Protein AF-A0A1H6CPH1-F1 (afdb_monomer)

InterPro domains:
  IPR005471 Transcription regulator IclR, N-terminal [PF09339] (33-82)
  IPR005471 Transcription regulator IclR, N-terminal [PS51077] (30-92)
  IPR005471 Transcription regulator IclR, N-terminal [SM00346] (30-123)
  IPR005511 Senescence marker protein-30 (SMP-30) [PR01790] (302-319)
  IPR005511 Senescence marker protein-30 (SMP-30) [PR01790] (484-501)
  IPR005511 Senescence marker protein-30 (SMP-30) [PR01790] (526-544)
  IPR011042 Six-bladed beta-propeller, TolB-like [G3DSA:2.120.10.30] (290-572)
  IPR013658 SMP-30/Gluconolactonase/LRE-like region [PF08450] (301-544)
  IPR014757 Transcription regulator IclR, C-terminal [PF01614] (116-270)
  IPR014757 Transcription regulator IclR, C-terminal [PS51078] (93-276)
  IPR029016 GAF-like domain superfamily [G3DSA:3.30.450.40] (105-277)
  IPR036388 Winged helix-like DNA-binding domain superfamily [G3DSA:1.10.10.10] (28-101)
  IPR036390 Winged helix DNA-binding domain superfamily [SSF46785] (33-102)
  IPR050707 HTH-type Transcriptional Regulators in Metabolic Pathways [PTHR30136] (28-274)

Radius of gyration: 28.91 Å; Cα contacts (8 Å, |Δi|>4): 1297; chains: 1; bounding box: 106×60×70 Å

Nearest PDB structures (foldseek):
  1mkm-assembly1_B  TM=8.425E-01  e=2.472E-19  Thermotoga maritima
  1tf1-assembly2_B  TM=9.190E-01  e=1.414E-17  Escherichia coli
  2ia2-assembly1_A  TM=6.554E-01  e=1.191E-19  Rhodococcus jostii RHA1
  3r4k-assembly1_B  TM=7.014E-01  e=1.008E-18  Ruegeria sp. TM1040
  2ia2-assembly3_B  TM=6.658E-01  e=4.337E-19  Rhodococcus jostii RHA1

Mean predicted aligned error: 16.95 Å

Solvent-accessible surface area (backbone atoms only — not comparable to full-atom values): 30245 Å² total; per-residue (Å²): 137,86,88,80,92,79,90,79,86,81,91,80,80,77,86,88,75,70,89,87,71,81,77,74,77,80,60,89,90,44,67,69,58,55,55,48,49,55,51,50,53,53,28,60,74,43,63,46,75,43,33,75,65,54,56,10,62,77,68,73,40,60,58,75,57,38,53,54,46,52,54,50,34,35,77,67,32,49,30,40,62,45,98,84,70,57,21,33,29,70,18,70,45,53,56,58,51,58,52,69,74,43,97,59,80,60,53,64,64,60,43,46,61,44,41,50,52,54,22,71,75,65,47,31,14,21,39,34,29,29,80,49,92,88,24,27,25,30,67,42,74,47,72,29,82,48,97,79,57,59,76,83,59,74,69,43,75,36,52,35,78,34,30,18,43,18,36,12,37,49,26,54,30,44,70,72,58,33,51,59,51,59,76,70,60,83,66,72,74,70,31,98,58,25,65,59,49,71,68,61,48,51,58,53,27,53,53,22,43,76,70,47,30,20,72,16,75,23,15,58,43,76,64,34,21,28,27,7,3,36,14,49,41,79,76,55,46,54,66,22,18,34,30,44,32,28,43,35,89,79,35,31,72,68,53,38,60,66,45,26,64,53,42,27,47,42,14,45,52,46,24,49,53,48,46,66,74,48,51,44,74,56,67,73,86,68,99,64,78,91,73,54,68,54,19,69,62,59,23,45,34,20,31,46,39,44,57,39,80,90,77,74,29,46,32,32,30,19,24,73,63,22,26,38,33,31,42,51,92,70,63,97,84,65,81,41,41,57,46,77,60,39,78,55,99,46,48,33,45,25,41,28,61,69,56,94,66,28,28,41,37,36,22,50,86,50,44,30,38,34,38,85,86,44,51,75,41,73,45,78,53,68,68,54,63,64,56,33,61,12,45,37,18,33,28,52,49,71,93,77,33,44,36,35,20,22,22,74,47,96,43,86,88,53,60,20,18,38,26,35,50,53,96,43,42,80,43,81,62,43,82,42,101,50,38,29,46,22,49,47,56,45,96,84,55,42,38,39,39,36,21,23,35,88,78,18,33,32,34,36,25,45,40,44,99,83,70,46,58,54,72,80,39,82,33,41,74,48,54,43,93,54,13,24,35,26,15,56,33,77,48,83,94,53,36,34,36,31,23,11,34,38,27,24,24,34,40,40,24,34,72,77,42,47,79,71,43,65,36,78,45,76,30,46,30,31,39,14,35,29,64,19,68,98,83,51,54,29,41,36,35,26,11,31,42,69,93,56,50,75,68,53,40,68,76,20,71,61,35,8,21,28,32,45,40,43,63,67,56,51,56,61,59,68,106

Foldseek 3Di:
DDDDDDDDDDDDDDDPPDDPDPPDPDDPPCVLVVLLVVLLVVCAVPFFPDFLVNSCVVSVHDSVSSVVSQVVCVVVQQWDHDPVRGTIHGGCVVVLVVLQVDPQPCLLVLLVVLQVVLCVVQLAKKWKWFDDPQFTFTADIDHGPDPAHDDDDGRDTHHLQQDFFSLQQLLLADPVVSCVSLVPDQQDQQDPQADRDSVVSVVQSPVCNVLQKGWRDCRNHHQKIKIKGFQDAPPSHGGIMMIGMGGCVSCPPVNSSVCNVSRSVSSPVSRVVSCLVPLDPQPQAPPDDDFAFQELQLAQAWADWDADLVVLKIWTASQQQGFIKIWDDDDPPDGTYIDTQEGDPAGKQEWEDLDPQKIWTAGLVAIFIAHSNRDTGGDPPTEDSQQSNFFHYWYAAPPRKIKTQGFDGPDPVDAGAIWIQDNNYTHGQDHDPGTFNYWYADPVRQKIWTFDFSQQWIWIWGQDPVRHTDDIDTQERHNSHQAGFAEWEDDPDFWIWTWGASRQWIWIAGSNNHDIFTFGHQARFFHYWYFDGNVSQKIKTAFHPHPDRPVRCVSRVSGRTMGIAGPVNVVVRRD

Organism: NCBI:txid1036778

Sequence (575 aa):
MRNRVASLEKDAGPDDEGPRDEAVAEVRGTRLVGKALNLIDLIAASPGEHRAQSLADELGLPRSTAYRIINTLQQRGLVRVDAAGQGYFPGFKFLEYAQAVWPIPDLPMLAMTEIRWLHELSGETVYFAAPGGASMIILQKIVSLYPISTGAPLGSLRPFYCSGMGKAHLAALAPAQREALIGRMSFERVTDRTITDPTQLRSQLDVFRLRGYAIDDEEFMEGVRCVSAAVPGDGDVPIGAFTVSGPCYRMTLERAHQLGPEVATAARRLGEAVRRRGGTRPRGRPDGGEMPLASSARSFLGKSPSWDAETGSLLWLDALAPAIMRSRDEEPTAPPRSEVMARFTSPAMALTSIGEGRWFVATEKGAMTVDRDARLTPLSPELSPEVLAGITCACHGRDGQIWLGVGETSAPQIRPGLYRLIDGEAVLEAKLPSAPTDILIDSSGRHLYAALRDAGDIVRFRIGPRNGLGNPELVARVDALHGRPMALALEEPDHLWVALWDGWSLARLRRDGSDTRLLSLPVPRPTGLTFGGPDGDLLYVTSGRIGLTPQQIAEAPTSGNVFALDGRLRAALLR

Secondary structure (DSSP, 8-state):
---------------------------TT-HHHHHHHHHHHHHHHSTTT--HHHHHHHTT--HHHHHHHHHHHHHTTSEEE-TTS--EEE-THHHHHHHHH-SSTTHHHHHHHHHHHHHHHHSSEEEEEEEETTEEEEEEEE--SSSS-----TT-EEETTTSHHHHHHHHHS-HHHHHHHHTT------STT----HHHHHHHHHHHHHHT-EEEESSSSTTEEEEEEEE--STT---EEEEEEEETTTS-HHHHHHHHHHHHHHHHHHHHHHHHHHS-PPPP--S-PPPPEEE----SBEEEEEEETTTTEEEEEETTTTEEEEEPP--TTS---EEEEEE-SS-EEEEEEEETTEEEEEETTEEEEEETT--EEE-SSPPPHHHHTTEEEEEE-GGGPEEEEE---SSTT--SEEEEEETTEEEEEEE-SS--SEEEE-TTSSEEEEEETTTTEEEEEEEPTTS-EEEEEEEEE--GGG-EEEEEEEETTTEEEEEEETTTEEEEEETTS-S-EEEE-SSS-EEEEEEESTTS-EEEEEEB-TT--HHHHHH-TTTT-EEEE-HHHHHHHT-

pLDDT: mean 84.56, std 16.29, range [25.69, 98.56]

Structure (mmCIF, N/CA/C/O backbone):
data_AF-A0A1H6CPH1-F1
#
_entry.id   AF-A0A1H6CPH1-F1
#
loop_
_atom_site.group_PDB
_atom_site.id
_atom_site.type_symbol
_atom_site.label_atom_id
_atom_site.label_alt_id
_atom_site.label_comp_id
_atom_site.label_asym_id
_atom_site.label_entity_id
_atom_site.label_seq_id
_atom_site.pdbx_PDB_ins_code
_atom_site.Cartn_x
_atom_site.Cartn_y
_atom_site.Cartn_z
_atom_site.occupancy
_atom_site.B_iso_or_equiv
_atom_site.auth_seq_id
_atom_site.auth_comp_id
_atom_site.auth_asym_id
_atom_site.auth_atom_id
_atom_site.pdbx_PDB_model_num
ATOM 1 N N . MET A 1 1 ? 72.407 17.793 -2.686 1.00 31.92 1 MET A N 1
ATOM 2 C CA . MET A 1 1 ? 72.696 17.144 -3.989 1.00 31.92 1 MET A CA 1
ATOM 3 C C . MET A 1 1 ? 71.688 16.012 -4.154 1.00 31.92 1 MET A C 1
ATOM 5 O O . MET A 1 1 ? 71.775 15.066 -3.398 1.00 31.92 1 MET A O 1
ATOM 9 N N . ARG A 1 2 ? 70.523 16.251 -4.768 1.00 30.03 2 ARG A N 1
ATOM 10 C CA . ARG A 1 2 ? 70.179 16.259 -6.212 1.00 30.03 2 ARG A CA 1
ATOM 11 C C . ARG A 1 2 ? 69.889 14.855 -6.776 1.00 30.03 2 ARG A C 1
ATOM 13 O O . ARG A 1 2 ? 70.779 14.018 -6.776 1.00 30.03 2 ARG A O 1
ATOM 20 N N . ASN A 1 3 ? 68.709 14.770 -7.408 1.00 25.91 3 ASN A N 1
ATOM 21 C CA . ASN A 1 3 ? 68.248 13.837 -8.453 1.00 25.91 3 ASN A CA 1
ATOM 22 C C . ASN A 1 3 ? 67.658 12.496 -7.975 1.00 25.91 3 ASN A C 1
ATOM 24 O O . ASN A 1 3 ? 68.199 11.878 -7.077 1.00 25.91 3 ASN A O 1
ATOM 28 N N . ARG A 1 4 ? 66.580 11.962 -8.562 1.00 26.17 4 ARG A N 1
ATOM 29 C CA . ARG A 1 4 ? 65.738 12.386 -9.698 1.00 26.17 4 ARG A CA 1
ATOM 30 C C . ARG A 1 4 ? 64.439 11.571 -9.622 1.00 26.17 4 ARG A C 1
ATOM 32 O O . ARG A 1 4 ? 64.502 10.356 -9.479 1.00 26.17 4 ARG A O 1
ATOM 39 N N . VAL A 1 5 ? 63.298 12.237 -9.760 1.00 30.17 5 VAL A N 1
ATOM 40 C CA . VAL A 1 5 ? 62.027 11.603 -10.128 1.00 30.17 5 VAL A CA 1
ATOM 41 C C . VAL A 1 5 ? 62.099 11.328 -11.630 1.00 30.17 5 VAL A C 1
ATOM 43 O O . VAL A 1 5 ? 62.401 12.244 -12.396 1.00 30.17 5 VAL A O 1
ATOM 46 N N . ALA A 1 6 ? 61.878 10.080 -12.035 1.00 28.05 6 ALA A N 1
ATOM 47 C CA . ALA A 1 6 ? 61.642 9.704 -13.421 1.00 28.05 6 ALA A CA 1
ATOM 48 C C . ALA A 1 6 ? 60.363 8.866 -13.473 1.00 28.05 6 ALA A C 1
ATOM 50 O O . ALA A 1 6 ? 60.256 7.809 -12.856 1.00 28.05 6 ALA A O 1
ATOM 51 N N . SER A 1 7 ? 59.400 9.454 -14.163 1.00 27.53 7 SER A N 1
ATOM 52 C CA . SER A 1 7 ? 58.075 8.994 -14.533 1.00 27.53 7 SER A CA 1
ATOM 53 C C . SER A 1 7 ? 58.111 7.638 -15.236 1.00 27.53 7 SER A C 1
ATOM 55 O O . SER A 1 7 ? 58.919 7.443 -16.140 1.00 27.53 7 SER A O 1
ATOM 57 N N . LEU A 1 8 ? 57.188 6.749 -14.873 1.00 28.03 8 LEU A N 1
ATOM 58 C CA . LEU A 1 8 ? 56.715 5.687 -15.754 1.00 28.03 8 LEU A CA 1
ATOM 59 C C . LEU A 1 8 ? 55.191 5.759 -15.773 1.00 28.03 8 LEU A C 1
ATOM 61 O O . LEU A 1 8 ? 54.528 5.782 -14.734 1.00 28.03 8 LEU A O 1
ATOM 65 N N . GLU A 1 9 ? 54.706 5.925 -16.992 1.00 25.69 9 GLU A N 1
ATOM 66 C CA . GLU A 1 9 ? 53.341 6.179 -17.408 1.00 25.69 9 GLU A CA 1
ATOM 67 C C . GLU A 1 9 ? 52.427 5.006 -17.029 1.00 25.69 9 GLU A C 1
ATOM 69 O O . GLU A 1 9 ? 52.794 3.837 -17.141 1.00 25.69 9 GLU A O 1
ATOM 74 N N . LYS A 1 10 ? 51.224 5.331 -16.546 1.00 30.38 10 LYS A N 1
ATOM 75 C CA . LYS A 1 10 ? 50.112 4.387 -16.488 1.00 30.38 10 LYS A CA 1
ATOM 76 C C . LYS A 1 10 ? 49.451 4.391 -17.861 1.00 30.38 10 LYS A C 1
ATOM 78 O O . LYS A 1 10 ? 48.806 5.378 -18.205 1.00 30.38 10 LYS A O 1
ATOM 83 N N . ASP A 1 11 ? 49.585 3.285 -18.581 1.00 26.20 11 ASP A N 1
ATOM 84 C CA . ASP A 1 11 ? 48.681 2.920 -19.668 1.00 26.20 11 ASP A CA 1
ATOM 85 C C . ASP A 1 11 ? 47.260 2.809 -19.102 1.00 26.20 11 ASP A C 1
ATOM 87 O O . ASP A 1 11 ? 46.902 1.849 -18.417 1.00 26.20 11 ASP A O 1
ATOM 91 N N . ALA A 1 12 ? 46.467 3.848 -19.346 1.00 28.58 12 ALA A N 1
ATOM 92 C CA . ALA A 1 12 ? 45.019 3.809 -19.269 1.00 28.58 12 ALA A CA 1
ATOM 93 C C . ALA A 1 12 ? 44.505 3.613 -20.696 1.00 28.58 12 ALA A C 1
ATOM 95 O O . ALA A 1 12 ? 44.797 4.413 -21.582 1.00 28.58 12 ALA A O 1
ATOM 96 N N . GLY A 1 13 ? 43.750 2.547 -20.922 1.00 27.67 13 GLY A N 1
ATOM 97 C CA . GLY A 1 13 ? 42.984 2.363 -22.145 1.00 27.67 13 GLY A CA 1
ATOM 98 C C . GLY A 1 13 ? 41.666 1.665 -21.826 1.00 27.67 13 GLY A C 1
ATOM 99 O O . GLY A 1 13 ? 41.608 0.919 -20.847 1.00 27.67 13 GLY A O 1
ATOM 100 N N . PRO A 1 14 ? 40.649 1.817 -22.682 1.00 31.62 14 PRO A N 1
ATOM 101 C CA . PRO A 1 14 ? 40.093 3.061 -23.202 1.00 31.62 14 PRO A CA 1
ATOM 102 C C . PRO A 1 14 ? 38.788 3.412 -22.460 1.00 31.62 14 PRO A C 1
ATOM 104 O O . PRO A 1 14 ? 38.105 2.541 -21.923 1.00 31.62 14 PRO A O 1
ATOM 107 N N . ASP A 1 15 ? 38.444 4.697 -22.440 1.00 32.97 15 ASP A N 1
ATOM 108 C CA . ASP A 1 15 ? 37.146 5.187 -21.983 1.00 32.97 15 ASP A CA 1
ATOM 109 C C . ASP A 1 15 ? 36.019 4.586 -22.843 1.00 32.97 15 ASP A C 1
ATOM 111 O O . ASP A 1 15 ? 35.970 4.770 -24.060 1.00 32.97 15 ASP A O 1
ATOM 115 N N . ASP A 1 16 ? 35.127 3.836 -22.195 1.00 32.28 16 ASP A N 1
ATOM 116 C CA . ASP A 1 16 ? 33.916 3.253 -22.778 1.00 32.28 16 ASP A CA 1
ATOM 117 C C . ASP A 1 16 ? 32.825 4.334 -22.898 1.00 32.28 16 ASP A C 1
ATOM 119 O O . ASP A 1 16 ? 31.855 4.385 -22.138 1.00 32.28 16 ASP A O 1
ATOM 123 N N . GLU A 1 17 ? 33.023 5.259 -23.839 1.00 30.20 17 GLU A N 1
ATOM 124 C CA . GLU A 1 17 ? 31.970 6.128 -24.363 1.00 30.20 17 GLU A CA 1
ATOM 125 C C . GLU A 1 17 ? 31.320 5.459 -25.585 1.00 30.20 17 GLU A C 1
ATOM 127 O O . GLU A 1 17 ? 31.641 5.744 -26.738 1.00 30.20 17 GLU A O 1
ATOM 132 N N . GLY A 1 18 ? 30.369 4.554 -25.335 1.00 29.22 18 GLY A N 1
ATOM 133 C CA . GLY A 1 18 ? 29.392 4.149 -26.350 1.00 29.22 18 GLY A CA 1
ATOM 134 C C . GLY A 1 18 ? 28.603 5.365 -26.877 1.00 29.22 18 GLY A C 1
ATOM 135 O O . GLY A 1 18 ? 28.444 6.353 -26.151 1.00 29.22 18 GLY A O 1
ATOM 136 N N . PRO A 1 19 ? 28.098 5.329 -28.125 1.00 28.41 19 PRO A N 1
ATOM 137 C CA . PRO A 1 19 ? 27.748 6.525 -28.884 1.00 28.41 19 PRO A CA 1
ATOM 138 C C . PRO A 1 19 ? 26.612 7.307 -28.215 1.00 28.41 19 PRO A C 1
ATOM 140 O O . PRO A 1 19 ? 25.445 6.920 -28.259 1.00 28.41 19 PRO A O 1
ATOM 143 N N . ARG A 1 20 ? 26.961 8.446 -27.612 1.00 36.69 20 ARG A N 1
ATOM 144 C CA . ARG A 1 20 ? 26.030 9.517 -27.253 1.00 36.69 20 ARG A CA 1
ATOM 145 C C . ARG A 1 20 ? 25.987 10.518 -28.399 1.00 36.69 20 ARG A C 1
ATOM 147 O O . ARG A 1 20 ? 26.597 11.566 -28.289 1.00 36.69 20 ARG A O 1
ATOM 154 N N . ASP A 1 21 ? 25.329 10.171 -29.498 1.00 34.62 21 ASP A N 1
ATOM 155 C CA . ASP A 1 21 ? 24.813 11.165 -30.450 1.00 34.62 21 ASP A CA 1
ATOM 156 C C . ASP A 1 21 ? 23.954 10.480 -31.522 1.00 34.62 21 ASP A C 1
ATOM 158 O O . ASP A 1 21 ? 24.361 10.272 -32.663 1.00 34.62 21 ASP A O 1
ATOM 162 N N . GLU A 1 22 ? 22.708 10.159 -31.172 1.00 31.23 22 GLU A N 1
ATOM 163 C CA . GLU A 1 22 ? 21.642 10.260 -32.167 1.00 31.23 22 GLU A CA 1
ATOM 164 C C . GLU A 1 22 ? 21.133 11.700 -32.120 1.00 31.23 22 GLU A C 1
ATOM 166 O O . GLU A 1 22 ? 20.338 12.078 -31.257 1.00 31.23 22 GLU A O 1
ATOM 171 N N . ALA A 1 23 ? 21.636 12.531 -33.034 1.00 35.06 23 ALA A N 1
ATOM 172 C CA . ALA A 1 23 ? 21.156 13.890 -33.222 1.00 35.06 23 ALA A CA 1
ATOM 173 C C . ALA A 1 23 ? 19.648 13.859 -33.525 1.00 35.06 23 ALA A C 1
ATOM 175 O O . ALA A 1 23 ? 19.220 13.543 -34.637 1.00 35.06 23 ALA A O 1
ATOM 176 N N . VAL A 1 24 ? 18.835 14.184 -32.516 1.00 41.91 24 VAL A N 1
ATOM 177 C CA . VAL A 1 24 ? 17.383 14.325 -32.643 1.00 41.91 24 VAL A CA 1
ATOM 178 C C . VAL A 1 24 ? 17.103 15.330 -33.759 1.00 41.91 24 VAL A C 1
ATOM 180 O O . VAL A 1 24 ? 17.470 16.501 -33.652 1.00 41.91 24 VAL A O 1
ATOM 183 N N . ALA A 1 25 ? 16.470 14.871 -34.842 1.00 41.50 25 ALA A N 1
ATOM 184 C CA . ALA A 1 25 ? 16.149 15.704 -35.994 1.00 41.50 25 ALA A CA 1
ATOM 185 C C . ALA A 1 25 ? 15.418 16.982 -35.543 1.00 41.50 25 ALA A C 1
ATOM 187 O O . ALA A 1 25 ? 14.341 16.927 -34.943 1.00 41.50 25 ALA A O 1
ATOM 188 N N . GLU A 1 26 ? 16.024 18.141 -35.810 1.00 41.53 26 GLU A N 1
ATOM 189 C CA . GLU A 1 26 ? 15.546 19.435 -35.327 1.00 41.53 26 GLU A CA 1
ATOM 190 C C . GLU A 1 26 ? 14.186 19.768 -35.974 1.00 41.53 26 GLU A C 1
ATOM 192 O O . GLU A 1 26 ? 14.092 20.176 -37.136 1.00 41.53 26 GLU A O 1
ATOM 197 N N . VAL A 1 27 ? 13.095 19.575 -35.227 1.00 49.34 27 VAL A N 1
ATOM 198 C CA . VAL A 1 27 ? 11.741 19.902 -35.691 1.00 49.34 27 VAL A CA 1
ATOM 199 C C . VAL A 1 27 ? 11.641 21.425 -35.878 1.00 49.34 27 VAL A C 1
ATOM 201 O O . VAL A 1 27 ? 11.798 22.207 -34.937 1.00 49.34 27 VAL A O 1
ATOM 204 N N . ARG A 1 28 ? 11.401 21.894 -37.110 1.00 41.84 28 ARG A N 1
ATOM 205 C CA . ARG A 1 28 ? 11.332 23.337 -37.415 1.00 41.84 28 ARG A CA 1
ATOM 206 C C . ARG A 1 28 ? 10.297 24.034 -36.517 1.00 41.84 28 ARG A C 1
ATOM 208 O O . ARG A 1 28 ? 9.123 23.688 -36.532 1.00 41.84 28 ARG A O 1
ATOM 215 N N . GLY A 1 29 ? 10.739 25.045 -35.762 1.00 55.78 29 GLY A N 1
ATOM 216 C CA . GLY A 1 29 ? 9.890 25.856 -34.875 1.00 55.78 29 GLY A CA 1
ATOM 217 C C . GLY A 1 29 ? 9.914 25.471 -33.387 1.00 55.78 29 GLY A C 1
ATOM 218 O O . GLY A 1 29 ? 9.397 26.231 -32.574 1.00 55.78 29 GLY A O 1
ATOM 219 N N . THR A 1 30 ? 10.566 24.370 -32.990 1.00 67.81 30 THR A N 1
ATOM 220 C CA . THR A 1 30 ? 10.593 23.890 -31.586 1.00 67.81 30 THR A CA 1
ATOM 221 C C . THR A 1 30 ? 11.892 24.206 -30.835 1.00 67.81 30 THR A C 1
ATOM 223 O O . THR A 1 30 ? 12.094 23.737 -29.715 1.00 67.81 30 THR A O 1
ATOM 226 N N . ARG A 1 31 ? 12.759 25.066 -31.389 1.00 77.50 31 ARG A N 1
ATOM 227 C CA . ARG A 1 31 ? 14.091 25.394 -30.836 1.00 77.50 31 ARG A CA 1
ATOM 228 C C . ARG A 1 31 ? 14.091 25.802 -29.359 1.00 77.50 31 ARG A C 1
ATOM 230 O O . ARG A 1 31 ? 15.047 25.524 -28.647 1.00 77.50 31 ARG A O 1
ATOM 237 N N . LEU A 1 32 ? 13.040 26.475 -28.886 1.00 81.94 32 LEU A N 1
ATOM 238 C CA . LEU A 1 32 ? 12.915 26.856 -27.474 1.00 81.94 32 LEU A CA 1
ATOM 239 C C . LEU A 1 32 ? 12.615 25.653 -26.566 1.00 81.94 32 LEU A C 1
ATOM 241 O O . LEU A 1 32 ? 13.122 25.602 -25.450 1.00 81.94 32 LEU A O 1
ATOM 245 N N . VAL A 1 33 ? 11.817 24.697 -27.048 1.00 84.19 33 VAL A N 1
ATOM 246 C CA . VAL A 1 33 ? 11.477 23.468 -26.319 1.00 84.19 33 VAL A CA 1
ATOM 247 C C . VAL A 1 33 ? 12.712 22.584 -26.194 1.00 84.19 33 VAL A C 1
ATOM 249 O O . VAL A 1 33 ? 13.034 22.176 -25.086 1.00 84.19 33 VAL A O 1
ATOM 252 N N . GLY A 1 34 ? 13.460 22.385 -27.286 1.00 85.62 34 GLY A N 1
ATOM 253 C CA . GLY A 1 34 ? 14.723 21.635 -27.249 1.00 85.62 34 GLY A CA 1
ATOM 254 C C . GLY A 1 34 ? 15.722 22.228 -26.250 1.00 85.62 34 GLY A C 1
ATOM 255 O O . GLY A 1 34 ? 16.260 21.520 -25.411 1.00 85.62 34 GLY A O 1
ATOM 256 N N . LYS A 1 35 ? 15.876 23.559 -26.233 1.00 87.94 35 LYS A N 1
ATOM 257 C CA . LYS A 1 35 ? 16.726 24.248 -25.244 1.00 87.94 35 LYS A CA 1
ATOM 258 C C . LYS A 1 35 ? 16.272 24.040 -23.799 1.00 87.94 35 LYS A C 1
ATOM 260 O O . LYS A 1 35 ? 17.110 23.976 -22.909 1.00 87.94 35 LYS A O 1
ATOM 265 N N . ALA A 1 36 ? 14.964 23.980 -23.556 1.00 90.19 36 ALA A N 1
ATOM 266 C CA . ALA A 1 36 ? 14.427 23.720 -22.226 1.00 90.19 36 ALA A CA 1
ATOM 267 C C . ALA A 1 36 ? 14.671 22.272 -21.779 1.00 90.19 36 ALA A C 1
ATOM 269 O O . ALA A 1 36 ? 15.009 22.065 -20.618 1.00 90.19 36 ALA A O 1
ATOM 270 N N . LEU A 1 37 ? 14.542 21.302 -22.690 1.00 90.19 37 LEU A N 1
ATOM 271 C CA . LEU A 1 37 ? 14.836 19.891 -22.425 1.00 90.19 37 LEU A CA 1
ATOM 272 C C . LEU A 1 37 ? 16.322 19.679 -22.124 1.00 90.19 37 LEU A C 1
ATOM 274 O O . LEU A 1 37 ? 16.641 19.183 -21.054 1.00 90.19 37 LEU A O 1
ATOM 278 N N . ASN A 1 38 ? 17.219 20.201 -22.964 1.00 89.62 38 ASN A N 1
ATOM 279 C CA . ASN A 1 38 ? 18.664 20.088 -22.732 1.00 89.62 38 ASN A CA 1
ATOM 280 C C . ASN A 1 38 ? 19.083 20.693 -21.382 1.00 89.62 38 ASN A C 1
ATOM 282 O O . ASN A 1 38 ? 19.986 20.197 -20.719 1.00 89.62 38 ASN A O 1
ATOM 286 N N . LEU A 1 39 ? 18.418 21.772 -20.958 1.00 91.94 39 LEU A N 1
ATOM 287 C CA . LEU A 1 39 ? 18.672 22.397 -19.663 1.00 91.94 39 LEU A CA 1
ATOM 288 C C . LEU A 1 39 ? 18.208 21.520 -18.493 1.00 91.94 39 LEU A C 1
ATOM 290 O O . LEU A 1 39 ? 18.885 21.465 -17.469 1.00 91.94 39 LEU A O 1
ATOM 294 N N . ILE A 1 40 ? 17.074 20.834 -18.640 1.00 92.50 40 ILE A N 1
ATOM 295 C CA . ILE A 1 40 ? 16.611 19.832 -17.673 1.00 92.50 40 ILE A CA 1
ATOM 296 C C . ILE A 1 40 ? 17.608 18.673 -17.603 1.00 92.50 40 ILE A C 1
ATOM 298 O O . ILE A 1 40 ? 17.960 18.273 -16.497 1.00 92.50 40 ILE A O 1
ATOM 302 N N . ASP A 1 41 ? 18.074 18.174 -18.749 1.00 87.81 41 ASP A N 1
ATOM 303 C CA . ASP A 1 41 ? 19.013 17.051 -18.822 1.00 87.81 41 ASP A CA 1
ATOM 304 C C . ASP A 1 41 ? 20.334 17.383 -18.117 1.00 87.81 41 ASP A C 1
ATOM 306 O O . ASP A 1 41 ? 20.807 16.595 -17.300 1.00 87.81 41 ASP A O 1
ATOM 310 N N . LEU A 1 42 ? 20.871 18.589 -18.341 1.00 89.25 42 LEU A N 1
ATOM 311 C CA . LEU A 1 42 ? 22.075 19.075 -17.661 1.00 89.25 42 LEU A CA 1
ATOM 312 C C . LEU A 1 42 ? 21.881 19.130 -16.136 1.00 89.25 42 LEU A C 1
ATOM 314 O O . LEU A 1 42 ? 22.664 18.572 -15.376 1.00 89.25 42 LEU A O 1
ATOM 318 N N . ILE A 1 43 ? 20.785 19.747 -15.676 1.00 90.81 43 ILE A N 1
ATOM 319 C CA . ILE A 1 43 ? 20.458 19.836 -14.243 1.00 90.81 43 ILE A CA 1
ATOM 320 C C . ILE A 1 43 ? 20.275 18.443 -13.622 1.00 90.81 43 ILE A C 1
ATOM 322 O O . ILE A 1 43 ? 20.616 18.235 -12.457 1.00 90.81 43 ILE A O 1
ATOM 326 N N . ALA A 1 44 ? 19.689 17.503 -14.363 1.00 85.44 44 ALA A N 1
ATOM 327 C CA . ALA A 1 44 ? 19.456 16.143 -13.897 1.00 85.44 44 ALA A CA 1
ATOM 328 C C . ALA A 1 44 ? 20.745 15.311 -13.833 1.00 85.44 44 ALA A C 1
ATOM 330 O O . ALA A 1 44 ? 20.833 14.430 -12.977 1.00 85.44 44 ALA A O 1
ATOM 331 N N . ALA A 1 45 ? 21.727 15.597 -14.693 1.00 82.50 45 ALA A N 1
ATOM 332 C CA . ALA A 1 45 ? 23.025 14.929 -14.695 1.00 82.50 45 ALA A CA 1
ATOM 333 C C . ALA A 1 45 ? 23.844 15.246 -13.433 1.00 82.50 45 ALA A C 1
ATOM 335 O O . ALA A 1 45 ? 24.398 14.322 -12.838 1.00 82.50 45 ALA A O 1
ATOM 336 N N . SER A 1 46 ? 23.837 16.507 -12.979 1.00 84.31 46 SER A N 1
ATOM 337 C CA . SER A 1 46 ? 24.539 16.931 -11.755 1.00 84.31 46 SER A CA 1
ATOM 338 C C . SER A 1 46 ? 23.681 17.854 -10.869 1.00 84.31 46 SER A C 1
ATOM 340 O O . SER A 1 46 ? 23.861 19.080 -10.851 1.00 84.31 46 SER A O 1
ATOM 342 N N . PRO A 1 47 ? 22.726 17.296 -10.096 1.00 85.38 47 PRO A N 1
ATOM 343 C CA . PRO A 1 47 ? 21.810 18.092 -9.282 1.00 85.38 47 PRO A CA 1
ATOM 344 C C . PRO A 1 47 ? 22.533 18.929 -8.218 1.00 85.38 47 PRO A C 1
ATOM 346 O O . PRO A 1 47 ? 23.245 18.404 -7.368 1.00 85.38 47 PRO A O 1
ATOM 349 N N . GLY A 1 48 ? 22.285 20.238 -8.222 1.00 83.50 48 GLY A N 1
ATOM 350 C CA . GLY A 1 48 ? 22.840 21.198 -7.267 1.00 83.50 48 GLY A CA 1
ATOM 351 C C . GLY A 1 48 ? 24.194 21.791 -7.656 1.00 83.50 48 GLY A C 1
ATOM 352 O O . GLY A 1 48 ? 24.593 22.788 -7.058 1.00 83.50 48 GLY A O 1
ATOM 353 N N . GLU A 1 49 ? 24.873 21.244 -8.666 1.00 85.38 49 GLU A N 1
ATOM 354 C CA . GLU A 1 49 ? 26.209 21.705 -9.070 1.00 85.38 49 GLU A CA 1
ATOM 355 C C . GLU A 1 49 ? 26.160 22.891 -10.040 1.00 85.38 49 GLU A C 1
ATOM 357 O O . GLU A 1 49 ? 27.062 23.732 -10.067 1.00 85.38 49 GLU A O 1
ATOM 362 N N . HIS A 1 50 ? 25.083 23.006 -10.819 1.00 85.62 50 HIS A N 1
ATOM 363 C CA . HIS A 1 50 ? 24.979 24.037 -11.843 1.00 85.62 50 HIS A CA 1
ATOM 364 C C . HIS A 1 50 ? 24.377 25.350 -11.320 1.00 85.62 50 HIS A C 1
ATOM 366 O O . HIS A 1 50 ? 23.326 25.374 -10.672 1.00 85.62 50 HIS A O 1
ATOM 372 N N . ARG A 1 51 ? 25.006 26.464 -11.719 1.00 86.31 51 ARG A N 1
ATOM 373 C CA . ARG A 1 51 ? 24.492 27.838 -11.599 1.00 86.31 51 ARG A CA 1
ATOM 374 C C . ARG A 1 51 ? 23.897 28.292 -12.931 1.00 86.31 51 ARG A C 1
ATOM 376 O O . ARG A 1 51 ? 24.219 27.767 -13.989 1.00 86.31 51 ARG A O 1
ATOM 383 N N . ALA A 1 52 ? 23.092 29.354 -12.919 1.00 82.50 52 ALA A N 1
ATOM 384 C CA . ALA A 1 52 ? 22.427 29.832 -14.143 1.00 82.50 52 ALA A CA 1
ATOM 385 C C . ALA A 1 52 ? 23.423 30.241 -15.237 1.00 82.50 52 ALA A C 1
ATOM 387 O O . ALA A 1 52 ? 23.146 30.097 -16.424 1.00 82.50 52 ALA A O 1
ATOM 388 N N . GLN A 1 53 ? 24.585 30.746 -14.823 1.00 84.62 53 GLN A N 1
ATOM 389 C CA . GLN A 1 53 ? 25.653 31.135 -15.729 1.00 84.62 53 GLN A CA 1
ATOM 390 C C . GLN A 1 53 ? 26.377 29.922 -16.320 1.00 84.62 53 GLN A C 1
ATOM 392 O O . GLN A 1 53 ? 26.579 29.905 -17.526 1.00 84.62 53 GLN A O 1
ATOM 397 N N . SER A 1 54 ? 26.670 28.886 -15.522 1.00 86.38 54 SER A N 1
ATOM 398 C CA . SER A 1 54 ? 27.301 27.669 -16.047 1.00 86.38 54 SER A CA 1
ATOM 399 C C . SER A 1 54 ? 26.376 26.931 -17.015 1.00 86.38 54 SER A C 1
ATOM 401 O O . SER A 1 54 ? 26.820 26.557 -18.089 1.00 86.38 54 SER A O 1
ATOM 403 N N . LEU A 1 55 ? 25.072 26.842 -16.712 1.00 87.56 55 LEU A N 1
ATOM 404 C CA . LEU A 1 55 ? 24.070 26.280 -17.632 1.00 87.56 55 LEU A CA 1
ATOM 405 C C . LEU A 1 55 ? 24.000 27.041 -18.967 1.00 87.56 55 LEU A C 1
ATOM 407 O O . LEU A 1 55 ? 23.793 26.443 -20.019 1.00 87.56 55 LEU A O 1
ATOM 411 N N . ALA A 1 56 ? 24.121 28.372 -18.930 1.00 88.75 56 ALA A N 1
ATOM 412 C CA . ALA A 1 56 ? 24.087 29.197 -20.135 1.00 88.75 56 ALA A CA 1
ATOM 413 C C . ALA A 1 56 ? 25.343 28.994 -20.992 1.00 88.75 56 ALA A C 1
ATOM 415 O O . ALA A 1 56 ? 25.227 28.864 -22.209 1.00 88.75 56 ALA A O 1
ATOM 416 N N . ASP A 1 57 ? 26.511 28.955 -20.351 1.00 87.75 57 ASP A N 1
ATOM 417 C CA . ASP A 1 57 ? 27.801 28.806 -21.020 1.00 87.75 57 ASP A CA 1
ATOM 418 C C . ASP A 1 57 ? 27.936 27.397 -21.638 1.00 87.75 57 ASP A C 1
ATOM 420 O O . ASP A 1 57 ? 28.305 27.274 -22.804 1.00 87.75 57 ASP A O 1
ATOM 424 N N . GLU A 1 58 ? 27.535 26.349 -20.912 1.00 86.38 58 GLU A N 1
ATOM 425 C CA . GLU A 1 58 ? 27.608 24.944 -21.347 1.00 86.38 58 GLU A CA 1
ATOM 426 C C . GLU A 1 58 ? 26.650 24.621 -22.508 1.00 86.38 58 GLU A C 1
ATOM 428 O O . GLU A 1 58 ? 26.983 23.850 -23.403 1.00 86.38 58 GLU A O 1
ATOM 433 N N . LEU A 1 59 ? 25.485 25.278 -22.561 1.00 86.12 59 LEU A N 1
ATOM 434 C CA . LEU A 1 59 ? 24.513 25.128 -23.652 1.00 86.12 59 LEU A CA 1
ATOM 435 C C . LEU A 1 59 ? 24.683 26.163 -24.781 1.00 86.12 59 LEU A C 1
ATOM 437 O O . LEU A 1 59 ? 23.861 26.208 -25.703 1.00 86.12 59 LEU A O 1
ATOM 441 N N . GLY A 1 60 ? 25.687 27.047 -24.702 1.00 86.38 60 GLY A N 1
ATOM 442 C CA . GLY A 1 60 ? 25.911 28.117 -25.682 1.00 86.38 60 GLY A CA 1
ATOM 443 C C . GLY A 1 60 ? 24.734 29.098 -25.812 1.00 86.38 60 GLY A C 1
ATOM 444 O O . GLY A 1 60 ? 24.449 29.614 -26.898 1.00 86.38 60 GLY A O 1
ATOM 445 N N . LEU A 1 61 ? 23.991 29.335 -24.727 1.00 88.50 61 LEU A N 1
ATOM 446 C CA . LEU A 1 61 ? 22.792 30.172 -24.714 1.00 88.50 61 LEU A CA 1
ATOM 447 C C . LEU A 1 61 ? 23.098 31.601 -24.244 1.00 88.50 61 LEU A C 1
ATOM 449 O O . LEU A 1 61 ? 23.784 31.790 -23.241 1.00 88.50 61 LEU A O 1
ATOM 453 N N . PRO A 1 62 ? 22.496 32.641 -24.861 1.00 91.06 62 PRO A N 1
ATOM 454 C CA . PRO A 1 62 ? 22.517 33.976 -24.277 1.00 91.06 62 PRO A CA 1
ATOM 455 C C . PRO A 1 62 ? 21.933 33.939 -22.862 1.00 91.06 62 PRO A C 1
ATOM 457 O O . PRO A 1 62 ? 20.848 33.385 -22.660 1.00 91.06 62 PRO A O 1
ATOM 460 N N . ARG A 1 63 ? 22.604 34.575 -21.892 1.00 86.00 63 ARG A N 1
ATOM 461 C CA . ARG A 1 63 ? 22.200 34.541 -20.472 1.00 86.00 63 ARG A CA 1
ATOM 462 C C . ARG A 1 63 ? 20.723 34.872 -20.276 1.00 86.00 63 ARG A C 1
ATOM 464 O O . ARG A 1 63 ? 20.007 34.119 -19.627 1.00 86.00 63 ARG A O 1
ATOM 471 N N . SER A 1 64 ? 20.236 35.943 -20.903 1.00 86.69 64 SER A N 1
ATOM 472 C CA . SER A 1 64 ? 18.823 36.351 -20.839 1.00 86.69 64 SER A CA 1
ATOM 473 C C . SER A 1 64 ? 17.850 35.249 -21.282 1.00 86.69 64 SER A C 1
ATOM 475 O O . SER A 1 64 ? 16.755 35.127 -20.734 1.00 86.69 64 SER A O 1
ATOM 477 N N . THR A 1 65 ? 18.253 34.409 -22.239 1.00 87.12 65 THR A N 1
ATOM 478 C CA . THR A 1 65 ? 17.460 33.271 -22.717 1.00 87.12 65 THR A CA 1
ATOM 479 C C . THR A 1 65 ? 17.469 32.127 -21.709 1.00 87.12 65 THR A C 1
ATOM 481 O O . THR A 1 65 ? 16.396 31.624 -21.381 1.00 87.12 65 THR A O 1
ATOM 484 N N . ALA A 1 66 ? 18.640 31.758 -21.179 1.00 88.94 66 ALA A N 1
ATOM 485 C CA . ALA A 1 66 ? 18.764 30.715 -20.160 1.00 88.94 66 ALA A CA 1
ATOM 486 C C . ALA A 1 66 ? 17.964 31.066 -18.893 1.00 88.94 66 ALA A C 1
ATOM 488 O O . ALA A 1 66 ? 17.144 30.266 -18.451 1.00 88.94 66 ALA A O 1
ATOM 489 N N . TYR A 1 67 ? 18.089 32.299 -18.383 1.00 88.44 67 TYR A N 1
ATOM 490 C CA . TYR A 1 67 ? 17.318 32.774 -17.224 1.00 88.44 67 TYR A CA 1
ATOM 491 C C . TYR A 1 67 ? 15.804 32.703 -17.454 1.00 88.44 67 TYR A C 1
ATOM 493 O O . TYR A 1 67 ? 15.064 32.263 -16.577 1.00 88.44 67 TYR A O 1
ATOM 501 N N . ARG A 1 68 ? 15.321 33.095 -18.640 1.00 88.56 68 ARG A N 1
ATOM 502 C CA . ARG A 1 68 ? 13.888 33.033 -18.961 1.00 88.56 68 ARG A CA 1
ATOM 503 C C . ARG A 1 68 ? 13.370 31.593 -19.003 1.00 88.56 68 ARG A C 1
ATOM 505 O O . ARG A 1 68 ? 12.271 31.331 -18.513 1.00 88.56 68 ARG A O 1
ATOM 512 N N . ILE A 1 69 ? 14.148 30.672 -19.572 1.00 91.62 69 ILE A N 1
ATOM 513 C CA . ILE A 1 69 ? 13.809 29.244 -19.617 1.00 91.62 69 ILE A CA 1
ATOM 514 C C . ILE A 1 69 ? 13.787 28.672 -18.195 1.00 91.62 69 ILE A C 1
ATOM 516 O O . ILE A 1 69 ? 12.770 28.115 -17.795 1.00 91.62 69 ILE A O 1
ATOM 520 N N . ILE A 1 70 ? 14.846 28.889 -17.408 1.00 90.62 70 ILE A N 1
ATOM 521 C CA . ILE A 1 70 ? 14.956 28.421 -16.017 1.00 90.62 70 ILE A CA 1
ATOM 522 C C . ILE A 1 70 ? 13.785 28.926 -15.167 1.00 90.62 70 ILE A C 1
ATOM 524 O O . ILE A 1 70 ? 13.132 28.128 -14.500 1.00 90.62 70 ILE A O 1
ATOM 528 N N . ASN A 1 71 ? 13.463 30.222 -15.231 1.00 89.69 71 ASN A N 1
ATOM 529 C CA . ASN A 1 71 ? 12.334 30.789 -14.487 1.00 89.69 71 ASN A CA 1
ATOM 530 C C . ASN A 1 71 ? 11.002 30.154 -14.896 1.00 89.69 71 ASN A C 1
ATOM 532 O O . ASN A 1 71 ? 10.164 29.868 -14.044 1.00 89.69 71 ASN A O 1
ATOM 536 N N . THR A 1 72 ? 10.810 29.894 -16.192 1.00 91.12 72 THR A N 1
ATOM 537 C CA . THR A 1 72 ? 9.602 29.217 -16.682 1.00 91.12 72 THR A CA 1
ATOM 538 C C . THR A 1 72 ? 9.525 27.786 -16.146 1.00 91.12 72 THR A C 1
ATOM 540 O O . THR A 1 72 ? 8.472 27.360 -15.678 1.00 91.12 72 THR A O 1
ATOM 543 N N . LEU A 1 73 ? 10.638 27.048 -16.163 1.00 92.69 73 LEU A N 1
ATOM 544 C CA . LEU A 1 73 ? 10.710 25.687 -15.630 1.00 92.69 73 LEU A CA 1
ATOM 545 C C . LEU A 1 73 ? 10.466 25.647 -14.115 1.00 92.69 73 LEU A C 1
ATOM 547 O O . LEU A 1 73 ? 9.759 24.757 -13.645 1.00 92.69 73 LEU A O 1
ATOM 551 N N . GLN A 1 74 ? 10.967 26.630 -13.363 1.00 91.12 74 GLN A N 1
ATOM 552 C CA . GLN A 1 74 ? 10.685 26.773 -11.932 1.00 91.12 74 GLN A CA 1
ATOM 553 C C . GLN A 1 74 ? 9.211 27.059 -11.649 1.00 91.12 74 GLN A C 1
ATOM 555 O O . GLN A 1 74 ? 8.601 26.375 -10.832 1.00 91.12 74 GLN A O 1
ATOM 560 N N . GLN A 1 75 ? 8.602 28.010 -12.364 1.00 87.75 75 GLN A N 1
ATOM 561 C CA . GLN A 1 75 ? 7.172 28.319 -12.221 1.00 87.75 75 GLN A CA 1
ATOM 562 C C . GLN A 1 75 ? 6.276 27.117 -12.547 1.00 87.75 75 GLN A C 1
ATOM 564 O O . GLN A 1 75 ? 5.185 26.984 -11.998 1.00 87.75 75 GLN A O 1
ATOM 569 N N . ARG A 1 76 ? 6.730 26.228 -13.438 1.00 87.38 76 ARG A N 1
ATOM 570 C CA . ARG A 1 76 ? 6.044 24.974 -13.783 1.00 87.38 76 ARG A CA 1
ATOM 571 C C . ARG A 1 76 ? 6.387 23.810 -12.845 1.00 87.38 76 ARG A C 1
ATOM 573 O O . ARG A 1 76 ? 5.856 22.720 -13.038 1.00 87.38 76 ARG A O 1
ATOM 580 N N . GLY A 1 77 ? 7.252 24.024 -11.851 1.00 86.25 77 GLY A N 1
ATOM 581 C CA . GLY A 1 77 ? 7.675 23.012 -10.881 1.00 86.25 77 GLY A CA 1
ATOM 582 C C . GLY A 1 77 ? 8.614 21.937 -11.442 1.00 86.25 77 GLY A C 1
ATOM 583 O O . GLY A 1 77 ? 8.801 20.907 -10.796 1.00 86.25 77 GLY A O 1
ATOM 584 N N . LEU A 1 78 ? 9.184 22.149 -12.634 1.00 90.25 78 LEU A N 1
ATOM 585 C CA . LEU A 1 78 ? 10.105 21.223 -13.312 1.00 90.25 78 LEU A CA 1
ATOM 586 C C . LEU A 1 78 ? 11.557 21.413 -12.873 1.00 90.25 78 LEU A C 1
ATOM 588 O O . LEU A 1 78 ? 12.348 20.483 -12.946 1.00 90.25 78 LEU A O 1
ATOM 592 N N . VAL A 1 79 ? 11.908 22.596 -12.379 1.00 93.06 79 VAL A N 1
ATOM 593 C CA . VAL A 1 79 ? 13.210 22.888 -11.770 1.00 93.06 79 VAL A CA 1
ATOM 594 C C . VAL A 1 79 ? 12.958 23.492 -10.394 1.00 93.06 79 VAL A C 1
ATOM 596 O O . VAL A 1 79 ? 11.983 24.211 -10.195 1.00 93.06 79 VAL A O 1
ATOM 599 N N . ARG A 1 80 ? 13.827 23.205 -9.433 1.00 92.31 80 ARG A N 1
ATOM 600 C CA . ARG A 1 80 ? 13.855 23.860 -8.122 1.00 92.31 80 ARG A CA 1
ATOM 601 C C . ARG A 1 80 ? 15.261 24.370 -7.838 1.00 92.31 80 ARG A C 1
ATOM 603 O O . ARG A 1 80 ? 16.218 23.953 -8.486 1.00 92.31 80 ARG A O 1
ATOM 610 N N . VAL A 1 81 ? 15.373 25.249 -6.857 1.00 89.50 81 VAL A N 1
ATOM 611 C CA . VAL A 1 81 ? 16.649 25.777 -6.375 1.00 89.50 81 VAL A CA 1
ATOM 612 C C . VAL A 1 81 ? 16.861 25.344 -4.923 1.00 89.50 81 VAL A C 1
ATOM 614 O O . VAL A 1 81 ? 15.892 25.036 -4.223 1.00 89.50 81 VAL A O 1
ATOM 617 N N . ASP A 1 82 ? 18.110 25.235 -4.484 1.00 82.06 82 ASP A N 1
ATOM 618 C CA . ASP A 1 82 ? 18.432 25.046 -3.069 1.00 82.06 82 ASP A CA 1
ATOM 619 C C . ASP A 1 82 ? 18.002 26.239 -2.199 1.00 82.06 82 ASP A C 1
ATOM 621 O O . ASP A 1 82 ? 17.663 27.320 -2.682 1.00 82.06 82 ASP A O 1
ATOM 625 N N . ALA A 1 83 ? 18.042 26.048 -0.878 1.00 70.31 83 ALA A N 1
ATOM 626 C CA . ALA A 1 83 ? 17.708 27.093 0.089 1.00 70.31 83 ALA A CA 1
ATOM 627 C C . ALA A 1 83 ? 18.629 28.326 -0.011 1.00 70.31 83 ALA A C 1
ATOM 629 O O . ALA A 1 83 ? 18.232 29.419 0.385 1.00 70.31 83 ALA A O 1
ATOM 630 N N . ALA A 1 84 ? 19.843 28.153 -0.547 1.00 72.94 84 ALA A N 1
ATOM 631 C CA . ALA A 1 84 ? 20.802 29.228 -0.784 1.00 72.94 84 ALA A CA 1
ATOM 632 C C . ALA A 1 84 ? 20.573 29.979 -2.113 1.00 72.94 84 ALA A C 1
ATOM 634 O O . ALA A 1 84 ? 21.210 31.006 -2.347 1.00 72.94 84 ALA A O 1
ATOM 635 N N . GLY A 1 85 ? 19.677 29.498 -2.982 1.00 71.94 85 GLY A N 1
ATOM 636 C CA . GLY A 1 85 ? 19.347 30.137 -4.254 1.00 71.94 85 GLY A CA 1
ATOM 637 C C . GLY A 1 85 ? 20.405 29.977 -5.356 1.00 71.94 85 GLY A C 1
ATOM 638 O O . GLY A 1 85 ? 20.357 30.716 -6.339 1.00 71.94 85 GLY A O 1
ATOM 639 N N . GLN A 1 86 ? 21.379 29.075 -5.204 1.00 75.69 86 GLN A N 1
ATOM 640 C CA . GLN A 1 86 ? 22.540 28.966 -6.094 1.00 75.69 86 GLN A CA 1
ATOM 641 C C . GLN A 1 86 ? 22.568 27.696 -6.946 1.00 75.69 86 GLN A C 1
ATOM 643 O O . GLN A 1 86 ? 23.029 27.772 -8.087 1.00 75.69 86 GLN A O 1
ATOM 648 N N . GLY A 1 87 ? 22.098 26.564 -6.419 1.00 86.62 87 GLY A N 1
ATOM 649 C CA . GLY A 1 87 ? 22.149 25.266 -7.096 1.00 86.62 87 GLY A CA 1
ATOM 650 C C . GLY A 1 87 ? 20.790 24.837 -7.641 1.00 86.62 87 GLY A C 1
ATOM 651 O O . GLY A 1 87 ? 19.799 24.838 -6.908 1.00 86.62 87 GLY A O 1
ATOM 652 N N . TYR A 1 88 ? 20.733 24.441 -8.914 1.00 90.06 88 TYR A N 1
ATOM 653 C CA . TYR A 1 88 ? 19.503 23.934 -9.530 1.00 90.06 88 TYR A CA 1
ATOM 654 C C . TYR A 1 88 ? 19.355 22.422 -9.410 1.00 90.06 88 TYR A C 1
ATOM 656 O O . TYR A 1 88 ? 20.309 21.673 -9.581 1.00 90.06 88 TYR A O 1
ATOM 664 N N . PHE A 1 89 ? 18.124 21.972 -9.180 1.00 90.62 89 PHE A N 1
ATOM 665 C CA . PHE A 1 89 ? 17.753 20.563 -9.097 1.00 90.62 89 PHE A CA 1
ATOM 666 C C . PHE A 1 89 ? 16.511 20.285 -9.950 1.00 90.62 89 PHE A C 1
ATOM 668 O O . PHE A 1 89 ? 15.697 21.193 -10.159 1.00 90.62 89 PHE A O 1
ATOM 675 N N . PRO A 1 90 ? 16.280 19.024 -10.354 1.00 91.06 90 PRO A N 1
ATOM 676 C CA . PRO A 1 90 ? 14.986 18.612 -10.881 1.00 91.06 90 PRO A CA 1
ATOM 677 C C . PRO A 1 90 ? 13.866 18.903 -9.871 1.00 91.06 90 PRO A C 1
ATOM 679 O O . PRO A 1 90 ? 14.010 18.692 -8.659 1.00 91.06 90 PRO A O 1
ATOM 682 N N . GLY A 1 91 ? 12.752 19.427 -10.369 1.00 88.19 91 GLY A N 1
ATOM 683 C CA . GLY A 1 91 ? 11.580 19.760 -9.568 1.00 88.19 91 GLY A CA 1
ATOM 684 C C . GLY A 1 91 ? 10.659 18.560 -9.333 1.00 88.19 91 GLY A C 1
ATOM 685 O O . GLY A 1 91 ? 10.680 17.572 -10.068 1.00 88.19 91 GLY A O 1
ATOM 686 N N . PHE A 1 92 ? 9.811 18.641 -8.304 1.00 82.56 92 PHE A N 1
ATOM 687 C CA . PHE A 1 92 ? 8.933 17.531 -7.906 1.00 82.56 92 PHE A CA 1
ATOM 688 C C . PHE A 1 92 ? 7.846 17.196 -8.934 1.00 82.56 92 PHE A C 1
ATOM 690 O O . PHE A 1 92 ? 7.277 16.109 -8.872 1.00 82.56 92 PHE A O 1
ATOM 697 N N . LYS A 1 93 ? 7.600 18.064 -9.924 1.00 80.94 93 LYS A N 1
ATOM 698 C CA . LYS A 1 93 ? 6.645 17.796 -11.008 1.00 80.94 93 LYS A CA 1
ATOM 699 C C . LYS A 1 93 ? 7.001 16.537 -11.810 1.00 80.94 93 LYS A C 1
ATOM 701 O O . LYS A 1 93 ? 6.109 15.878 -12.334 1.00 80.94 93 LYS A O 1
ATOM 706 N N . PHE A 1 94 ? 8.279 16.150 -11.849 1.00 79.06 94 PHE A N 1
ATOM 707 C CA . PHE A 1 94 ? 8.700 14.885 -12.454 1.00 79.06 94 PHE A CA 1
ATOM 708 C C . PHE A 1 94 ? 8.169 13.650 -11.722 1.00 79.06 94 PHE A C 1
ATOM 710 O O . PHE A 1 94 ? 7.949 12.635 -12.373 1.00 79.06 94 PHE A O 1
ATOM 717 N N . LEU A 1 95 ? 7.901 13.726 -10.413 1.00 63.53 95 LEU A N 1
ATOM 718 C CA . LEU A 1 95 ? 7.240 12.636 -9.687 1.00 63.53 95 LEU A CA 1
ATOM 719 C C . LEU A 1 95 ? 5.795 12.472 -10.158 1.00 63.53 95 LEU A C 1
ATOM 721 O O . LEU A 1 95 ? 5.358 11.350 -10.391 1.00 63.53 95 LEU A O 1
ATOM 725 N N . GLU A 1 96 ? 5.079 13.579 -10.371 1.00 65.38 96 GLU A N 1
ATOM 726 C CA . GLU A 1 96 ? 3.719 13.545 -10.919 1.00 65.38 96 GLU A CA 1
ATOM 727 C C . GLU A 1 96 ? 3.703 12.952 -12.335 1.00 65.38 96 GLU A C 1
ATOM 729 O O . GLU A 1 96 ? 2.838 12.140 -12.659 1.00 65.38 96 GLU A O 1
ATOM 734 N N . TYR A 1 97 ? 4.679 13.313 -13.176 1.00 73.62 97 TYR A N 1
ATOM 735 C CA . TYR A 1 97 ? 4.810 12.736 -14.515 1.00 73.62 97 TYR A CA 1
ATOM 736 C C . TYR A 1 97 ? 5.179 11.256 -14.469 1.00 73.62 97 TYR A C 1
ATOM 738 O O . TYR A 1 97 ? 4.529 10.460 -15.136 1.00 73.62 97 TYR A O 1
ATOM 746 N N . ALA A 1 98 ? 6.152 10.861 -13.649 1.00 65.38 98 ALA A N 1
ATOM 747 C CA . ALA A 1 98 ? 6.536 9.461 -13.491 1.00 65.38 98 ALA A CA 1
ATOM 748 C C . ALA A 1 98 ? 5.364 8.595 -12.996 1.00 65.38 98 ALA A C 1
ATOM 750 O O . ALA A 1 98 ? 5.183 7.476 -13.471 1.00 65.38 98 ALA A O 1
ATOM 751 N N . GLN A 1 99 ? 4.534 9.125 -12.093 1.00 58.44 99 GLN A N 1
ATOM 752 C CA . GLN A 1 99 ? 3.306 8.467 -11.638 1.00 58.44 99 GLN A CA 1
ATOM 753 C C . GLN A 1 99 ? 2.241 8.378 -12.736 1.00 58.44 99 GLN A C 1
ATOM 755 O O . GLN A 1 99 ? 1.531 7.382 -12.805 1.00 58.44 99 GLN A O 1
ATOM 760 N N . ALA A 1 100 ? 2.126 9.387 -13.604 1.00 59.25 100 ALA A N 1
ATOM 761 C CA . ALA A 1 100 ? 1.184 9.371 -14.723 1.00 59.25 100 ALA A CA 1
ATOM 762 C C . ALA A 1 100 ? 1.580 8.389 -15.838 1.00 59.25 100 ALA A C 1
ATOM 764 O O . ALA A 1 100 ? 0.720 7.956 -16.602 1.00 59.25 100 ALA A O 1
ATOM 765 N N . VAL A 1 101 ? 2.865 8.037 -15.942 1.00 58.41 101 VAL A N 1
ATOM 766 C CA . VAL A 1 101 ? 3.359 7.105 -16.964 1.00 58.41 101 VAL A CA 1
ATOM 767 C C . VAL A 1 101 ? 2.933 5.662 -16.659 1.00 58.41 101 VAL A C 1
ATOM 769 O O . VAL A 1 101 ? 2.694 4.905 -17.600 1.00 58.41 101 VAL A O 1
ATOM 772 N N . TRP A 1 102 ? 2.758 5.275 -15.384 1.00 57.91 102 TRP A N 1
ATOM 773 C CA . TRP A 1 102 ? 2.476 3.883 -15.008 1.00 57.91 102 TRP A CA 1
ATOM 774 C C . TRP A 1 102 ? 1.091 3.651 -14.383 1.00 57.91 102 TRP A C 1
ATOM 776 O O . TRP A 1 102 ? 0.723 4.320 -13.422 1.00 57.91 102 TRP A O 1
ATOM 786 N N . PRO A 1 103 ? 0.341 2.630 -14.849 1.00 49.72 103 PRO A N 1
ATOM 787 C CA . PRO A 1 103 ? -0.981 2.303 -14.313 1.00 49.72 103 PRO A CA 1
ATOM 788 C C . PRO A 1 103 ? -0.946 1.638 -12.925 1.00 49.72 103 PRO A C 1
ATOM 790 O O . PRO A 1 103 ? -1.992 1.532 -12.290 1.00 49.72 103 PRO A O 1
ATOM 793 N N . ILE A 1 104 ? 0.227 1.190 -12.452 1.00 56.56 104 ILE A N 1
ATOM 794 C CA . ILE A 1 104 ? 0.421 0.586 -11.125 1.00 56.56 104 ILE A CA 1
ATOM 795 C C . ILE A 1 104 ? 1.290 1.534 -10.283 1.00 56.56 104 ILE A C 1
ATOM 797 O O . ILE A 1 104 ? 2.516 1.539 -10.449 1.00 56.56 104 ILE A O 1
ATOM 801 N N . PRO A 1 105 ? 0.684 2.332 -9.381 1.00 50.50 105 PRO A N 1
ATOM 802 C CA . PRO A 1 105 ? 1.428 3.150 -8.432 1.00 50.50 105 PRO A CA 1
ATOM 803 C C . PRO A 1 105 ? 2.376 2.269 -7.605 1.00 50.50 105 PRO A C 1
ATOM 805 O O . PRO A 1 105 ? 2.010 1.174 -7.183 1.00 50.50 105 PRO A O 1
ATOM 808 N N . ASP A 1 106 ? 3.605 2.738 -7.393 1.00 66.31 106 ASP A N 1
ATOM 809 C CA . ASP A 1 106 ? 4.634 2.108 -6.551 1.00 66.31 106 ASP A CA 1
ATOM 810 C C . ASP A 1 106 ? 5.243 0.781 -7.043 1.00 66.31 106 ASP A C 1
ATOM 812 O O . ASP A 1 106 ? 6.026 0.178 -6.307 1.00 66.31 106 ASP A O 1
ATOM 816 N N . LEU A 1 107 ? 4.983 0.331 -8.280 1.00 74.25 107 LEU A N 1
ATOM 817 C CA . LEU A 1 107 ? 5.607 -0.891 -8.823 1.00 74.25 107 LEU A CA 1
ATOM 818 C C . LEU A 1 107 ? 7.152 -0.894 -8.704 1.00 74.25 107 LEU A C 1
ATOM 820 O O . LEU A 1 107 ? 7.699 -1.888 -8.221 1.00 74.25 107 LEU A O 1
ATOM 824 N N . PRO A 1 108 ? 7.872 0.199 -9.038 1.00 75.44 108 PRO A N 1
ATOM 825 C CA . PRO A 1 108 ? 9.316 0.290 -8.804 1.00 75.44 108 PRO A CA 1
ATOM 826 C C . PRO A 1 108 ? 9.716 0.129 -7.328 1.00 75.44 108 PRO A C 1
ATOM 828 O O . PRO A 1 108 ? 10.717 -0.512 -7.024 1.00 75.44 108 PRO A O 1
ATOM 831 N N . MET A 1 109 ? 8.935 0.690 -6.401 1.00 77.50 109 MET A N 1
ATOM 832 C CA . MET A 1 109 ? 9.227 0.623 -4.964 1.00 77.50 109 MET A CA 1
ATOM 833 C C . MET A 1 109 ? 8.975 -0.775 -4.400 1.00 77.50 109 MET A C 1
ATOM 835 O O . MET A 1 109 ? 9.774 -1.274 -3.612 1.00 77.50 109 MET A O 1
ATOM 839 N N . LEU A 1 110 ? 7.903 -1.431 -4.843 1.00 81.12 110 LEU A N 1
ATOM 840 C CA . LEU A 1 110 ? 7.591 -2.819 -4.507 1.00 81.12 110 LEU A CA 1
ATOM 841 C C . LEU A 1 110 ? 8.667 -3.787 -4.992 1.00 81.12 110 LEU A C 1
ATOM 843 O O . LEU A 1 110 ? 9.032 -4.718 -4.277 1.00 81.12 110 LEU A O 1
ATOM 847 N N . ALA A 1 111 ? 9.193 -3.548 -6.193 1.00 90.00 111 ALA A N 1
ATOM 848 C CA . ALA A 1 111 ? 10.261 -4.359 -6.752 1.00 90.00 111 ALA A CA 1
ATOM 849 C C . ALA A 1 111 ? 11.533 -4.313 -5.893 1.00 90.00 111 ALA A C 1
ATOM 851 O O . ALA A 1 111 ? 12.270 -5.293 -5.851 1.00 90.00 111 ALA A O 1
ATOM 852 N N . MET A 1 112 ? 11.774 -3.215 -5.166 1.00 90.56 112 MET A N 1
ATOM 853 C CA . MET A 1 112 ? 13.021 -2.990 -4.435 1.00 90.56 112 MET A CA 1
ATOM 854 C C . MET A 1 112 ? 13.307 -4.041 -3.354 1.00 90.56 112 MET A C 1
ATOM 856 O O . MET A 1 112 ? 14.474 -4.348 -3.114 1.00 90.56 112 MET A O 1
ATOM 860 N N . THR A 1 113 ? 12.277 -4.623 -2.732 1.00 89.81 113 THR A N 1
ATOM 861 C CA . THR A 1 113 ? 12.447 -5.727 -1.772 1.00 89.81 113 THR A CA 1
ATOM 862 C C . THR A 1 113 ? 13.117 -6.932 -2.431 1.00 89.81 113 THR A C 1
ATOM 864 O O . THR A 1 113 ? 14.103 -7.456 -1.919 1.00 89.81 113 THR A O 1
ATOM 867 N N . GLU A 1 114 ? 12.637 -7.323 -3.610 1.00 96.19 114 GLU A N 1
ATOM 868 C CA . GLU A 1 114 ? 13.176 -8.469 -4.343 1.00 96.19 114 GLU A CA 1
ATOM 869 C C . GLU A 1 114 ? 14.521 -8.138 -5.014 1.00 96.19 114 GLU A C 1
ATOM 871 O O . GLU A 1 114 ? 15.402 -8.992 -5.066 1.00 96.19 114 GLU A O 1
ATOM 876 N N . ILE A 1 115 ? 14.729 -6.890 -5.466 1.00 96.50 115 ILE A N 1
ATOM 877 C CA . ILE A 1 115 ? 16.028 -6.439 -6.005 1.00 96.50 115 ILE A CA 1
ATOM 878 C C . ILE A 1 115 ? 17.122 -6.581 -4.944 1.00 96.50 115 ILE A C 1
ATOM 880 O O . ILE A 1 115 ? 18.196 -7.088 -5.256 1.00 96.50 115 ILE A O 1
ATOM 884 N N . ARG A 1 116 ? 16.856 -6.162 -3.698 1.00 94.25 116 ARG A N 1
ATOM 885 C CA . ARG A 1 116 ? 17.810 -6.295 -2.583 1.00 94.25 116 ARG A CA 1
ATOM 886 C C . ARG A 1 116 ? 18.145 -7.753 -2.308 1.00 94.25 116 ARG A C 1
ATOM 888 O O . ARG A 1 116 ? 19.318 -8.094 -2.258 1.00 94.25 116 ARG A O 1
ATOM 895 N N . TRP A 1 117 ? 17.131 -8.608 -2.219 1.00 94.56 117 TRP A N 1
ATOM 896 C CA . TRP A 1 117 ? 17.331 -10.031 -1.960 1.00 94.56 117 TRP A CA 1
ATOM 897 C C . TRP A 1 117 ? 18.154 -10.721 -3.060 1.00 94.56 117 TRP A C 1
ATOM 899 O O . TRP A 1 117 ? 19.127 -11.414 -2.766 1.00 94.56 117 TRP A O 1
ATOM 909 N N . LEU A 1 118 ? 17.835 -10.479 -4.337 1.00 97.44 118 LEU A N 1
ATOM 910 C CA . LEU A 1 118 ? 18.613 -11.015 -5.460 1.00 97.44 118 LEU A CA 1
ATOM 911 C C . LEU A 1 118 ? 20.040 -10.454 -5.500 1.00 97.44 118 LEU A C 1
ATOM 913 O O . LEU A 1 118 ? 20.975 -11.159 -5.886 1.00 97.44 118 LEU A O 1
ATOM 917 N N . HIS A 1 119 ? 20.219 -9.190 -5.122 1.00 96.88 119 HIS A N 1
ATOM 918 C CA . HIS A 1 119 ? 21.530 -8.557 -5.060 1.00 96.88 119 HIS A CA 1
ATOM 919 C C . HIS A 1 119 ? 22.388 -9.163 -3.944 1.00 96.88 119 HIS A C 1
ATOM 921 O O . HIS A 1 119 ? 23.537 -9.510 -4.194 1.00 96.88 119 HIS A O 1
ATOM 927 N N . GLU A 1 120 ? 21.826 -9.371 -2.753 1.00 94.50 120 GLU A N 1
ATOM 928 C CA . GLU A 1 120 ? 22.499 -10.044 -1.634 1.00 94.50 120 GLU A CA 1
ATOM 929 C C . GLU A 1 120 ? 22.876 -11.488 -1.982 1.00 94.50 120 GLU A C 1
ATOM 931 O O . GLU A 1 120 ? 23.980 -11.936 -1.676 1.00 94.50 120 GLU A O 1
ATOM 936 N N . LEU A 1 121 ? 21.988 -12.202 -2.677 1.00 93.44 121 LEU A N 1
ATOM 937 C CA . LEU A 1 121 ? 22.223 -13.580 -3.096 1.00 93.44 121 LEU A CA 1
ATOM 938 C C . LEU A 1 121 ? 23.313 -13.696 -4.173 1.00 93.44 121 LEU A C 1
ATOM 940 O O . LEU A 1 121 ? 24.105 -14.637 -4.168 1.00 93.44 121 LEU A O 1
ATOM 944 N N . SER A 1 122 ? 23.332 -12.770 -5.134 1.00 94.94 122 SER A N 1
ATOM 945 C CA . SER A 1 122 ? 24.201 -12.870 -6.311 1.00 94.94 122 SER A CA 1
ATOM 946 C C . SER A 1 122 ? 25.505 -12.080 -6.199 1.00 94.94 122 SER A C 1
ATOM 948 O O . SER A 1 122 ? 26.478 -12.464 -6.846 1.00 94.94 122 SER A O 1
ATOM 950 N N . GLY A 1 123 ? 25.536 -10.985 -5.435 1.00 93.69 123 GLY A N 1
ATOM 951 C CA . GLY A 1 123 ? 26.605 -9.976 -5.431 1.00 93.69 123 GLY A CA 1
ATOM 952 C C . GLY A 1 123 ? 26.703 -9.146 -6.723 1.00 93.69 123 GLY A C 1
ATOM 953 O O . GLY A 1 123 ? 27.526 -8.231 -6.825 1.00 93.69 123 GLY A O 1
ATOM 954 N N . GLU A 1 124 ? 25.881 -9.448 -7.726 1.00 96.56 124 GLU A N 1
ATOM 955 C CA . GLU A 1 124 ? 25.909 -8.823 -9.047 1.00 96.56 124 GLU A CA 1
ATOM 956 C C . GLU A 1 124 ? 24.874 -7.700 -9.162 1.00 96.56 124 GLU A C 1
ATOM 958 O O . GLU A 1 124 ? 24.126 -7.399 -8.227 1.00 96.56 124 GLU A O 1
ATOM 963 N N . THR A 1 125 ? 24.843 -7.038 -10.317 1.00 97.38 125 THR A N 1
ATOM 964 C CA . THR A 1 125 ? 23.882 -5.961 -10.552 1.00 97.38 125 THR A CA 1
ATOM 965 C C . THR A 1 125 ? 22.502 -6.548 -10.792 1.00 97.38 125 THR A C 1
ATOM 967 O O . THR A 1 125 ? 22.343 -7.455 -11.609 1.00 97.38 125 THR A O 1
ATOM 970 N N . VAL A 1 126 ? 21.494 -6.000 -10.118 1.00 98.19 126 VAL A N 1
ATOM 971 C CA . VAL A 1 126 ? 20.102 -6.419 -10.289 1.00 98.19 126 VAL A CA 1
ATOM 972 C C . VAL A 1 126 ? 19.279 -5.262 -10.820 1.00 98.19 126 VAL A C 1
ATOM 974 O O . VAL A 1 126 ? 19.303 -4.166 -10.261 1.00 98.19 126 VAL A O 1
ATOM 977 N N . TYR A 1 127 ? 18.536 -5.520 -11.891 1.00 97.62 127 TYR A N 1
ATOM 978 C CA . TYR A 1 127 ? 17.636 -4.577 -12.538 1.00 97.62 127 TYR A CA 1
ATOM 979 C C . TYR A 1 127 ? 16.186 -5.028 -12.405 1.00 97.62 127 TYR A C 1
ATOM 981 O O . TYR A 1 127 ? 15.880 -6.222 -12.457 1.00 97.62 127 TYR A O 1
ATOM 989 N N . PHE A 1 128 ? 15.290 -4.050 -12.339 1.00 96.56 128 PHE A N 1
ATOM 990 C CA . PHE A 1 128 ? 13.877 -4.232 -12.633 1.00 96.56 128 PHE A CA 1
ATOM 991 C C . PHE A 1 128 ? 13.486 -3.338 -13.808 1.00 96.56 128 PHE A C 1
ATOM 993 O O . PHE A 1 128 ? 13.791 -2.142 -13.816 1.00 96.56 128 PHE A O 1
ATOM 1000 N N . ALA A 1 129 ? 12.814 -3.924 -14.795 1.00 94.50 129 ALA A N 1
ATOM 1001 C CA . ALA A 1 129 ? 12.389 -3.245 -16.011 1.00 94.50 129 ALA A CA 1
ATOM 1002 C C . ALA A 1 129 ? 10.919 -3.531 -16.335 1.00 94.50 129 ALA A C 1
ATOM 1004 O O . ALA A 1 129 ? 10.396 -4.587 -15.985 1.00 94.50 129 ALA A O 1
ATOM 1005 N N . ALA A 1 130 ? 10.273 -2.608 -17.043 1.00 91.00 130 ALA A N 1
ATOM 1006 C CA . ALA A 1 130 ? 8.894 -2.729 -17.517 1.00 91.00 130 ALA A CA 1
ATOM 1007 C C . ALA A 1 130 ? 8.830 -2.613 -19.049 1.00 91.00 130 ALA A C 1
ATOM 1009 O O . ALA A 1 130 ? 9.756 -2.066 -19.646 1.00 91.00 130 ALA A O 1
ATOM 1010 N N . PRO A 1 131 ? 7.774 -3.107 -19.715 1.00 88.25 131 PRO A N 1
ATOM 1011 C CA . PRO A 1 131 ? 7.580 -2.851 -21.140 1.00 88.25 131 PRO A CA 1
ATOM 1012 C C . PRO A 1 131 ? 7.334 -1.353 -21.400 1.00 88.25 131 PRO A C 1
ATOM 1014 O O . PRO A 1 131 ? 6.469 -0.737 -20.781 1.00 88.25 131 PRO A O 1
ATOM 1017 N N . GLY A 1 132 ? 8.088 -0.771 -22.332 1.00 76.75 132 GLY A N 1
ATOM 1018 C CA . GLY A 1 132 ? 7.997 0.625 -22.759 1.00 76.75 132 GLY A CA 1
ATOM 1019 C C . GLY A 1 132 ? 8.042 0.727 -24.284 1.00 76.75 132 GLY A C 1
ATOM 1020 O O . GLY A 1 132 ? 9.114 0.756 -24.887 1.00 76.75 132 GLY A O 1
ATOM 1021 N N . GLY A 1 133 ? 6.872 0.769 -24.925 1.00 78.31 133 GLY A N 1
ATOM 1022 C CA . GLY A 1 133 ? 6.770 0.798 -26.387 1.00 78.31 133 GLY A CA 1
ATOM 1023 C C . GLY A 1 133 ? 7.287 -0.494 -27.031 1.00 78.31 133 GLY A C 1
ATOM 1024 O O . GLY A 1 133 ? 6.719 -1.561 -26.814 1.00 78.31 133 GLY A O 1
ATOM 1025 N N . ALA A 1 134 ? 8.349 -0.389 -27.835 1.00 81.31 134 ALA A N 1
ATOM 1026 C CA . ALA A 1 134 ? 8.968 -1.508 -28.557 1.00 81.31 134 ALA A CA 1
ATOM 1027 C C . ALA A 1 134 ? 10.185 -2.129 -27.835 1.00 81.31 134 ALA A C 1
ATOM 1029 O O . ALA A 1 134 ? 10.883 -2.955 -28.420 1.00 81.31 134 ALA A O 1
ATOM 1030 N N . SER A 1 135 ? 10.419 -1.759 -26.571 1.00 91.00 135 SER A N 1
ATOM 1031 C CA . SER A 1 135 ? 11.556 -2.211 -25.760 1.00 91.00 135 SER A CA 1
ATOM 1032 C C . SER A 1 135 ? 11.162 -2.400 -24.291 1.00 91.00 135 SER A C 1
ATOM 1034 O O . SER A 1 135 ? 10.071 -2.023 -23.865 1.00 91.00 135 SER A O 1
ATOM 1036 N N . MET A 1 136 ? 12.071 -2.948 -23.488 1.00 93.88 136 MET A N 1
ATOM 1037 C CA . MET A 1 136 ? 12.009 -2.893 -22.026 1.00 93.88 136 MET A CA 1
ATOM 1038 C C . MET A 1 136 ? 12.692 -1.616 -21.524 1.00 93.88 136 MET A C 1
ATOM 1040 O O . MET A 1 136 ? 13.758 -1.271 -22.018 1.00 93.88 136 MET A O 1
ATOM 1044 N N . ILE A 1 137 ? 12.124 -0.927 -20.536 1.00 91.94 137 ILE A N 1
ATOM 1045 C CA . ILE A 1 137 ? 12.706 0.256 -19.890 1.00 91.94 137 ILE A CA 1
ATOM 1046 C C . ILE A 1 137 ? 13.131 -0.073 -18.456 1.00 91.94 137 ILE A C 1
ATOM 1048 O O . ILE A 1 137 ? 12.343 -0.611 -17.678 1.00 91.94 137 ILE A O 1
ATOM 1052 N N . ILE A 1 138 ? 14.375 0.247 -18.090 1.00 93.06 138 ILE A N 1
ATOM 1053 C CA . ILE A 1 138 ? 14.895 0.009 -16.734 1.00 93.06 138 ILE A CA 1
ATOM 1054 C C . ILE A 1 138 ? 14.292 1.028 -15.764 1.00 93.06 138 ILE A C 1
ATOM 1056 O O . ILE A 1 138 ? 14.474 2.231 -15.933 1.00 93.06 138 ILE A O 1
ATOM 1060 N N . LEU A 1 139 ? 13.619 0.547 -14.719 1.00 88.31 139 LEU A N 1
ATOM 1061 C CA . LEU A 1 139 ? 12.946 1.390 -13.727 1.00 88.31 139 LEU A CA 1
ATOM 1062 C C . LEU A 1 139 ? 13.686 1.454 -12.392 1.00 88.31 139 LEU A C 1
ATOM 1064 O O . LEU A 1 139 ? 13.641 2.487 -11.730 1.00 88.31 139 LEU A O 1
ATOM 1068 N N . GLN A 1 140 ? 14.357 0.371 -11.991 1.00 92.00 140 GLN A N 1
ATOM 1069 C CA . GLN A 1 140 ? 15.160 0.322 -10.765 1.00 92.00 140 GLN A CA 1
ATOM 1070 C C . GLN A 1 140 ? 16.411 -0.526 -10.938 1.00 92.00 140 GLN A C 1
ATOM 1072 O O . GLN A 1 140 ? 16.449 -1.431 -11.778 1.00 92.00 140 GLN A O 1
ATOM 1077 N N . LYS A 1 141 ? 17.420 -0.247 -10.107 1.00 94.62 141 LYS A N 1
ATOM 1078 C CA . LYS A 1 141 ? 18.639 -1.051 -10.030 1.00 94.62 141 LYS A CA 1
ATOM 1079 C C . LYS A 1 141 ? 19.312 -0.999 -8.660 1.00 94.62 141 LYS A C 1
ATOM 1081 O O . LYS A 1 141 ? 19.233 0.016 -7.972 1.00 94.62 141 LYS A O 1
ATOM 1086 N N . ILE A 1 142 ? 20.062 -2.049 -8.335 1.00 95.06 142 ILE A N 1
ATOM 1087 C CA . ILE A 1 142 ? 21.164 -2.015 -7.364 1.00 95.06 142 ILE A CA 1
ATOM 1088 C C . ILE A 1 142 ? 22.420 -2.493 -8.090 1.00 95.06 142 ILE A C 1
ATOM 1090 O O . ILE A 1 142 ? 22.410 -3.565 -8.693 1.00 95.06 142 ILE A O 1
ATOM 1094 N N . VAL A 1 143 ? 23.469 -1.669 -8.076 1.00 93.19 143 VAL A N 1
ATOM 1095 C CA . VAL A 1 143 ? 24.753 -1.955 -8.737 1.00 93.19 143 VAL A CA 1
ATOM 1096 C C . VAL A 1 143 ? 25.532 -2.991 -7.929 1.00 93.19 143 VAL A C 1
ATOM 1098 O O . VAL A 1 143 ? 25.472 -2.985 -6.703 1.00 93.19 143 VAL A O 1
ATOM 1101 N N . SER A 1 144 ? 26.242 -3.881 -8.625 1.00 89.75 144 SER A N 1
ATOM 1102 C CA . SER A 1 144 ? 27.112 -4.899 -8.027 1.00 89.75 144 SER A CA 1
ATOM 1103 C C . SER A 1 144 ? 28.093 -4.325 -6.995 1.00 89.75 144 SER A C 1
ATOM 1105 O O . SER A 1 144 ? 28.549 -3.190 -7.108 1.00 89.75 144 SER A O 1
ATOM 1107 N N . LEU A 1 145 ? 28.478 -5.165 -6.032 1.00 82.31 145 LEU A N 1
ATOM 1108 C CA . LEU A 1 145 ? 29.528 -4.863 -5.056 1.00 82.31 145 LEU A CA 1
ATOM 1109 C C . LEU A 1 145 ? 30.948 -4.995 -5.643 1.00 82.31 145 LEU A C 1
ATOM 1111 O O . LEU A 1 145 ? 31.920 -4.618 -4.990 1.00 82.31 145 LEU A O 1
ATOM 1115 N N . TYR A 1 146 ? 31.088 -5.551 -6.852 1.00 84.31 146 TYR A N 1
ATOM 1116 C CA . TYR A 1 146 ? 32.379 -5.757 -7.504 1.00 84.31 146 TYR A CA 1
ATOM 1117 C C . TYR A 1 146 ? 32.805 -4.537 -8.341 1.00 84.31 146 TYR A C 1
ATOM 1119 O O . TYR A 1 146 ? 31.957 -3.908 -8.975 1.00 84.31 146 TYR A O 1
ATOM 1127 N N . PRO A 1 147 ? 34.120 -4.245 -8.444 1.00 79.06 147 PRO A N 1
ATOM 1128 C CA . PRO A 1 147 ? 34.622 -3.095 -9.207 1.00 79.06 147 PRO A CA 1
ATOM 1129 C C . PRO A 1 147 ? 34.249 -3.123 -10.695 1.00 79.06 147 PRO A C 1
ATOM 1131 O O . PRO A 1 147 ? 33.940 -2.090 -11.276 1.00 79.06 147 PRO A O 1
ATOM 1134 N N . ILE A 1 148 ? 34.261 -4.312 -11.306 1.00 83.19 148 ILE A N 1
ATOM 1135 C CA . ILE A 1 148 ? 33.836 -4.521 -12.695 1.00 83.19 148 ILE A CA 1
ATOM 1136 C C . ILE A 1 148 ? 32.393 -5.004 -12.668 1.00 83.19 148 ILE A C 1
ATOM 1138 O O . ILE A 1 148 ? 32.127 -6.129 -12.229 1.00 83.19 148 ILE A O 1
ATOM 1142 N N . SER A 1 149 ? 31.472 -4.167 -13.134 1.00 85.69 149 SER A N 1
ATOM 1143 C CA . SER A 1 149 ? 30.038 -4.435 -13.094 1.00 85.69 149 SER A CA 1
ATOM 1144 C C . SER A 1 149 ? 29.296 -3.774 -14.251 1.00 85.69 149 SER A C 1
ATOM 1146 O O . SER A 1 149 ? 29.801 -2.865 -14.903 1.00 85.69 149 SER A O 1
ATOM 1148 N N . THR A 1 150 ? 28.075 -4.235 -14.508 1.00 84.19 150 THR A N 1
ATOM 1149 C CA . THR A 1 150 ? 27.189 -3.601 -15.484 1.00 84.19 150 THR A CA 1
ATOM 1150 C C . THR A 1 150 ? 26.501 -2.384 -14.868 1.00 84.19 150 THR A C 1
ATOM 1152 O O . THR A 1 150 ? 25.931 -2.472 -13.783 1.00 84.19 150 THR A O 1
ATOM 1155 N N . GLY A 1 151 ? 26.516 -1.244 -15.563 1.00 81.12 151 GLY A N 1
ATOM 1156 C CA . GLY A 1 151 ? 26.154 0.055 -14.980 1.00 81.12 151 GLY A CA 1
ATOM 1157 C C . GLY A 1 151 ? 24.925 0.760 -15.561 1.00 81.12 151 GLY A C 1
ATOM 1158 O O . GLY A 1 151 ? 24.695 1.913 -15.205 1.00 81.12 151 GLY A O 1
ATOM 1159 N N . ALA A 1 152 ? 24.123 0.106 -16.414 1.00 86.50 152 ALA A N 1
ATOM 1160 C CA . ALA A 1 152 ? 23.053 0.738 -17.203 1.00 86.50 152 ALA A CA 1
ATOM 1161 C C . ALA A 1 152 ? 22.207 1.778 -16.425 1.00 86.50 152 ALA A C 1
ATOM 1163 O O . ALA A 1 152 ? 21.720 1.460 -15.331 1.00 86.50 152 ALA A O 1
ATOM 1164 N N . PRO A 1 153 ? 22.030 3.017 -16.927 1.00 84.56 153 PRO A N 1
ATOM 1165 C CA . PRO A 1 153 ? 21.256 4.042 -16.229 1.00 84.56 153 PRO A CA 1
ATOM 1166 C C . PRO A 1 153 ? 19.753 3.730 -16.225 1.00 84.56 153 PRO A C 1
ATOM 1168 O O . PRO A 1 153 ? 19.247 3.014 -17.095 1.00 84.56 153 PRO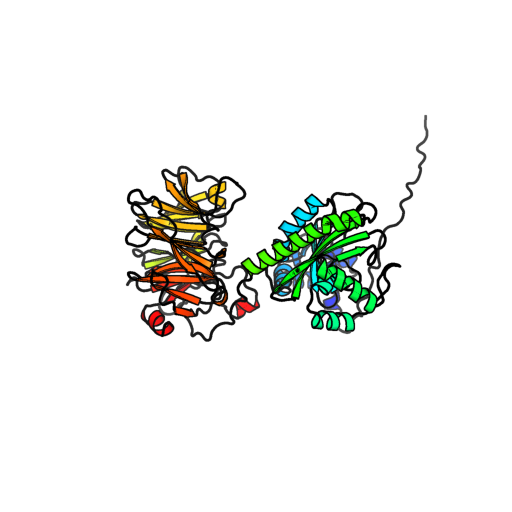 A O 1
ATOM 1171 N N . LEU A 1 154 ? 19.035 4.272 -15.237 1.00 85.44 154 LEU A N 1
ATOM 1172 C CA . LEU A 1 154 ? 17.570 4.206 -15.207 1.00 85.44 154 LEU A CA 1
ATOM 1173 C C . LEU A 1 154 ? 16.995 4.926 -16.436 1.00 85.44 154 LEU A C 1
ATOM 1175 O O . LEU A 1 154 ? 17.582 5.888 -16.920 1.00 85.44 154 LEU A O 1
ATOM 1179 N N . GLY A 1 155 ? 15.873 4.438 -16.956 1.00 82.50 155 GLY A N 1
ATOM 1180 C CA . GLY A 1 155 ? 15.255 4.938 -18.186 1.00 82.50 155 GLY A CA 1
ATOM 1181 C C . GLY A 1 155 ? 15.839 4.360 -19.479 1.00 82.50 155 GLY A C 1
ATOM 1182 O O . GLY A 1 155 ? 15.244 4.532 -20.538 1.00 82.50 155 GLY A O 1
ATOM 1183 N N . SER A 1 156 ? 16.955 3.624 -19.415 1.00 86.88 156 SER A N 1
ATOM 1184 C CA . SER A 1 156 ? 17.540 2.999 -20.607 1.00 86.88 156 SER A CA 1
ATOM 1185 C C . SER A 1 156 ? 16.618 1.941 -21.210 1.00 86.88 156 SER A C 1
ATOM 1187 O O . SER A 1 156 ? 16.049 1.120 -20.483 1.00 86.88 156 SER A O 1
ATOM 1189 N N . LEU A 1 157 ? 16.551 1.912 -22.543 1.00 91.56 157 LEU A N 1
ATOM 1190 C CA . LEU A 1 157 ? 15.793 0.925 -23.308 1.00 91.56 157 LEU A CA 1
ATOM 1191 C C . LEU A 1 157 ? 16.621 -0.332 -23.598 1.00 91.56 157 LEU A C 1
ATOM 1193 O O . LEU A 1 157 ? 17.826 -0.262 -23.838 1.00 91.56 157 LEU A O 1
ATOM 1197 N N . ARG A 1 158 ? 15.978 -1.498 -23.584 1.00 94.44 158 ARG A N 1
ATOM 1198 C CA . ARG A 1 158 ? 16.574 -2.803 -23.882 1.00 94.44 158 ARG A CA 1
ATOM 1199 C C . ARG A 1 158 ? 15.718 -3.549 -24.905 1.00 94.44 158 ARG A C 1
ATOM 1201 O O . ARG A 1 158 ? 14.526 -3.734 -24.643 1.00 94.44 158 ARG A O 1
ATOM 1208 N N . PRO A 1 159 ? 16.282 -3.984 -26.046 1.00 94.56 159 PRO A N 1
ATOM 1209 C CA . PRO A 1 159 ? 15.504 -4.666 -27.071 1.00 94.56 159 PRO A CA 1
ATOM 1210 C C . PRO A 1 159 ? 14.918 -5.981 -26.563 1.00 94.56 159 PRO A C 1
ATOM 1212 O O . PRO A 1 159 ? 15.540 -6.699 -25.773 1.00 94.56 159 PRO A O 1
ATOM 1215 N N . PHE A 1 160 ? 13.728 -6.330 -27.047 1.00 95.44 160 PHE A N 1
ATOM 1216 C CA . PHE A 1 160 ? 13.064 -7.563 -26.635 1.00 95.44 160 PHE A CA 1
ATOM 1217 C C . PHE A 1 160 ? 13.803 -8.835 -27.078 1.00 95.44 160 PHE A C 1
ATOM 1219 O O . PHE A 1 160 ? 13.815 -9.815 -26.341 1.00 95.44 160 PHE A O 1
ATOM 1226 N N . TYR A 1 161 ? 14.403 -8.824 -28.271 1.00 94.94 161 TYR A N 1
ATOM 1227 C CA . TYR A 1 161 ? 14.899 -10.035 -28.931 1.00 94.94 161 TYR A CA 1
ATOM 1228 C C . TYR A 1 161 ? 16.262 -10.525 -28.425 1.00 94.94 161 TYR A C 1
ATOM 1230 O O . TYR A 1 161 ? 16.531 -11.714 -28.537 1.00 94.94 161 TYR A O 1
ATOM 1238 N N . CYS A 1 162 ? 17.103 -9.647 -27.870 1.00 94.44 162 CYS A N 1
ATOM 1239 C CA . CYS A 1 162 ? 18.475 -9.989 -27.472 1.00 94.44 162 CYS A CA 1
ATOM 1240 C C . CYS A 1 162 ? 18.791 -9.729 -25.993 1.00 94.44 162 CYS A C 1
ATOM 1242 O O . CYS A 1 162 ? 19.770 -10.266 -25.493 1.00 94.44 162 CYS A O 1
ATOM 1244 N N . SER A 1 163 ? 17.963 -8.977 -25.257 1.00 96.50 163 SER A N 1
ATOM 1245 C CA . SER A 1 163 ? 18.177 -8.779 -23.816 1.00 96.50 163 SER A CA 1
ATOM 1246 C C . SER A 1 163 ? 17.501 -9.863 -22.974 1.00 96.50 163 SER A C 1
ATOM 1248 O O . SER A 1 163 ? 16.402 -10.323 -23.296 1.00 96.50 163 SER A O 1
ATOM 1250 N N . GLY A 1 164 ? 18.102 -10.225 -21.835 1.00 95.44 164 GLY A N 1
ATOM 1251 C CA . GLY A 1 164 ? 17.513 -11.202 -20.908 1.00 95.44 164 GLY A CA 1
ATOM 1252 C C . GLY A 1 164 ? 16.093 -10.826 -20.454 1.00 95.44 164 GLY A C 1
ATOM 1253 O O . GLY A 1 164 ? 15.169 -11.637 -20.551 1.00 95.44 164 GLY A O 1
ATOM 1254 N N . MET A 1 165 ? 15.885 -9.573 -20.025 1.00 97.06 165 MET A N 1
ATOM 1255 C CA . MET A 1 165 ? 14.568 -9.052 -19.618 1.00 97.06 165 MET A CA 1
ATOM 1256 C C . MET A 1 165 ? 13.546 -9.065 -20.757 1.00 97.06 165 MET A C 1
ATOM 1258 O O . MET A 1 165 ? 12.376 -9.376 -20.537 1.00 97.06 165 MET A O 1
ATOM 1262 N N . GLY A 1 166 ? 13.996 -8.749 -21.971 1.00 96.56 166 GLY A N 1
ATOM 1263 C CA . GLY A 1 166 ? 13.172 -8.734 -23.165 1.00 96.56 166 GLY A CA 1
ATOM 1264 C C . GLY A 1 166 ? 12.678 -10.124 -23.536 1.00 96.56 166 GLY A C 1
ATOM 1265 O O . GLY A 1 166 ? 11.478 -10.339 -23.717 1.00 96.56 166 GLY A O 1
ATOM 1266 N N . LYS A 1 167 ? 13.593 -11.093 -23.553 1.00 97.06 167 LYS A N 1
ATOM 1267 C CA . LYS A 1 167 ? 13.276 -12.489 -23.856 1.00 97.06 167 LYS A CA 1
ATOM 1268 C C . LYS A 1 167 ? 12.426 -13.133 -22.768 1.00 97.06 167 LYS A C 1
ATOM 1270 O O . LYS A 1 167 ? 11.510 -13.887 -23.083 1.00 97.06 167 LYS A O 1
ATOM 1275 N N . ALA A 1 168 ? 12.658 -12.794 -21.498 1.00 97.38 168 ALA A N 1
ATOM 1276 C CA . ALA A 1 168 ? 11.782 -13.215 -20.407 1.00 97.38 168 ALA A CA 1
ATOM 1277 C C . ALA A 1 168 ? 10.351 -12.690 -20.604 1.00 97.38 168 ALA A C 1
ATOM 1279 O O . ALA A 1 168 ? 9.397 -13.461 -20.500 1.00 97.38 168 ALA A O 1
ATOM 1280 N N . HIS A 1 169 ? 10.199 -11.403 -20.938 1.00 96.06 169 HIS A N 1
ATOM 1281 C CA . HIS A 1 169 ? 8.898 -10.801 -21.229 1.00 96.06 169 HIS A CA 1
ATOM 1282 C C . HIS A 1 169 ? 8.203 -11.503 -22.407 1.00 96.06 169 HIS A C 1
ATOM 1284 O O . HIS A 1 169 ? 7.067 -11.952 -22.275 1.00 96.06 169 HIS A O 1
ATOM 1290 N N . LEU A 1 170 ? 8.909 -11.680 -23.528 1.00 95.31 170 LEU A N 1
ATOM 1291 C CA . LEU A 1 170 ? 8.394 -12.367 -24.715 1.00 95.31 170 LEU A CA 1
ATOM 1292 C C . LEU A 1 170 ? 7.954 -13.811 -24.446 1.00 95.31 170 LEU A C 1
ATOM 1294 O O . LEU A 1 170 ? 6.934 -14.246 -24.976 1.00 95.31 170 LEU A O 1
ATOM 1298 N N . ALA A 1 171 ? 8.711 -14.559 -23.642 1.00 94.25 171 ALA A N 1
ATOM 1299 C CA . ALA A 1 171 ? 8.398 -15.949 -23.317 1.00 94.25 171 ALA A CA 1
ATOM 1300 C C . ALA A 1 171 ? 7.118 -16.081 -22.473 1.00 94.25 171 ALA A C 1
ATOM 1302 O O . ALA A 1 171 ? 6.385 -17.069 -22.581 1.00 94.25 171 ALA A O 1
ATOM 1303 N N . ALA A 1 172 ? 6.839 -15.081 -21.637 1.00 92.56 172 ALA A N 1
ATOM 1304 C CA . ALA A 1 172 ? 5.687 -15.084 -20.749 1.00 92.56 172 ALA A CA 1
ATOM 1305 C C . ALA A 1 172 ? 4.385 -14.610 -21.425 1.00 92.56 172 ALA A C 1
ATOM 1307 O O . ALA A 1 172 ? 3.314 -15.013 -20.975 1.00 92.56 172 ALA A O 1
ATOM 1308 N N . LEU A 1 173 ? 4.461 -13.844 -22.522 1.00 91.44 173 LEU A N 1
ATOM 1309 C CA . LEU A 1 173 ? 3.290 -13.407 -23.295 1.00 91.44 173 LEU A CA 1
ATOM 1310 C C . LEU A 1 173 ? 2.454 -14.576 -23.844 1.00 91.44 173 LEU A C 1
ATOM 1312 O O . LEU A 1 173 ? 2.976 -15.648 -24.168 1.00 91.44 173 LEU A O 1
ATOM 1316 N N . ALA A 1 174 ? 1.154 -14.332 -24.037 1.00 87.75 174 ALA A N 1
ATOM 1317 C CA . ALA A 1 174 ? 0.292 -15.241 -24.789 1.00 87.75 174 ALA A CA 1
ATOM 1318 C C . ALA A 1 174 ? 0.792 -15.399 -26.242 1.00 87.75 174 ALA A C 1
ATOM 1320 O O . ALA A 1 174 ? 1.262 -14.416 -26.831 1.00 87.75 174 ALA A O 1
ATOM 1321 N N . PRO A 1 175 ? 0.632 -16.580 -26.879 1.00 85.25 175 PRO A N 1
ATOM 1322 C CA . PRO A 1 175 ? 1.184 -16.848 -28.210 1.00 85.25 175 PRO A CA 1
ATOM 1323 C C . PRO A 1 175 ? 0.838 -15.784 -29.261 1.00 85.25 175 PRO A C 1
ATOM 1325 O O . PRO A 1 175 ? 1.719 -15.309 -29.967 1.00 85.25 175 PRO A O 1
ATOM 1328 N N . ALA A 1 176 ? -0.419 -15.333 -29.317 1.00 86.81 176 ALA A N 1
ATOM 1329 C CA . ALA A 1 176 ? -0.849 -14.321 -30.284 1.00 86.81 176 ALA A CA 1
ATOM 1330 C C . ALA A 1 176 ? -0.170 -12.952 -30.073 1.00 86.81 176 ALA A C 1
ATOM 1332 O O . ALA A 1 176 ? 0.204 -12.286 -31.037 1.00 86.81 176 ALA A O 1
ATOM 1333 N N . GLN A 1 177 ? 0.015 -12.535 -28.817 1.00 88.50 177 GLN A N 1
ATOM 1334 C CA . GLN A 1 177 ? 0.672 -11.268 -28.477 1.00 88.50 177 GLN A CA 1
ATOM 1335 C C . GLN A 1 177 ? 2.174 -11.334 -28.755 1.00 88.50 177 GLN A C 1
ATOM 1337 O O . GLN A 1 177 ? 2.742 -10.392 -29.307 1.00 88.50 177 GLN A O 1
ATOM 1342 N N . ARG A 1 178 ? 2.796 -12.470 -28.420 1.00 91.56 178 ARG A N 1
ATOM 1343 C CA . ARG A 1 178 ? 4.200 -12.760 -28.715 1.00 91.56 178 ARG A CA 1
ATOM 1344 C C . ARG A 1 178 ? 4.478 -12.660 -30.213 1.00 91.56 178 ARG A C 1
ATOM 1346 O O . ARG A 1 178 ? 5.383 -11.933 -30.608 1.00 91.56 178 ARG A O 1
ATOM 1353 N N . GLU A 1 179 ? 3.674 -13.326 -31.042 1.00 91.69 179 GLU A N 1
ATOM 1354 C CA . GLU A 1 179 ? 3.841 -13.294 -32.501 1.00 91.69 179 GLU A CA 1
ATOM 1355 C C . GLU A 1 179 ? 3.609 -11.899 -33.086 1.00 91.69 179 GLU A C 1
ATOM 1357 O O . GLU A 1 179 ? 4.375 -11.456 -33.941 1.00 91.69 179 GLU A O 1
ATOM 1362 N N . ALA A 1 180 ? 2.604 -11.169 -32.594 1.00 89.94 180 ALA A N 1
ATOM 1363 C CA . ALA A 1 180 ? 2.359 -9.796 -33.025 1.00 89.94 180 ALA A CA 1
ATOM 1364 C C . ALA A 1 180 ? 3.539 -8.863 -32.709 1.00 89.94 180 ALA A C 1
ATOM 1366 O O . ALA A 1 180 ? 3.839 -7.972 -33.505 1.00 89.94 180 ALA A O 1
ATOM 1367 N N . LEU A 1 181 ? 4.206 -9.057 -31.565 1.00 90.25 181 LEU A N 1
ATOM 1368 C CA . LEU A 1 181 ? 5.365 -8.257 -31.184 1.00 90.25 181 LEU A CA 1
ATOM 1369 C C . LEU A 1 181 ? 6.595 -8.648 -32.011 1.00 90.25 181 LEU A C 1
ATOM 1371 O O . LEU A 1 181 ? 7.208 -7.768 -32.603 1.00 90.25 181 LEU A O 1
ATOM 1375 N N . ILE A 1 182 ? 6.898 -9.948 -32.135 1.00 93.06 182 ILE A N 1
ATOM 1376 C CA . ILE 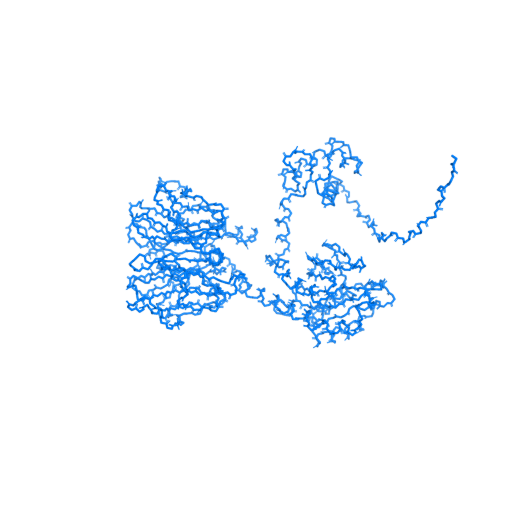A 1 182 ? 8.009 -10.465 -32.957 1.00 93.06 182 ILE A CA 1
ATOM 1377 C C . ILE A 1 182 ? 7.879 -10.009 -34.416 1.00 93.06 182 ILE A C 1
ATOM 1379 O O . ILE A 1 182 ? 8.859 -9.571 -35.010 1.00 93.06 182 ILE A O 1
ATOM 1383 N N . GLY A 1 183 ? 6.671 -10.046 -34.988 1.00 90.75 183 GLY A N 1
ATOM 1384 C CA . GLY A 1 183 ? 6.421 -9.628 -36.371 1.00 90.75 183 GLY A CA 1
ATOM 1385 C C . GLY A 1 183 ? 6.647 -8.136 -36.644 1.00 90.75 183 GLY A C 1
ATOM 1386 O O . GLY A 1 183 ? 6.713 -7.738 -37.803 1.00 90.75 183 GLY A O 1
ATOM 1387 N N . ARG A 1 184 ? 6.765 -7.307 -35.599 1.00 89.50 184 ARG A N 1
ATOM 1388 C CA . ARG A 1 184 ? 7.058 -5.867 -35.698 1.00 89.50 184 ARG A CA 1
ATOM 1389 C C . ARG A 1 184 ? 8.513 -5.528 -35.362 1.00 89.50 184 ARG A C 1
ATOM 1391 O O . ARG A 1 184 ? 8.878 -4.359 -35.445 1.00 89.50 184 ARG A O 1
ATOM 1398 N N . MET A 1 185 ? 9.320 -6.505 -34.945 1.00 90.56 185 MET A N 1
ATOM 1399 C CA . MET A 1 185 ? 10.705 -6.273 -34.534 1.00 90.56 185 MET A CA 1
ATOM 1400 C C . MET A 1 185 ? 11.652 -6.191 -35.727 1.00 90.56 185 MET A C 1
ATOM 1402 O O . MET A 1 185 ? 11.559 -6.969 -36.674 1.00 90.56 185 MET A O 1
ATOM 1406 N N . SER A 1 186 ? 12.626 -5.293 -35.617 1.00 88.25 186 SER A N 1
ATOM 1407 C CA . SER A 1 186 ? 13.854 -5.310 -36.405 1.00 88.25 186 SER A CA 1
ATOM 1408 C C . SER A 1 186 ? 14.946 -6.048 -35.630 1.00 88.25 186 SER A C 1
ATOM 1410 O O . SER A 1 186 ? 15.214 -5.727 -34.473 1.00 88.25 186 SER A O 1
ATOM 1412 N N . PHE A 1 187 ? 15.578 -7.027 -36.272 1.00 92.56 187 PHE A N 1
ATOM 1413 C CA . PHE A 1 187 ? 16.634 -7.842 -35.676 1.00 92.56 187 PHE A CA 1
ATOM 1414 C C . PHE A 1 187 ? 18.002 -7.306 -36.090 1.00 92.56 187 PHE A C 1
ATOM 1416 O O . PHE A 1 187 ? 18.546 -7.693 -37.124 1.00 92.56 187 PHE A O 1
ATOM 1423 N N . GLU A 1 188 ? 18.549 -6.400 -35.289 1.00 92.25 188 GLU A N 1
ATOM 1424 C CA . GLU A 1 188 ? 19.907 -5.899 -35.483 1.00 92.25 188 GLU A CA 1
ATOM 1425 C C . GLU A 1 188 ? 20.918 -6.826 -34.800 1.00 92.25 188 GLU A C 1
ATOM 1427 O O . GLU A 1 188 ? 20.704 -7.287 -33.676 1.00 92.25 188 GLU A O 1
ATOM 1432 N N . ARG A 1 189 ? 22.029 -7.124 -35.472 1.00 94.81 189 ARG A N 1
ATOM 1433 C CA . ARG A 1 189 ? 23.120 -7.897 -34.876 1.00 94.81 189 ARG A CA 1
ATOM 1434 C C . ARG A 1 189 ? 23.989 -6.954 -34.045 1.00 94.81 189 ARG A C 1
ATOM 1436 O O . ARG A 1 189 ? 24.762 -6.200 -34.623 1.00 94.81 189 ARG A O 1
ATOM 1443 N N . VAL A 1 190 ? 23.859 -7.010 -32.720 1.00 94.62 190 VAL A N 1
ATOM 1444 C CA . VAL A 1 190 ? 24.621 -6.150 -31.791 1.00 94.62 190 VAL A CA 1
ATOM 1445 C C . VAL A 1 190 ? 25.905 -6.814 -31.282 1.00 94.62 190 VAL A C 1
ATOM 1447 O O . VAL A 1 190 ? 26.859 -6.125 -30.944 1.00 94.62 190 VAL A O 1
ATOM 1450 N N . THR A 1 191 ? 25.952 -8.145 -31.277 1.00 95.50 191 THR A N 1
ATOM 1451 C CA . THR A 1 191 ? 27.130 -8.980 -31.016 1.00 95.50 191 THR A CA 1
ATOM 1452 C C . THR A 1 191 ? 27.143 -10.162 -31.985 1.00 95.50 191 THR A C 1
ATOM 1454 O O . THR A 1 191 ? 26.145 -10.469 -32.651 1.00 95.50 191 THR A O 1
ATOM 1457 N N . ASP A 1 192 ? 28.247 -10.904 -32.029 1.00 94.81 192 ASP A N 1
ATOM 1458 C CA . ASP A 1 192 ? 28.330 -12.132 -32.829 1.00 94.81 192 ASP A CA 1
ATOM 1459 C C . ASP A 1 192 ? 27.323 -13.209 -32.394 1.00 94.81 192 ASP A C 1
ATOM 1461 O O . ASP A 1 192 ? 26.903 -14.038 -33.210 1.00 94.81 192 ASP A O 1
ATOM 1465 N N . ARG A 1 193 ? 26.885 -13.172 -31.129 1.00 94.75 193 ARG A N 1
ATOM 1466 C CA . ARG A 1 193 ? 25.927 -14.126 -30.552 1.00 94.75 193 ARG A CA 1
ATOM 1467 C C . ARG A 1 193 ? 24.475 -13.680 -30.640 1.00 94.75 193 ARG A C 1
ATOM 1469 O O . ARG A 1 193 ? 23.590 -14.462 -30.299 1.00 94.75 193 ARG A O 1
ATOM 1476 N N . THR A 1 194 ? 24.203 -12.467 -31.114 1.00 96.69 194 THR A N 1
ATOM 1477 C CA . THR A 1 194 ? 22.831 -11.976 -31.225 1.00 96.69 194 THR A CA 1
ATOM 1478 C C . THR A 1 194 ? 21.985 -12.865 -32.137 1.00 96.69 194 THR A C 1
ATOM 1480 O O . THR A 1 194 ? 22.279 -13.043 -33.326 1.00 96.69 194 THR A O 1
ATOM 1483 N N . ILE A 1 195 ? 20.876 -13.375 -31.597 1.00 93.62 195 ILE A N 1
ATOM 1484 C CA . ILE A 1 195 ? 19.885 -14.118 -32.375 1.00 93.62 195 ILE A CA 1
ATOM 1485 C C . ILE A 1 195 ? 19.171 -13.150 -33.320 1.00 93.62 195 ILE A C 1
ATOM 1487 O O . ILE A 1 195 ? 18.461 -12.243 -32.888 1.00 93.62 195 ILE A O 1
ATOM 1491 N N . THR A 1 196 ? 19.350 -13.365 -34.621 1.00 93.44 196 THR A N 1
ATOM 1492 C CA . THR A 1 196 ? 18.741 -12.553 -35.690 1.00 93.44 196 THR A CA 1
ATOM 1493 C C . THR A 1 196 ? 17.682 -13.306 -36.493 1.00 93.44 196 THR A C 1
ATOM 1495 O O . THR A 1 196 ? 16.935 -12.684 -37.243 1.00 93.44 196 THR A O 1
ATOM 1498 N N . ASP A 1 197 ? 17.570 -14.627 -36.311 1.00 91.44 197 ASP A N 1
ATOM 1499 C CA . ASP A 1 197 ? 16.509 -15.448 -36.897 1.00 91.44 197 ASP A CA 1
ATOM 1500 C C . ASP A 1 197 ? 15.294 -15.525 -35.946 1.00 91.44 197 ASP A C 1
ATOM 1502 O O . ASP A 1 197 ? 15.398 -16.087 -34.847 1.00 91.44 197 ASP A O 1
ATOM 1506 N N . PRO A 1 198 ? 14.111 -15.032 -36.360 1.00 91.06 198 PRO A N 1
ATOM 1507 C CA . PRO A 1 198 ? 12.883 -15.144 -35.579 1.00 91.06 198 PRO A CA 1
ATOM 1508 C C . PRO A 1 198 ? 12.495 -16.588 -35.224 1.00 91.06 198 PRO A C 1
ATOM 1510 O O . PRO A 1 198 ? 11.831 -16.816 -34.213 1.00 91.06 198 PRO A O 1
ATOM 1513 N N . THR A 1 199 ? 12.854 -17.580 -36.042 1.00 89.38 199 THR A N 1
ATOM 1514 C CA . THR A 1 199 ? 12.552 -19.002 -35.789 1.00 89.38 199 THR A CA 1
ATOM 1515 C C . THR A 1 199 ? 13.392 -19.544 -34.637 1.00 89.38 199 THR A C 1
ATOM 1517 O O . THR A 1 199 ? 12.871 -20.195 -33.723 1.00 89.38 199 THR A O 1
ATOM 1520 N N . GLN A 1 200 ? 14.682 -19.208 -34.632 1.00 89.81 200 GLN A N 1
ATOM 1521 C CA . GLN A 1 200 ? 15.588 -19.508 -33.530 1.00 89.81 200 GLN A CA 1
ATOM 1522 C C . GLN A 1 200 ? 15.138 -18.819 -32.236 1.00 89.81 200 GLN A C 1
ATOM 1524 O O . GLN A 1 200 ? 15.084 -19.472 -31.191 1.00 89.81 200 GLN A O 1
ATOM 1529 N N . LEU A 1 201 ? 14.739 -17.542 -32.307 1.00 92.75 201 LEU A N 1
ATOM 1530 C CA . LEU A 1 201 ? 14.212 -16.825 -31.144 1.00 92.75 201 LEU A CA 1
ATOM 1531 C C . LEU A 1 201 ? 12.988 -17.545 -30.562 1.00 92.75 201 LEU A C 1
ATOM 1533 O O . LEU A 1 201 ? 12.971 -17.824 -29.367 1.00 92.75 201 LEU A O 1
ATOM 1537 N N . ARG A 1 202 ? 11.993 -17.911 -31.384 1.00 89.75 202 ARG A N 1
ATOM 1538 C CA . ARG A 1 202 ? 10.789 -18.634 -30.921 1.00 89.75 202 ARG A CA 1
ATOM 1539 C C . ARG A 1 202 ? 11.131 -19.912 -30.164 1.00 89.75 202 ARG A C 1
ATOM 1541 O O . ARG A 1 202 ? 10.613 -20.130 -29.072 1.00 89.75 202 ARG A O 1
ATOM 1548 N N . SER A 1 203 ? 12.053 -20.698 -30.712 1.00 84.94 203 SER A N 1
ATOM 1549 C CA . SER A 1 203 ? 12.504 -21.948 -30.094 1.00 84.94 203 SER A CA 1
ATOM 1550 C C . SER A 1 203 ? 13.133 -21.695 -28.719 1.00 84.94 203 SER A C 1
ATOM 1552 O O . SER A 1 203 ? 12.863 -22.417 -27.760 1.00 84.94 203 SER A O 1
ATOM 1554 N N . GLN A 1 204 ? 13.924 -20.625 -28.589 1.00 88.88 204 GLN A N 1
ATOM 1555 C CA . GLN A 1 204 ? 14.514 -20.217 -27.313 1.00 88.88 204 GLN A CA 1
ATOM 1556 C C . GLN A 1 204 ? 13.442 -19.753 -26.308 1.00 88.88 204 GLN A C 1
ATOM 1558 O O . GLN A 1 204 ? 13.485 -20.121 -25.132 1.00 88.88 204 GLN A O 1
ATOM 1563 N N . LEU A 1 205 ? 12.449 -18.986 -26.768 1.00 90.88 205 LEU A N 1
ATOM 1564 C CA . LEU A 1 205 ? 11.352 -18.490 -25.934 1.00 90.88 205 LEU A CA 1
ATOM 1565 C C . LEU A 1 205 ? 10.470 -19.621 -25.393 1.00 90.88 205 LEU A C 1
ATOM 1567 O O . LEU A 1 205 ? 10.023 -19.534 -24.251 1.00 90.88 205 LEU A O 1
ATOM 1571 N N . ASP A 1 206 ? 10.244 -20.687 -26.163 1.00 82.50 206 ASP A N 1
ATOM 1572 C CA . ASP A 1 206 ? 9.482 -21.851 -25.697 1.00 82.50 206 ASP A CA 1
ATOM 1573 C C . ASP A 1 206 ? 10.216 -22.584 -24.559 1.00 82.50 206 ASP A C 1
ATOM 1575 O O . ASP A 1 206 ? 9.605 -22.936 -23.546 1.00 82.50 206 ASP A O 1
ATOM 1579 N N . VAL A 1 207 ? 11.546 -22.710 -24.653 1.00 84.94 207 VAL A N 1
ATOM 1580 C CA . VAL A 1 207 ? 12.381 -23.228 -23.554 1.00 84.94 207 VAL A CA 1
ATOM 1581 C C . VAL A 1 207 ? 12.278 -22.330 -22.320 1.00 84.94 207 VAL A C 1
ATOM 1583 O O . VAL A 1 207 ? 12.116 -22.820 -21.201 1.00 84.94 207 VAL A O 1
ATOM 1586 N N . PHE A 1 208 ? 12.344 -21.010 -22.501 1.00 90.12 208 PHE A N 1
ATOM 1587 C CA . PHE A 1 208 ? 12.252 -20.059 -21.391 1.00 90.12 208 PHE A CA 1
ATOM 1588 C C . PHE A 1 208 ? 10.879 -20.072 -20.725 1.00 90.12 208 PHE A C 1
ATOM 1590 O O . PHE A 1 208 ? 10.807 -19.988 -19.499 1.00 90.12 208 PHE A O 1
ATOM 1597 N N . ARG A 1 209 ? 9.803 -20.243 -21.502 1.00 86.06 209 ARG A N 1
ATOM 1598 C CA . ARG A 1 209 ? 8.439 -20.367 -20.980 1.00 86.06 209 ARG A CA 1
ATOM 1599 C C . ARG A 1 209 ? 8.290 -21.610 -20.105 1.00 86.06 209 ARG A C 1
ATOM 1601 O O . ARG A 1 209 ? 7.736 -21.509 -19.017 1.00 86.06 209 ARG A O 1
ATOM 1608 N N . LEU A 1 210 ? 8.815 -22.755 -20.548 1.00 80.06 210 LEU A N 1
ATOM 1609 C CA . LEU A 1 210 ? 8.766 -24.006 -19.780 1.00 80.06 210 LEU A CA 1
ATOM 1610 C C . LEU A 1 210 ? 9.611 -23.943 -18.503 1.00 80.06 210 LEU A C 1
ATOM 1612 O O . LEU A 1 210 ? 9.209 -24.458 -17.463 1.00 80.06 210 LEU A O 1
ATOM 1616 N N . ARG A 1 211 ? 10.784 -23.310 -18.575 1.00 86.12 211 ARG A N 1
ATOM 1617 C CA . ARG A 1 211 ? 11.745 -23.246 -17.467 1.00 86.12 211 ARG A CA 1
ATOM 1618 C C . ARG A 1 211 ? 11.456 -22.122 -16.465 1.00 86.12 211 ARG A C 1
ATOM 1620 O O . ARG A 1 211 ? 11.921 -22.181 -15.331 1.00 86.12 211 ARG A O 1
ATOM 1627 N N . GLY A 1 212 ? 10.723 -21.089 -16.879 1.00 84.56 212 GLY A N 1
ATOM 1628 C CA . GLY A 1 212 ? 10.352 -19.939 -16.049 1.00 84.56 212 GLY A CA 1
ATOM 1629 C C . GLY A 1 212 ? 11.394 -18.815 -15.974 1.00 84.56 212 GLY A C 1
ATOM 1630 O O . GLY A 1 212 ? 11.166 -17.835 -15.268 1.00 84.56 212 GLY A O 1
ATOM 1631 N N . TYR A 1 213 ? 12.517 -18.920 -16.693 1.00 95.62 213 TYR A N 1
ATOM 1632 C CA . TYR A 1 213 ? 13.538 -17.868 -16.771 1.00 95.62 213 TYR A CA 1
ATOM 1633 C C . TYR A 1 213 ? 14.318 -17.901 -18.096 1.00 95.62 213 TYR A C 1
ATOM 1635 O O . TYR A 1 213 ? 14.583 -18.968 -18.665 1.00 95.62 213 TYR A O 1
ATOM 1643 N N . ALA A 1 214 ? 14.735 -16.723 -18.555 1.00 96.50 214 ALA A N 1
ATOM 1644 C CA . ALA A 1 214 ? 15.553 -16.491 -19.740 1.00 96.50 214 ALA A CA 1
ATOM 1645 C C . ALA A 1 214 ? 17.027 -16.284 -19.376 1.00 96.50 214 ALA A C 1
ATOM 1647 O O . ALA A 1 214 ? 17.349 -15.808 -18.287 1.00 96.50 214 ALA A O 1
ATOM 1648 N N . ILE A 1 215 ? 17.910 -16.631 -20.312 1.00 96.38 215 ILE A N 1
ATOM 1649 C CA . ILE A 1 215 ? 19.336 -16.302 -20.252 1.00 96.38 215 ILE A CA 1
ATOM 1650 C C . ILE A 1 215 ? 19.678 -15.512 -21.516 1.00 96.38 215 ILE A C 1
ATOM 1652 O O . ILE A 1 215 ? 19.260 -15.876 -22.616 1.00 96.38 215 ILE A O 1
ATOM 1656 N N . ASP A 1 216 ? 20.405 -14.421 -21.332 1.00 96.75 216 ASP A N 1
ATOM 1657 C CA . ASP A 1 216 ? 21.108 -13.699 -22.391 1.00 96.75 216 ASP A CA 1
ATOM 1658 C C . ASP A 1 216 ? 22.594 -14.002 -22.213 1.00 96.75 216 ASP A C 1
ATOM 1660 O O . ASP A 1 216 ? 23.182 -13.675 -21.179 1.00 96.75 216 ASP A O 1
ATOM 1664 N N . ASP A 1 217 ? 23.136 -14.738 -23.182 1.00 96.25 217 ASP A N 1
ATOM 1665 C CA . ASP A 1 217 ? 24.500 -15.250 -23.187 1.00 96.25 217 ASP A CA 1
ATOM 1666 C C . ASP A 1 217 ? 25.379 -14.437 -24.139 1.00 96.25 217 ASP A C 1
ATOM 1668 O O . ASP A 1 217 ? 25.733 -14.892 -25.229 1.00 96.25 217 ASP A O 1
ATOM 1672 N N . GLU A 1 218 ? 25.720 -13.223 -23.704 1.00 97.06 218 GLU A N 1
ATOM 1673 C CA . GLU A 1 218 ? 26.529 -12.271 -24.472 1.00 97.06 218 GLU A CA 1
ATOM 1674 C C . GLU A 1 218 ? 25.839 -11.853 -25.790 1.00 97.06 218 GLU A C 1
ATOM 1676 O O . GLU A 1 218 ? 26.491 -11.526 -26.783 1.00 97.06 218 GLU A O 1
ATOM 1681 N N . GLU A 1 219 ? 24.499 -11.875 -25.824 1.00 96.06 219 GLU A N 1
ATOM 1682 C CA . GLU A 1 219 ? 23.699 -11.603 -27.025 1.00 96.06 219 GLU A CA 1
ATOM 1683 C C . GLU A 1 219 ? 23.416 -10.113 -27.210 1.00 96.06 219 GLU A C 1
ATOM 1685 O O . GLU A 1 219 ? 23.276 -9.668 -28.349 1.00 96.06 219 GLU A O 1
ATOM 1690 N N . PHE A 1 220 ? 23.303 -9.356 -26.114 1.00 95.31 220 PHE A N 1
ATOM 1691 C CA . PHE A 1 220 ? 23.153 -7.897 -26.149 1.00 95.31 220 PHE A CA 1
ATOM 1692 C C . PHE A 1 220 ? 24.487 -7.152 -25.998 1.00 95.31 220 PHE A C 1
ATOM 1694 O O . PHE A 1 220 ? 24.663 -6.089 -26.584 1.00 95.31 220 PHE A O 1
ATOM 1701 N N . MET A 1 221 ? 25.410 -7.689 -25.197 1.00 94.00 221 MET A N 1
ATOM 1702 C CA . MET A 1 221 ? 26.707 -7.077 -24.908 1.00 94.00 221 MET A CA 1
ATOM 1703 C C . MET A 1 221 ? 27.753 -8.166 -24.677 1.00 94.00 221 MET A C 1
ATOM 1705 O O . MET A 1 221 ? 27.539 -9.073 -23.870 1.00 94.00 221 MET A O 1
ATOM 1709 N N . GLU A 1 222 ? 28.886 -8.073 -25.371 1.00 94.50 222 GLU A N 1
ATOM 1710 C CA . GLU A 1 222 ? 29.988 -9.024 -25.220 1.00 94.50 222 GLU A CA 1
ATOM 1711 C C . GLU A 1 222 ? 30.544 -9.015 -23.794 1.00 94.50 222 GLU A C 1
ATOM 1713 O O . GLU A 1 222 ? 30.611 -7.977 -23.134 1.00 94.50 222 GLU A O 1
ATOM 1718 N N . GLY A 1 223 ? 30.920 -10.189 -23.284 1.00 94.62 223 GLY A N 1
ATOM 1719 C CA . GLY A 1 223 ? 31.454 -10.313 -21.933 1.00 94.62 223 GLY A CA 1
ATOM 1720 C C . GLY A 1 223 ? 30.416 -10.183 -20.813 1.00 94.62 223 GLY A C 1
ATOM 1721 O O . GLY A 1 223 ? 30.789 -10.316 -19.646 1.00 94.62 223 GLY A O 1
ATOM 1722 N N . VAL A 1 224 ? 29.129 -9.973 -21.112 1.00 96.00 224 VAL A N 1
ATOM 1723 C CA . VAL A 1 224 ? 28.047 -9.859 -20.120 1.00 96.00 224 VAL A CA 1
ATOM 1724 C C . VAL A 1 224 ? 27.062 -11.013 -20.260 1.00 96.00 224 VAL A C 1
ATOM 1726 O O . VAL A 1 224 ? 26.579 -11.310 -21.348 1.00 96.00 224 VAL A O 1
ATOM 1729 N N . ARG A 1 225 ? 26.719 -11.647 -19.133 1.00 97.00 225 ARG A N 1
ATOM 1730 C CA . ARG A 1 225 ? 25.673 -12.672 -19.074 1.00 97.00 225 ARG A CA 1
ATOM 1731 C C . ARG A 1 225 ? 24.583 -12.259 -18.099 1.00 97.00 225 ARG A C 1
ATOM 1733 O O . ARG A 1 225 ? 24.863 -11.833 -16.975 1.00 97.00 225 ARG A O 1
ATOM 1740 N N . CYS A 1 226 ? 23.338 -12.429 -18.529 1.00 97.69 226 CYS A N 1
ATOM 1741 C CA . CYS A 1 226 ? 22.165 -12.071 -17.748 1.00 97.69 226 CYS A CA 1
ATOM 1742 C C . CYS A 1 226 ? 21.251 -13.276 -17.530 1.00 97.69 226 CYS A C 1
ATOM 1744 O O . CYS A 1 226 ? 21.068 -14.103 -18.424 1.00 97.69 226 CYS A O 1
ATOM 1746 N N . VAL A 1 227 ? 20.609 -13.326 -16.364 1.00 98.38 227 VAL A N 1
ATOM 1747 C CA . VAL A 1 227 ? 19.493 -14.234 -16.081 1.00 98.38 227 VAL A CA 1
ATOM 1748 C C . VAL A 1 227 ? 18.277 -13.433 -15.641 1.00 98.38 227 VAL A C 1
ATOM 1750 O O . VAL A 1 227 ? 18.373 -12.545 -14.791 1.00 98.38 227 VAL A O 1
ATOM 1753 N N . SER A 1 228 ? 17.127 -13.733 -16.238 1.00 98.56 228 SER A N 1
ATOM 1754 C CA . SER A 1 228 ? 15.944 -12.883 -16.139 1.00 98.56 228 SER A CA 1
ATOM 1755 C C . SER A 1 228 ? 14.664 -13.689 -16.010 1.00 98.56 228 SER A C 1
ATOM 1757 O O . SER A 1 228 ? 14.519 -14.740 -16.629 1.00 98.56 228 SER A O 1
ATOM 1759 N N . ALA A 1 229 ? 13.689 -13.164 -15.275 1.00 98.31 229 ALA A N 1
ATOM 1760 C CA . ALA A 1 229 ? 12.352 -13.743 -15.210 1.00 98.31 229 ALA A CA 1
ATOM 1761 C C . ALA A 1 229 ? 11.287 -12.652 -15.284 1.00 98.31 229 ALA A C 1
ATOM 1763 O O . ALA A 1 229 ? 11.450 -11.560 -14.732 1.00 98.31 229 ALA A O 1
ATOM 1764 N N . ALA A 1 230 ? 10.200 -12.958 -15.987 1.00 97.12 230 ALA A N 1
ATOM 1765 C CA . ALA A 1 230 ? 9.081 -12.050 -16.160 1.00 97.12 230 ALA A CA 1
ATOM 1766 C C . ALA A 1 230 ? 8.211 -12.024 -14.902 1.00 97.12 230 ALA A C 1
ATOM 1768 O O . ALA A 1 230 ? 7.896 -13.065 -14.327 1.00 97.12 230 ALA A O 1
ATOM 1769 N N . VAL A 1 231 ? 7.806 -10.825 -14.499 1.00 95.31 231 VAL A N 1
ATOM 1770 C CA . VAL A 1 231 ? 6.888 -10.589 -13.387 1.00 95.31 231 VAL A CA 1
ATOM 1771 C C . VAL A 1 231 ? 5.464 -10.785 -13.898 1.00 95.31 231 VAL A C 1
ATOM 1773 O O . VAL A 1 231 ? 5.028 -10.012 -14.761 1.00 95.31 231 VAL A O 1
ATOM 1776 N N . PRO A 1 232 ? 4.729 -11.797 -13.402 1.00 89.50 232 PRO A N 1
ATOM 1777 C CA . PRO A 1 232 ? 3.377 -12.064 -13.871 1.00 89.50 232 PRO A CA 1
ATOM 1778 C C . PRO A 1 232 ? 2.443 -10.899 -13.533 1.00 89.50 232 PRO A C 1
ATOM 1780 O O . PRO A 1 232 ? 2.412 -10.453 -12.384 1.00 89.50 232 PRO A O 1
ATOM 1783 N N . GLY A 1 233 ? 1.685 -10.432 -14.523 1.00 79.50 233 GLY A N 1
ATOM 1784 C CA . GLY A 1 233 ? 0.624 -9.442 -14.350 1.00 79.50 233 GLY A CA 1
ATOM 1785 C C . GLY A 1 233 ? -0.754 -10.070 -14.169 1.00 79.50 233 GLY A C 1
ATOM 1786 O O . GLY A 1 233 ? -0.880 -11.199 -13.684 1.00 79.50 233 GLY A O 1
ATOM 1787 N N . ASP A 1 234 ? -1.780 -9.324 -14.578 1.00 67.56 234 ASP A N 1
ATOM 1788 C CA . ASP A 1 234 ? -3.138 -9.838 -14.748 1.00 67.56 234 ASP A CA 1
ATOM 1789 C C . ASP A 1 234 ? -3.242 -10.568 -16.099 1.00 67.56 234 ASP A C 1
ATOM 1791 O O . ASP A 1 234 ? -2.927 -10.008 -17.152 1.00 67.56 234 ASP A O 1
ATOM 1795 N N . GLY A 1 235 ? -3.684 -11.829 -16.075 1.00 65.31 235 GLY A N 1
ATOM 1796 C CA . GLY A 1 235 ? -3.685 -12.701 -17.257 1.00 65.31 235 GLY A CA 1
ATOM 1797 C C . GLY A 1 235 ? -2.274 -13.074 -17.743 1.00 65.31 235 GLY A C 1
ATOM 1798 O O . GLY A 1 235 ? -1.323 -13.098 -16.966 1.00 65.31 235 GLY A O 1
ATOM 1799 N N . ASP A 1 236 ? -2.138 -13.354 -19.044 1.00 67.19 236 ASP A N 1
ATOM 1800 C CA . ASP A 1 236 ? -0.870 -13.725 -19.706 1.00 67.19 236 ASP A CA 1
ATOM 1801 C C . ASP A 1 236 ? -0.009 -12.505 -20.121 1.00 67.19 236 ASP A C 1
ATOM 1803 O O . ASP A 1 236 ? 0.826 -12.603 -21.021 1.00 67.19 236 ASP A O 1
ATOM 1807 N N . VAL A 1 237 ? -0.210 -11.329 -19.509 1.00 83.94 237 VAL A N 1
ATOM 1808 C CA . VAL A 1 237 ? 0.551 -10.104 -19.824 1.00 83.94 237 VAL A CA 1
ATOM 1809 C C . VAL A 1 237 ? 1.505 -9.771 -18.672 1.00 83.94 237 VAL A C 1
ATOM 1811 O O . VAL A 1 237 ? 1.053 -9.382 -17.594 1.00 83.94 237 VAL A O 1
ATOM 1814 N N . PRO A 1 238 ? 2.831 -9.889 -18.858 1.00 89.88 238 PRO A N 1
ATOM 1815 C CA . PRO A 1 238 ? 3.791 -9.549 -17.816 1.00 89.88 238 PRO A CA 1
ATOM 1816 C C . PRO A 1 238 ? 3.865 -8.040 -17.567 1.00 89.88 238 PRO A C 1
ATOM 1818 O O . PRO A 1 238 ? 3.925 -7.247 -18.506 1.00 89.88 238 PRO A O 1
ATOM 1821 N N . ILE A 1 239 ? 3.953 -7.646 -16.297 1.00 89.56 239 ILE A N 1
ATOM 1822 C CA . ILE A 1 239 ? 4.052 -6.233 -15.872 1.00 89.56 239 ILE A CA 1
ATOM 1823 C C . ILE A 1 239 ? 5.497 -5.731 -15.766 1.00 89.56 239 ILE A C 1
ATOM 1825 O O . ILE A 1 239 ? 5.735 -4.544 -15.562 1.00 89.56 239 ILE A O 1
ATOM 1829 N N . GLY A 1 240 ? 6.473 -6.627 -15.904 1.00 93.56 240 GLY A N 1
ATOM 1830 C CA . GLY A 1 240 ? 7.891 -6.294 -15.882 1.00 93.56 240 GLY A CA 1
ATOM 1831 C C . GLY A 1 240 ? 8.775 -7.533 -15.895 1.00 93.56 240 GLY A C 1
ATOM 1832 O O . GLY A 1 240 ? 8.300 -8.637 -16.157 1.00 93.56 240 GLY A O 1
ATOM 1833 N N . ALA A 1 241 ? 10.059 -7.356 -15.611 1.00 97.38 241 ALA A N 1
ATOM 1834 C CA . ALA A 1 241 ? 11.024 -8.438 -15.465 1.00 97.38 241 ALA A CA 1
ATOM 1835 C C . ALA A 1 241 ? 12.139 -8.053 -14.486 1.00 97.38 241 ALA A C 1
ATOM 1837 O O . ALA A 1 241 ? 12.602 -6.909 -14.478 1.00 97.38 241 ALA A O 1
ATOM 1838 N N . PHE A 1 242 ? 12.599 -9.030 -13.705 1.00 98.44 242 PHE A N 1
ATOM 1839 C CA . PHE A 1 242 ? 13.859 -8.935 -12.970 1.00 98.44 242 PHE A CA 1
ATOM 1840 C C . PHE A 1 242 ? 15.006 -9.452 -13.823 1.00 98.44 242 PHE A C 1
ATOM 1842 O O . PHE A 1 242 ? 14.817 -10.325 -14.671 1.00 98.44 242 PHE A O 1
ATOM 1849 N N . THR A 1 243 ? 16.202 -8.909 -13.616 1.00 98.38 243 THR A N 1
ATOM 1850 C CA . THR A 1 243 ? 17.424 -9.370 -14.280 1.00 98.38 243 THR A CA 1
ATOM 1851 C C . THR A 1 243 ? 18.613 -9.252 -13.349 1.00 98.38 243 THR A C 1
ATOM 1853 O O . THR A 1 243 ? 18.881 -8.164 -12.850 1.00 98.38 243 THR A O 1
ATOM 1856 N N . VAL A 1 244 ? 19.340 -10.351 -13.164 1.00 98.25 244 VAL A N 1
ATOM 1857 C CA . VAL A 1 244 ? 20.675 -10.355 -12.559 1.00 98.25 244 VAL A CA 1
ATOM 1858 C C . VAL A 1 244 ? 21.692 -10.344 -13.694 1.00 98.25 244 VAL A C 1
ATOM 1860 O O . VAL A 1 244 ? 21.584 -11.144 -14.623 1.00 98.25 244 VAL A O 1
ATOM 1863 N N . SER A 1 245 ? 22.647 -9.422 -13.634 1.00 97.38 245 SER A N 1
ATOM 1864 C CA . SER A 1 245 ? 23.573 -9.109 -14.720 1.00 97.38 245 SER A CA 1
ATOM 1865 C C . SER A 1 245 ? 24.990 -8.948 -14.188 1.00 97.38 245 SER A C 1
ATOM 1867 O O . SER A 1 245 ? 25.227 -8.190 -13.242 1.00 97.38 245 SER A O 1
ATOM 1869 N N . GLY A 1 246 ? 25.938 -9.632 -14.826 1.00 95.38 246 GLY A N 1
ATOM 1870 C CA . GLY A 1 246 ? 27.349 -9.541 -14.480 1.00 95.38 246 GLY A CA 1
ATOM 1871 C C . GLY A 1 246 ? 28.269 -10.069 -15.583 1.00 95.38 246 GLY A C 1
ATOM 1872 O O . GLY A 1 246 ? 27.798 -10.616 -16.584 1.00 95.38 246 GLY A O 1
ATOM 1873 N N . PRO A 1 247 ? 29.591 -9.917 -15.415 1.00 95.44 247 PRO A N 1
ATOM 1874 C CA . PRO A 1 247 ? 30.568 -10.403 -16.378 1.00 95.44 247 PRO A CA 1
ATOM 1875 C C . PRO A 1 247 ? 30.497 -11.922 -16.549 1.00 95.44 247 PRO A C 1
ATOM 1877 O O . PRO A 1 247 ? 30.414 -12.660 -15.564 1.00 95.44 247 PRO A O 1
ATOM 1880 N N . CYS A 1 248 ? 30.588 -12.406 -17.786 1.00 95.06 248 CYS A N 1
ATOM 1881 C CA . CYS A 1 248 ? 30.360 -13.804 -18.156 1.00 95.06 248 CYS A CA 1
ATOM 1882 C C . CYS A 1 248 ? 31.339 -14.795 -17.491 1.00 95.06 248 CYS A C 1
ATOM 1884 O O . CYS A 1 248 ? 31.011 -15.974 -17.342 1.00 95.06 248 CYS A O 1
ATOM 1886 N N . TYR A 1 249 ? 32.505 -14.322 -17.035 1.00 93.62 249 TYR A N 1
ATOM 1887 C CA . TYR A 1 249 ? 33.484 -15.119 -16.290 1.00 93.62 249 TYR A CA 1
ATOM 1888 C C . TYR A 1 249 ? 33.101 -15.342 -14.815 1.00 93.62 249 TYR A C 1
ATOM 1890 O O . TYR A 1 249 ? 33.485 -16.357 -14.240 1.00 93.62 249 TYR A O 1
ATOM 1898 N N . ARG A 1 250 ? 32.336 -14.430 -14.189 1.00 93.81 250 ARG A N 1
ATOM 1899 C CA . ARG A 1 250 ? 31.751 -14.648 -12.845 1.00 93.81 250 ARG A CA 1
ATOM 1900 C C . ARG A 1 250 ? 30.370 -15.262 -12.939 1.00 93.81 250 ARG A C 1
ATOM 1902 O O . ARG A 1 250 ? 29.997 -16.096 -12.117 1.00 93.81 250 ARG A O 1
ATOM 1909 N N . MET A 1 251 ? 29.625 -14.835 -13.950 1.00 94.12 251 MET A N 1
ATOM 1910 C CA . MET A 1 251 ? 28.287 -15.293 -14.243 1.00 94.12 251 MET A CA 1
ATOM 1911 C C . MET A 1 251 ? 28.322 -16.379 -15.299 1.00 94.12 251 MET A C 1
ATOM 1913 O O . MET A 1 251 ? 27.838 -16.186 -16.408 1.00 94.12 251 MET A O 1
ATOM 1917 N N . THR A 1 252 ? 28.939 -17.514 -14.958 1.00 95.50 252 THR A N 1
ATOM 1918 C CA . THR A 1 252 ? 29.001 -18.709 -15.812 1.00 95.50 252 THR A CA 1
ATOM 1919 C C . THR A 1 252 ? 27.594 -19.217 -16.142 1.00 95.50 252 THR A C 1
ATOM 1921 O O . THR A 1 252 ? 26.634 -18.911 -15.433 1.00 95.50 252 THR A O 1
ATOM 1924 N N . LEU A 1 253 ? 27.447 -20.019 -17.201 1.00 92.50 253 LEU A N 1
ATOM 1925 C CA . LEU A 1 253 ? 26.153 -20.634 -17.533 1.00 92.50 253 LEU A CA 1
ATOM 1926 C C . LEU A 1 253 ? 25.594 -21.460 -16.367 1.00 92.50 253 LEU A C 1
ATOM 1928 O O . LEU A 1 253 ? 24.408 -21.368 -16.066 1.00 92.50 253 LEU A O 1
ATOM 1932 N N . GLU A 1 254 ? 26.451 -22.205 -15.666 1.00 93.00 254 GLU A N 1
ATOM 1933 C CA . GLU A 1 254 ? 26.064 -22.950 -14.466 1.00 93.00 254 GLU A CA 1
ATOM 1934 C C . GLU A 1 254 ? 25.469 -22.024 -13.398 1.00 93.00 254 GLU A C 1
ATOM 1936 O O . GLU A 1 254 ? 24.370 -22.272 -12.904 1.00 93.00 254 GLU A O 1
ATOM 1941 N N . ARG A 1 255 ? 26.144 -20.910 -13.092 1.00 93.75 255 ARG A N 1
ATOM 1942 C CA . ARG A 1 255 ? 25.655 -19.950 -12.100 1.00 93.75 255 ARG A CA 1
ATOM 1943 C C . ARG A 1 255 ? 24.377 -19.244 -12.552 1.00 93.75 255 ARG A C 1
ATOM 1945 O O . ARG A 1 255 ? 23.479 -19.037 -11.740 1.00 93.75 255 ARG A O 1
ATOM 1952 N N . ALA A 1 256 ? 24.255 -18.922 -13.838 1.00 92.88 256 ALA A N 1
ATOM 1953 C CA . ALA A 1 256 ? 23.021 -18.381 -14.402 1.00 92.88 256 ALA A CA 1
ATOM 1954 C C . ALA A 1 256 ? 21.852 -19.369 -14.231 1.00 92.88 256 ALA A C 1
ATOM 1956 O O . ALA A 1 256 ? 20.757 -18.970 -13.836 1.00 92.88 256 ALA A O 1
ATOM 1957 N N . HIS A 1 257 ? 22.086 -20.667 -14.446 1.00 91.62 257 HIS A N 1
ATOM 1958 C CA . HIS A 1 257 ? 21.089 -21.708 -14.194 1.00 91.62 257 HIS A CA 1
ATOM 1959 C C . HIS A 1 257 ? 20.751 -21.885 -12.709 1.00 91.62 257 HIS A C 1
ATOM 1961 O O . HIS A 1 257 ? 19.586 -22.123 -12.394 1.00 91.62 257 HIS A O 1
ATOM 1967 N N . GLN A 1 258 ? 21.726 -21.735 -11.807 1.00 92.31 258 GLN A N 1
ATOM 1968 C CA . GLN A 1 258 ? 21.503 -21.769 -10.355 1.00 92.31 258 GLN A CA 1
ATOM 1969 C C . GLN A 1 258 ? 20.655 -20.582 -9.875 1.00 92.31 258 GLN A C 1
ATOM 1971 O O . GLN A 1 258 ? 19.756 -20.761 -9.061 1.00 92.31 258 GLN A O 1
ATOM 1976 N N . LEU A 1 259 ? 20.902 -19.377 -10.399 1.00 94.62 259 LEU A N 1
ATOM 1977 C CA . LEU A 1 259 ? 20.162 -18.167 -10.024 1.00 94.62 259 LEU A CA 1
ATOM 1978 C C . LEU A 1 259 ? 18.777 -18.074 -10.682 1.00 94.62 259 LEU A C 1
ATOM 1980 O O . LEU A 1 259 ? 17.888 -17.421 -10.142 1.00 94.62 259 LEU A O 1
ATOM 1984 N N . GLY A 1 260 ? 18.565 -18.719 -11.831 1.00 93.38 260 GLY A N 1
ATOM 1985 C CA . GLY A 1 260 ? 17.309 -18.654 -12.587 1.00 93.38 260 GLY A CA 1
ATOM 1986 C C . GLY A 1 260 ? 16.035 -18.907 -11.763 1.00 93.38 260 GLY A C 1
ATOM 1987 O O . GLY A 1 260 ? 15.132 -18.066 -11.801 1.00 93.38 260 GLY A O 1
ATOM 1988 N N . PRO A 1 261 ? 15.941 -20.006 -10.988 1.00 93.94 261 PRO A N 1
ATOM 1989 C CA . PRO A 1 261 ? 14.799 -20.276 -10.108 1.00 93.94 261 PRO A CA 1
ATOM 1990 C C . PRO A 1 261 ? 14.555 -19.199 -9.041 1.00 93.94 261 PRO A C 1
ATOM 1992 O O . PRO A 1 261 ? 13.404 -18.919 -8.692 1.00 93.94 261 PRO A O 1
ATOM 1995 N N . GLU A 1 262 ? 15.617 -18.566 -8.547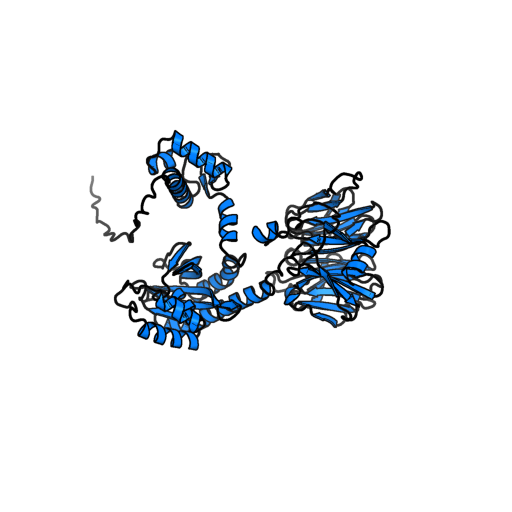 1.00 96.94 262 GLU A N 1
ATOM 1996 C CA . GLU A 1 262 ? 15.545 -17.510 -7.533 1.00 96.94 262 GLU A CA 1
ATOM 1997 C C . GLU A 1 262 ? 15.003 -16.217 -8.152 1.00 96.94 262 GLU A C 1
ATOM 1999 O O . GLU A 1 262 ? 14.064 -15.620 -7.625 1.00 96.94 262 GLU A O 1
ATOM 2004 N N . VAL A 1 263 ? 15.475 -15.852 -9.351 1.00 98.38 263 VAL A N 1
ATOM 2005 C CA . VAL A 1 263 ? 14.929 -14.721 -10.125 1.00 98.38 263 VAL A CA 1
ATOM 2006 C C . VAL A 1 263 ? 13.453 -14.949 -10.471 1.00 98.38 263 VAL A C 1
ATOM 2008 O O . VAL A 1 263 ? 12.636 -14.035 -10.341 1.00 98.38 263 VAL A O 1
ATOM 2011 N N . ALA A 1 264 ? 13.074 -16.174 -10.849 1.00 95.94 264 ALA A N 1
ATOM 2012 C CA . ALA A 1 264 ? 11.677 -16.536 -11.095 1.00 95.94 264 ALA A CA 1
ATOM 2013 C C . ALA A 1 264 ? 10.818 -16.469 -9.821 1.00 95.94 264 ALA A C 1
ATOM 2015 O O . ALA A 1 264 ? 9.654 -16.065 -9.866 1.00 95.94 264 ALA A O 1
ATOM 2016 N N . THR A 1 265 ? 11.378 -16.826 -8.666 1.00 95.31 265 THR A N 1
ATOM 2017 C CA . THR A 1 265 ? 10.690 -16.726 -7.372 1.00 95.31 265 THR A CA 1
ATOM 2018 C C . THR A 1 265 ? 10.481 -15.275 -6.953 1.00 95.31 265 THR A C 1
ATOM 2020 O O . THR A 1 265 ? 9.353 -14.922 -6.608 1.00 95.31 265 THR A O 1
ATOM 2023 N N . ALA A 1 266 ? 11.498 -14.420 -7.083 1.00 96.25 266 ALA A N 1
ATOM 2024 C CA . ALA A 1 266 ? 11.368 -12.972 -6.906 1.00 96.25 266 ALA A CA 1
ATOM 2025 C C . ALA A 1 266 ? 10.267 -12.388 -7.806 1.00 96.25 266 ALA A C 1
ATOM 2027 O O . ALA A 1 266 ? 9.393 -11.646 -7.353 1.00 96.25 266 ALA A O 1
ATOM 2028 N N . ALA A 1 267 ? 10.255 -12.779 -9.083 1.00 96.31 267 ALA A N 1
ATOM 2029 C CA . ALA A 1 267 ? 9.258 -12.311 -10.037 1.00 96.31 267 ALA A CA 1
ATOM 2030 C C . ALA A 1 267 ? 7.827 -12.726 -9.650 1.00 96.31 267 ALA A C 1
ATOM 2032 O O . ALA A 1 267 ? 6.908 -11.905 -9.708 1.00 96.31 267 ALA A O 1
ATOM 2033 N N . ARG A 1 268 ? 7.627 -13.972 -9.196 1.00 93.38 268 ARG A N 1
ATOM 2034 C CA . ARG A 1 268 ? 6.324 -14.441 -8.693 1.00 93.38 268 ARG A CA 1
ATOM 2035 C C . ARG A 1 268 ? 5.887 -13.697 -7.435 1.00 93.38 268 ARG A C 1
ATOM 2037 O O . ARG A 1 268 ? 4.739 -13.264 -7.390 1.00 93.38 268 ARG A O 1
ATOM 2044 N N . ARG A 1 269 ? 6.783 -13.501 -6.460 1.00 92.25 269 ARG A N 1
ATOM 2045 C CA . ARG A 1 269 ? 6.493 -12.769 -5.213 1.00 92.25 269 ARG A CA 1
ATOM 2046 C C . ARG A 1 269 ? 6.063 -11.334 -5.481 1.00 92.25 269 ARG A C 1
ATOM 2048 O O . ARG A 1 269 ? 5.066 -10.890 -4.912 1.00 92.25 269 ARG A O 1
ATOM 2055 N N . LEU A 1 270 ? 6.747 -10.636 -6.392 1.00 90.56 270 LEU A N 1
ATOM 2056 C CA . LEU A 1 270 ? 6.325 -9.301 -6.811 1.00 90.56 270 LEU A CA 1
ATOM 2057 C C . LEU A 1 270 ? 4.960 -9.346 -7.506 1.00 90.56 270 LEU A C 1
ATOM 2059 O O . LEU A 1 270 ? 4.085 -8.563 -7.152 1.00 90.56 270 LEU A O 1
ATOM 2063 N N . GLY A 1 271 ? 4.740 -10.279 -8.437 1.00 87.50 271 GLY A N 1
ATOM 2064 C CA . GLY A 1 271 ? 3.437 -10.447 -9.092 1.00 87.50 271 GLY A CA 1
ATOM 2065 C C . GLY A 1 271 ? 2.302 -10.719 -8.095 1.00 87.50 271 GLY A C 1
ATOM 2066 O O . GLY A 1 271 ? 1.217 -10.160 -8.213 1.00 87.50 271 GLY A O 1
ATOM 2067 N N . GLU A 1 272 ? 2.548 -11.520 -7.059 1.00 83.50 272 GLU A N 1
ATOM 2068 C CA . GLU A 1 272 ? 1.600 -11.768 -5.967 1.00 83.50 272 GLU A CA 1
ATOM 2069 C C . GLU A 1 272 ? 1.393 -10.548 -5.071 1.00 83.50 272 GLU A C 1
ATOM 2071 O O . GLU A 1 272 ? 0.265 -10.275 -4.675 1.00 83.50 272 GLU A O 1
ATOM 2076 N N . ALA A 1 273 ? 2.447 -9.800 -4.740 1.00 76.44 273 ALA A N 1
ATOM 2077 C CA . ALA A 1 273 ? 2.338 -8.556 -3.981 1.00 76.44 273 ALA A CA 1
ATOM 2078 C C . ALA A 1 273 ? 1.526 -7.506 -4.751 1.00 76.44 273 ALA A C 1
ATOM 2080 O O . ALA A 1 273 ? 0.658 -6.846 -4.176 1.00 76.44 273 ALA A O 1
ATOM 2081 N N . VAL A 1 274 ? 1.756 -7.412 -6.063 1.00 73.06 274 VAL A N 1
ATOM 2082 C CA . VAL A 1 274 ? 0.985 -6.563 -6.969 1.00 73.06 274 VAL A CA 1
ATOM 2083 C C . VAL A 1 274 ? -0.453 -7.051 -7.067 1.00 73.06 274 VAL A C 1
ATOM 2085 O O . VAL A 1 274 ? -1.329 -6.214 -6.965 1.00 73.06 274 VAL A O 1
ATOM 2088 N N . ARG A 1 275 ? -0.744 -8.355 -7.161 1.00 69.25 275 ARG A N 1
ATOM 2089 C CA . ARG A 1 275 ? -2.131 -8.872 -7.143 1.00 69.25 275 ARG A CA 1
ATOM 2090 C C . ARG A 1 275 ? -2.835 -8.683 -5.798 1.00 69.25 275 ARG A C 1
ATOM 2092 O O . ARG A 1 275 ? -4.020 -8.369 -5.771 1.00 69.25 275 ARG A O 1
ATOM 2099 N N . ARG A 1 276 ? -2.126 -8.830 -4.674 1.00 62.44 276 ARG A N 1
ATOM 2100 C CA . ARG A 1 276 ? -2.667 -8.559 -3.329 1.00 62.44 276 ARG A CA 1
ATOM 2101 C C . ARG A 1 276 ? -3.045 -7.088 -3.168 1.00 62.44 276 ARG A C 1
ATOM 2103 O O . ARG A 1 276 ? -4.114 -6.794 -2.646 1.00 62.44 276 ARG A O 1
ATOM 2110 N N . ARG A 1 277 ? -2.213 -6.173 -3.680 1.00 57.12 277 ARG A N 1
ATOM 2111 C CA . ARG A 1 277 ? -2.507 -4.727 -3.722 1.00 57.12 277 ARG A CA 1
ATOM 2112 C C . ARG A 1 277 ? -3.479 -4.330 -4.839 1.00 57.12 277 ARG A C 1
ATOM 2114 O O . ARG A 1 277 ? -4.213 -3.365 -4.690 1.00 57.12 277 ARG A O 1
ATOM 2121 N N . GLY A 1 278 ? -3.461 -5.068 -5.942 1.00 43.00 278 GLY A N 1
ATOM 2122 C CA . GLY A 1 278 ? -4.131 -4.811 -7.218 1.00 43.00 278 GLY A CA 1
ATOM 2123 C C . GLY A 1 278 ? -5.401 -5.625 -7.421 1.00 43.00 278 GLY A C 1
ATOM 2124 O O . GLY A 1 278 ? -5.968 -5.620 -8.509 1.00 43.00 278 GLY A O 1
ATOM 2125 N N . GLY A 1 279 ? -5.907 -6.273 -6.373 1.00 38.72 279 GLY A N 1
ATOM 2126 C CA . GLY A 1 279 ? -7.244 -6.854 -6.353 1.00 38.72 279 GLY A CA 1
ATOM 2127 C C . GLY A 1 279 ? -8.327 -5.783 -6.243 1.00 38.72 279 GLY A C 1
ATOM 2128 O O . GLY A 1 279 ? -9.090 -5.823 -5.290 1.00 38.72 279 GLY A O 1
ATOM 2129 N N . THR A 1 280 ? -8.286 -4.827 -7.175 1.00 36.47 280 THR A N 1
ATOM 2130 C CA . THR A 1 280 ? -9.357 -4.065 -7.825 1.00 36.47 280 THR A CA 1
ATOM 2131 C C . THR A 1 280 ? -8.696 -2.991 -8.667 1.00 36.47 280 THR A C 1
ATOM 2133 O O . THR A 1 280 ? -8.186 -2.004 -8.140 1.00 36.47 280 THR A O 1
ATOM 2136 N N . ARG A 1 281 ? -8.792 -3.110 -9.994 1.00 36.53 281 ARG A N 1
ATOM 2137 C CA . ARG A 1 281 ? -8.965 -1.905 -10.808 1.00 36.53 281 ARG A CA 1
ATOM 2138 C C . ARG A 1 281 ? -10.167 -1.186 -10.180 1.00 36.53 281 ARG A C 1
ATOM 2140 O O . ARG A 1 281 ? -11.207 -1.844 -10.064 1.00 36.53 281 ARG A O 1
ATOM 2147 N N . PRO A 1 282 ? -10.055 0.065 -9.701 1.00 40.28 282 PRO A N 1
ATOM 2148 C CA . PRO A 1 282 ? -11.214 0.735 -9.134 1.00 40.28 282 PRO A CA 1
ATOM 2149 C C . PRO A 1 282 ? -12.316 0.683 -10.183 1.00 40.28 282 PRO A C 1
ATOM 2151 O O . PRO A 1 282 ? -12.052 0.963 -11.357 1.00 40.28 282 PRO A O 1
ATOM 2154 N N . ARG A 1 283 ? -13.516 0.243 -9.788 1.00 43.25 283 ARG A N 1
ATOM 2155 C CA . ARG A 1 283 ? -14.684 0.322 -10.671 1.00 43.25 283 ARG A CA 1
ATOM 2156 C C . ARG A 1 283 ? -14.731 1.739 -11.254 1.00 43.25 283 ARG A C 1
ATOM 2158 O O . ARG A 1 283 ? -14.417 2.693 -10.548 1.00 43.25 283 ARG A O 1
ATOM 2165 N N . GLY A 1 284 ? -15.080 1.890 -12.532 1.00 41.97 284 GLY A N 1
ATOM 2166 C CA . GLY A 1 284 ? -15.425 3.222 -13.038 1.00 41.97 284 GLY A CA 1
ATOM 2167 C C . GLY A 1 284 ? -16.511 3.811 -12.138 1.00 41.97 284 GLY A C 1
ATOM 2168 O O . GLY A 1 284 ? -17.326 3.043 -11.616 1.00 41.97 284 GLY A O 1
ATOM 2169 N N . ARG A 1 285 ? -16.478 5.129 -11.905 1.00 53.66 285 ARG A N 1
ATOM 2170 C CA . ARG A 1 285 ? -17.445 5.814 -11.039 1.00 53.66 285 ARG A CA 1
ATOM 2171 C C . ARG A 1 285 ? -18.861 5.285 -11.338 1.00 53.66 285 ARG A C 1
ATOM 2173 O O . ARG A 1 285 ? -19.311 5.451 -12.470 1.00 53.66 285 ARG A O 1
ATOM 2180 N N . PRO A 1 286 ? -19.546 4.634 -10.382 1.00 57.34 286 PRO A N 1
ATOM 2181 C CA . PRO A 1 286 ? -20.926 4.211 -10.592 1.00 57.34 286 PRO A CA 1
ATOM 2182 C C . PRO A 1 286 ? -21.821 5.439 -10.816 1.00 57.34 286 PRO A C 1
ATOM 2184 O O . PRO A 1 286 ? -21.545 6.506 -10.259 1.00 57.34 286 PRO A O 1
ATOM 2187 N N . ASP A 1 287 ? -22.884 5.290 -11.614 1.00 49.00 287 ASP A N 1
ATOM 2188 C CA . ASP A 1 287 ? -23.918 6.317 -11.786 1.00 49.00 287 ASP A CA 1
ATOM 2189 C C . ASP A 1 287 ? -24.540 6.617 -10.414 1.00 49.00 287 ASP A C 1
ATOM 2191 O O . ASP A 1 287 ? -25.361 5.866 -9.893 1.00 49.00 287 ASP A O 1
ATOM 2195 N N . GLY A 1 288 ? -24.066 7.683 -9.777 1.00 51.59 288 GLY A N 1
ATOM 2196 C CA . GLY A 1 288 ? -24.400 8.037 -8.405 1.00 51.59 288 GLY A CA 1
ATOM 2197 C C . GLY A 1 288 ? -24.563 9.543 -8.284 1.00 51.59 288 GLY A C 1
ATOM 2198 O O . GLY A 1 288 ? -23.686 10.305 -8.713 1.00 51.59 288 GLY A O 1
ATOM 2199 N N . GLY A 1 289 ? -25.705 9.949 -7.725 1.00 55.81 289 GLY A N 1
ATOM 2200 C CA . GLY A 1 289 ? -26.042 11.343 -7.446 1.00 55.81 289 GLY A CA 1
ATOM 2201 C C . GLY A 1 289 ? -25.049 12.017 -6.497 1.00 55.81 289 GLY A C 1
ATOM 2202 O O . GLY A 1 289 ? -24.176 11.377 -5.907 1.00 55.81 289 GLY A O 1
ATOM 2203 N N . GLU A 1 290 ? -25.161 13.336 -6.369 1.00 67.50 290 GLU A N 1
ATOM 2204 C CA . GLU A 1 290 ? -24.340 14.104 -5.434 1.00 67.50 290 GLU A CA 1
ATOM 2205 C C . GLU A 1 290 ? -24.578 13.632 -3.990 1.00 67.50 290 GLU A C 1
ATOM 2207 O O . GLU A 1 290 ? -25.720 13.467 -3.562 1.00 67.50 290 GLU A O 1
ATOM 2212 N N . MET A 1 291 ? -23.494 13.404 -3.240 1.00 79.25 291 MET A N 1
ATOM 2213 C CA . MET A 1 291 ? -23.564 13.059 -1.817 1.00 79.25 291 MET A CA 1
ATOM 2214 C C . MET A 1 291 ? -23.321 14.303 -0.961 1.00 79.25 291 MET A C 1
ATOM 2216 O O . MET A 1 291 ? -22.341 15.013 -1.220 1.00 79.25 291 MET A O 1
ATOM 2220 N N . PRO A 1 292 ? -24.133 14.548 0.084 1.00 82.69 292 PRO A N 1
ATOM 2221 C CA . PRO A 1 292 ? -23.910 15.656 1.002 1.00 82.69 292 PRO A CA 1
ATOM 2222 C C . PRO A 1 292 ? -22.532 15.579 1.670 1.00 82.69 292 PRO A C 1
ATOM 2224 O O . PRO A 1 292 ? -22.120 14.540 2.199 1.00 82.69 292 PRO A O 1
ATOM 2227 N N . LEU A 1 293 ? -21.814 16.702 1.652 1.00 85.50 293 LEU A N 1
ATOM 2228 C CA . LEU A 1 293 ? -20.549 16.844 2.361 1.00 85.50 293 LEU A CA 1
ATOM 2229 C C . LEU A 1 293 ? -20.811 17.264 3.806 1.00 85.50 293 LEU A C 1
ATOM 2231 O O . LEU A 1 293 ? -21.544 18.213 4.056 1.00 85.50 293 LEU A O 1
ATOM 2235 N N . ALA A 1 294 ? -20.149 16.587 4.738 1.00 82.19 294 ALA A N 1
ATOM 2236 C CA . ALA A 1 294 ? -20.009 17.039 6.117 1.00 82.19 294 ALA A CA 1
ATOM 2237 C C . ALA A 1 294 ? -18.825 18.000 6.283 1.00 82.19 294 ALA A C 1
ATOM 2239 O O . ALA A 1 294 ? -18.841 18.835 7.178 1.00 82.19 294 ALA A O 1
ATOM 2240 N N . SER A 1 295 ? -17.775 17.866 5.458 1.00 85.31 295 SER A N 1
ATOM 2241 C CA . SER A 1 295 ? -16.625 18.776 5.481 1.00 85.31 295 SER A CA 1
ATOM 2242 C C . SER A 1 295 ? -15.745 18.678 4.231 1.00 85.31 295 SER A C 1
ATOM 2244 O O . SER A 1 295 ? -15.471 17.581 3.735 1.00 85.31 295 SER A O 1
ATOM 2246 N N . SER A 1 296 ? -15.227 19.812 3.751 1.00 84.00 296 SER A N 1
ATOM 2247 C CA . SER A 1 296 ? -14.283 19.924 2.630 1.00 84.00 296 SER A CA 1
ATOM 2248 C C . SER A 1 296 ? -12.811 19.897 3.079 1.00 84.00 296 SER A C 1
ATOM 2250 O O . SER A 1 296 ? -12.018 20.770 2.719 1.00 84.00 296 SER A O 1
ATOM 2252 N N . ALA A 1 297 ? -12.449 18.903 3.888 1.00 74.56 297 ALA A N 1
ATOM 2253 C CA . ALA A 1 297 ? -11.153 18.796 4.561 1.00 74.56 297 ALA A CA 1
ATOM 2254 C C . ALA A 1 297 ? -9.945 18.582 3.630 1.00 74.56 297 ALA A C 1
ATOM 2256 O O . ALA A 1 297 ? -8.827 18.968 3.969 1.00 74.56 297 ALA A O 1
ATOM 2257 N N . ARG A 1 298 ? -10.164 17.949 2.465 1.00 82.50 298 ARG A N 1
ATOM 2258 C CA . ARG A 1 298 ? -9.120 17.499 1.522 1.00 82.50 298 ARG A CA 1
ATOM 2259 C C . ARG A 1 298 ? -7.994 16.680 2.172 1.00 82.50 298 ARG A C 1
ATOM 2261 O O . ARG A 1 298 ? -6.836 16.809 1.777 1.00 82.50 298 ARG A O 1
ATOM 2268 N N . SER A 1 299 ? -8.332 15.816 3.123 1.00 87.56 299 SER A N 1
ATOM 2269 C CA . SER A 1 299 ? -7.369 14.952 3.798 1.00 87.56 299 SER A CA 1
ATOM 2270 C C . SER A 1 299 ? -6.616 14.042 2.822 1.00 87.56 299 SER A C 1
ATOM 2272 O O . SER A 1 299 ? -7.191 13.513 1.863 1.00 87.56 299 SER A O 1
ATOM 2274 N N . PHE A 1 300 ? -5.327 13.812 3.082 1.00 83.44 300 PHE A N 1
ATOM 2275 C CA . PHE A 1 300 ? -4.555 12.817 2.332 1.00 83.44 300 PHE A CA 1
ATOM 2276 C C . PHE A 1 300 ? -5.057 11.407 2.651 1.00 83.44 300 PHE A C 1
ATOM 2278 O O . PHE A 1 300 ? -5.312 10.615 1.735 1.00 83.44 300 PHE A O 1
ATOM 2285 N N . LEU A 1 301 ? -5.254 11.127 3.942 1.00 89.69 301 LEU A N 1
ATOM 2286 C CA . LEU A 1 301 ? -5.850 9.896 4.450 1.00 89.69 301 LEU A CA 1
ATOM 2287 C C . LEU A 1 301 ? -6.681 10.199 5.707 1.00 89.69 301 LEU A C 1
ATOM 2289 O O . LEU A 1 301 ? -6.157 10.167 6.817 1.00 89.69 301 LEU A O 1
ATOM 2293 N N . GLY A 1 302 ? -7.976 10.488 5.534 1.00 93.31 302 GLY A N 1
ATOM 2294 C CA . GLY A 1 302 ? -8.891 10.707 6.658 1.00 93.31 302 GLY A CA 1
ATOM 2295 C C . GLY A 1 302 ? -9.259 9.394 7.358 1.00 93.31 302 GLY A C 1
ATOM 2296 O O . GLY A 1 302 ? -9.866 8.524 6.738 1.00 93.31 302 GLY A O 1
ATOM 2297 N N . LYS A 1 303 ? -8.950 9.224 8.640 1.00 94.38 303 LYS A N 1
ATOM 2298 C CA . LYS A 1 303 ? -9.222 8.012 9.430 1.00 94.38 303 LYS A CA 1
ATOM 2299 C C . LYS A 1 303 ? -10.018 8.324 10.690 1.00 94.38 303 LYS A C 1
ATOM 2301 O O . LYS A 1 303 ? -10.035 9.460 11.160 1.00 94.38 303 LYS A O 1
ATOM 2306 N N . SER A 1 304 ? -10.622 7.269 11.237 1.00 94.12 304 SER A N 1
ATOM 2307 C CA . SER A 1 304 ? -11.178 7.236 12.592 1.00 94.12 304 SER A CA 1
ATOM 2308 C C . SER A 1 304 ? -12.075 8.436 12.927 1.00 94.12 304 SER A C 1
ATOM 2310 O O . SER A 1 304 ? -11.786 9.160 13.883 1.00 94.12 304 SER A O 1
ATOM 2312 N N . PRO A 1 305 ? -13.128 8.708 12.132 1.00 95.94 305 PRO A N 1
ATOM 2313 C CA . PRO A 1 305 ? -14.047 9.773 12.481 1.00 95.94 305 PRO A CA 1
ATOM 2314 C C . PRO A 1 305 ? -14.731 9.480 13.822 1.00 95.94 305 PRO A C 1
ATOM 2316 O O . PRO A 1 305 ? -15.031 8.334 14.154 1.00 95.94 305 PRO A O 1
ATOM 2319 N N . SER A 1 306 ? -14.984 10.525 14.598 1.00 93.62 306 SER A N 1
ATOM 2320 C CA . SER A 1 306 ? -15.567 10.452 15.934 1.00 93.62 306 SER A CA 1
ATOM 2321 C C . SER A 1 306 ? -16.483 11.650 16.147 1.00 93.62 306 SER A C 1
ATOM 2323 O O . SER A 1 306 ? -16.085 12.787 15.913 1.00 93.62 306 SER A O 1
ATOM 2325 N N . TRP A 1 307 ? -17.717 11.394 16.570 1.00 92.62 307 TRP A N 1
ATOM 2326 C CA . TRP A 1 307 ? -18.682 12.439 16.901 1.00 92.62 307 TRP A CA 1
ATOM 2327 C C . TRP A 1 307 ? -18.552 12.860 18.369 1.00 92.62 307 TRP A C 1
ATOM 2329 O O . TRP A 1 307 ? -18.608 12.010 19.259 1.00 92.62 307 TRP A O 1
ATOM 2339 N N . ASP A 1 308 ? -18.404 14.160 18.625 1.00 91.69 308 ASP A N 1
ATOM 2340 C CA . ASP A 1 308 ? -18.492 14.755 19.961 1.00 91.69 308 ASP A CA 1
ATOM 2341 C C . ASP A 1 308 ? -19.893 15.334 20.169 1.00 91.69 308 ASP A C 1
ATOM 2343 O O . ASP A 1 308 ? -20.201 16.444 19.735 1.00 91.69 308 ASP A O 1
ATOM 2347 N N . ALA A 1 309 ? -20.754 14.567 20.839 1.00 87.75 309 ALA A N 1
ATOM 2348 C CA . ALA A 1 309 ? -22.149 14.942 21.050 1.00 87.75 309 ALA A CA 1
ATOM 2349 C C . ALA A 1 309 ? -22.324 16.212 21.897 1.00 87.75 309 ALA A C 1
ATOM 2351 O O . ALA A 1 309 ? -23.337 16.891 21.762 1.00 87.75 309 ALA A O 1
ATOM 2352 N N . GLU A 1 310 ? -21.357 16.549 22.754 1.00 88.31 310 GLU A N 1
ATOM 2353 C CA . GLU A 1 310 ? -21.456 17.728 23.622 1.00 88.31 310 GLU A CA 1
ATOM 2354 C C . GLU A 1 310 ? -21.199 19.028 22.857 1.00 88.31 310 GLU A C 1
ATOM 2356 O O . GLU A 1 310 ? -21.829 20.045 23.132 1.00 88.31 310 GLU A O 1
ATOM 2361 N N . THR A 1 311 ? -20.284 18.992 21.885 1.00 87.50 311 THR A N 1
ATOM 2362 C CA . THR A 1 311 ? -19.944 20.153 21.050 1.00 87.50 311 THR A CA 1
ATOM 2363 C C . THR A 1 311 ? -20.652 20.139 19.699 1.00 87.50 311 THR A C 1
ATOM 2365 O O . THR A 1 311 ? -20.488 21.076 18.925 1.00 87.50 311 THR A O 1
ATOM 2368 N N . GLY A 1 312 ? -21.401 19.078 19.382 1.00 88.06 312 GLY A N 1
ATOM 2369 C CA . GLY A 1 312 ? -22.041 18.910 18.078 1.00 88.06 312 GLY A CA 1
ATOM 2370 C C . GLY A 1 312 ? -21.038 18.842 16.922 1.00 88.06 312 GLY A C 1
ATOM 2371 O O . GLY A 1 312 ? -21.374 19.200 15.798 1.00 88.06 312 GLY A O 1
ATOM 2372 N N . SER A 1 313 ? -19.798 18.426 17.191 1.00 89.88 313 SER A N 1
ATOM 2373 C CA . SER A 1 313 ? -18.704 18.486 16.223 1.00 89.88 313 SER A CA 1
ATOM 2374 C C . SER A 1 313 ? -18.213 17.097 15.829 1.00 89.88 313 SER A C 1
ATOM 2376 O O . SER A 1 313 ? -18.058 16.198 16.655 1.00 89.88 313 SER A O 1
ATOM 2378 N N . LEU A 1 314 ? -17.894 16.934 14.548 1.00 93.31 314 LEU A N 1
ATOM 2379 C CA . LEU A 1 314 ? -17.202 15.767 14.026 1.00 93.31 314 LEU A CA 1
ATOM 2380 C C . LEU A 1 314 ? -15.688 15.983 14.082 1.00 93.31 314 LEU A C 1
ATOM 2382 O O . LEU A 1 314 ? -15.176 16.988 13.589 1.00 93.31 314 LEU A O 1
ATOM 2386 N N . LEU A 1 315 ? -14.965 15.002 14.608 1.00 95.38 315 LEU A N 1
ATOM 2387 C CA . LEU A 1 315 ? -13.511 14.933 14.576 1.00 95.38 315 LEU A CA 1
ATOM 2388 C C . LEU A 1 315 ? -13.054 13.796 13.666 1.00 95.38 315 LEU A C 1
ATOM 2390 O O . LEU A 1 315 ? -13.735 12.782 13.552 1.00 95.38 315 LEU A O 1
ATOM 2394 N N . TRP A 1 316 ? -11.897 13.936 13.028 1.00 96.88 316 TRP A N 1
ATOM 2395 C CA . TRP A 1 316 ? -11.229 12.841 12.316 1.00 96.88 316 TRP A CA 1
ATOM 2396 C C . TRP A 1 316 ? -9.726 13.087 12.247 1.00 96.88 316 TRP A C 1
ATOM 2398 O O . TRP A 1 316 ? -9.247 14.199 12.451 1.00 96.88 316 TRP A O 1
ATOM 2408 N N . LEU A 1 317 ? -8.967 12.044 11.939 1.00 96.56 317 LEU A N 1
ATOM 2409 C CA . LEU A 1 317 ? -7.518 12.105 11.814 1.00 96.56 317 LEU A CA 1
ATOM 2410 C C . LEU A 1 317 ? -7.125 12.227 10.341 1.00 96.56 317 LEU A C 1
ATOM 2412 O O . LEU A 1 317 ? -7.507 11.365 9.557 1.00 96.56 317 LEU A O 1
ATOM 2416 N N . ASP A 1 318 ? -6.342 13.227 9.938 1.00 95.31 318 ASP A N 1
ATOM 2417 C CA . ASP A 1 318 ? -5.547 13.089 8.711 1.00 95.31 318 ASP A CA 1
ATOM 2418 C C . ASP A 1 318 ? -4.236 12.405 9.079 1.00 95.31 318 ASP A C 1
ATOM 2420 O O . ASP A 1 318 ? -3.379 12.994 9.734 1.00 95.31 318 ASP A O 1
ATOM 2424 N N . ALA A 1 319 ? -4.099 11.141 8.693 1.00 89.25 319 ALA A N 1
ATOM 2425 C CA . ALA A 1 319 ? -2.975 10.319 9.112 1.00 89.25 319 ALA A CA 1
ATOM 2426 C C . ALA A 1 319 ? -1.638 10.756 8.493 1.00 89.25 319 ALA A C 1
ATOM 2428 O O . ALA A 1 319 ? -0.593 10.574 9.117 1.00 89.25 319 ALA A O 1
ATOM 2429 N N . LEU A 1 320 ? -1.662 11.329 7.281 1.00 82.12 320 LEU A N 1
ATOM 2430 C CA . LEU A 1 320 ? -0.455 11.657 6.509 1.00 82.12 320 LEU A CA 1
ATOM 2431 C C . LEU A 1 320 ? -0.125 13.149 6.468 1.00 82.12 320 LEU A C 1
ATOM 2433 O O . LEU A 1 320 ? 1.042 13.499 6.305 1.00 82.12 320 LEU A O 1
ATOM 2437 N N . ALA A 1 321 ? -1.112 14.025 6.654 1.00 85.19 321 ALA A N 1
ATOM 2438 C CA . ALA A 1 321 ? -0.870 15.380 7.143 1.00 85.19 321 ALA A CA 1
ATOM 2439 C C . ALA A 1 321 ? -1.208 15.405 8.643 1.00 85.19 321 ALA A C 1
ATOM 2441 O O . ALA A 1 321 ? -2.266 15.914 9.006 1.00 85.19 321 ALA A O 1
ATOM 2442 N N . PRO A 1 322 ? -0.343 14.819 9.497 1.00 89.62 322 PRO A N 1
ATOM 2443 C CA . PRO A 1 322 ? -0.689 14.309 10.821 1.00 89.62 322 PRO A CA 1
ATOM 2444 C C . PRO A 1 322 ? -1.353 15.365 11.707 1.00 89.62 322 PRO A C 1
ATOM 2446 O O . PRO A 1 322 ? -0.690 16.208 12.322 1.00 89.62 322 PRO A O 1
ATOM 2449 N N . ALA A 1 323 ? -2.681 15.315 11.764 1.00 94.88 323 ALA A N 1
ATOM 2450 C CA . ALA A 1 323 ? -3.493 16.273 12.496 1.00 94.88 323 ALA A CA 1
ATOM 2451 C C . ALA A 1 323 ? -4.871 15.707 12.847 1.00 94.88 323 ALA A C 1
ATOM 2453 O O . ALA A 1 323 ? -5.487 15.008 12.042 1.00 94.88 323 ALA A O 1
ATOM 2454 N N . ILE A 1 324 ? -5.381 16.071 14.026 1.00 96.50 324 ILE A N 1
ATOM 2455 C CA . ILE A 1 324 ? -6.808 15.947 14.326 1.00 96.50 324 ILE A CA 1
ATOM 2456 C C . ILE A 1 324 ? -7.506 17.138 13.686 1.00 96.50 324 ILE A C 1
ATOM 2458 O O . ILE A 1 324 ? -7.192 18.296 13.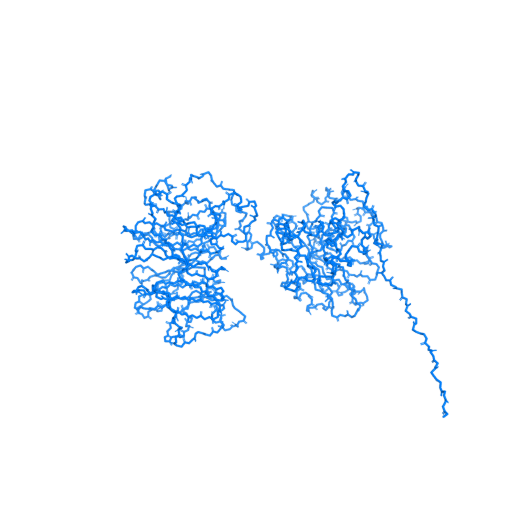973 1.00 96.50 324 ILE A O 1
ATOM 2462 N N . MET A 1 325 ? -8.460 16.835 12.828 1.00 95.44 325 MET A N 1
ATOM 2463 C CA . MET A 1 325 ? -9.345 17.785 12.190 1.00 95.44 325 MET A CA 1
ATOM 2464 C C . MET A 1 325 ? -10.664 17.841 12.961 1.00 95.44 325 MET A C 1
ATOM 2466 O O . MET A 1 325 ? -11.117 16.823 13.483 1.00 95.44 325 MET A O 1
ATOM 2470 N N . ARG A 1 326 ? -11.285 19.017 13.004 1.00 93.31 326 ARG A N 1
ATOM 2471 C CA . ARG A 1 326 ? -12.603 19.248 13.605 1.00 93.31 326 ARG A CA 1
ATOM 2472 C C . ARG A 1 326 ? -13.504 19.960 12.599 1.00 93.31 326 ARG A C 1
ATOM 2474 O O . ARG A 1 326 ? -13.058 20.904 11.940 1.00 93.31 326 ARG A O 1
ATOM 2481 N N . SER A 1 327 ? -14.747 19.508 12.447 1.00 90.06 327 SER A N 1
ATOM 2482 C CA . SER A 1 327 ? -15.762 20.223 11.669 1.00 90.06 327 SER A CA 1
ATOM 2483 C C . SER A 1 327 ? -16.113 21.528 12.370 1.00 90.06 327 SER A C 1
ATOM 2485 O O . SER A 1 327 ? -16.175 21.568 13.596 1.00 90.06 327 SER A O 1
ATOM 2487 N N . ARG A 1 328 ? -16.369 22.587 11.606 1.00 79.25 328 ARG A N 1
ATOM 2488 C CA . ARG A 1 328 ? -16.943 23.814 12.162 1.00 79.25 328 ARG A CA 1
ATOM 2489 C C . ARG A 1 328 ? -18.438 23.851 11.877 1.00 79.25 328 ARG A C 1
ATOM 2491 O O . ARG A 1 328 ? -18.844 23.481 10.778 1.00 79.25 328 ARG A O 1
ATOM 2498 N N . ASP A 1 329 ? -19.216 24.332 12.842 1.00 63.12 329 ASP A N 1
ATOM 2499 C CA . ASP A 1 329 ? -20.589 24.762 12.589 1.00 63.12 329 ASP A CA 1
ATOM 2500 C C . ASP A 1 329 ? -20.572 25.869 11.531 1.00 63.12 329 ASP A C 1
ATOM 2502 O O . ASP A 1 329 ? -19.752 26.792 11.604 1.00 63.12 329 ASP A O 1
ATOM 2506 N N . GLU A 1 330 ? -21.450 25.774 10.533 1.00 60.00 330 GLU A N 1
ATOM 2507 C CA . GLU A 1 330 ? -21.523 26.764 9.461 1.00 60.00 330 GLU A CA 1
ATOM 2508 C C . GLU A 1 330 ? -22.866 27.478 9.364 1.00 60.00 330 GLU A C 1
ATOM 2510 O O . GLU A 1 330 ? -23.936 26.929 9.626 1.00 60.00 330 GLU A O 1
ATOM 2515 N N . GLU A 1 331 ? -22.763 28.730 8.910 1.00 52.41 331 GLU A N 1
ATOM 2516 C CA . GLU A 1 331 ? -23.851 29.508 8.336 1.00 52.41 331 GLU A CA 1
ATOM 2517 C C . GLU A 1 331 ? -24.452 28.769 7.120 1.00 52.41 331 GLU A C 1
ATOM 2519 O O . GLU A 1 331 ? -23.701 28.195 6.330 1.00 52.41 331 GLU A O 1
ATOM 2524 N N . PRO A 1 332 ? -25.778 28.830 6.887 1.00 45.25 332 PRO A N 1
ATOM 2525 C CA . PRO A 1 332 ? -26.495 27.972 5.926 1.00 45.25 332 PRO A CA 1
ATOM 2526 C C . PRO A 1 332 ? -26.027 28.002 4.458 1.00 45.25 332 PRO A C 1
ATOM 2528 O O . PRO A 1 332 ? -26.501 27.208 3.650 1.00 45.25 332 PRO A O 1
ATOM 2531 N N . THR A 1 333 ? -25.166 28.947 4.077 1.00 46.72 333 THR A N 1
ATOM 2532 C CA . THR A 1 333 ? -24.766 29.221 2.687 1.00 46.72 333 THR A CA 1
ATOM 2533 C C . THR A 1 333 ? -23.284 28.972 2.399 1.00 46.72 333 THR A C 1
ATOM 2535 O O . THR A 1 333 ? -22.857 29.142 1.256 1.00 46.72 333 THR A O 1
ATOM 2538 N N . ALA A 1 334 ? -22.481 28.627 3.409 1.00 52.28 334 ALA A N 1
ATOM 2539 C CA . ALA A 1 334 ? -21.057 28.352 3.240 1.00 52.28 334 ALA A CA 1
ATOM 2540 C C . ALA A 1 334 ? -20.801 26.855 2.941 1.00 52.28 334 ALA A C 1
ATOM 2542 O O . ALA A 1 334 ? -21.636 26.004 3.250 1.00 52.28 334 ALA A O 1
ATOM 2543 N N . PRO A 1 335 ? -19.694 26.519 2.246 1.00 57.12 335 PRO A N 1
ATOM 2544 C CA . PRO A 1 335 ? -19.291 25.133 2.051 1.00 57.12 335 PRO A CA 1
ATOM 2545 C C . PRO A 1 335 ? -18.640 24.589 3.330 1.00 57.12 335 PRO A C 1
ATOM 2547 O O . PRO A 1 335 ? -17.668 25.200 3.777 1.00 57.12 335 PRO A O 1
ATOM 2550 N N . PRO A 1 336 ? -19.051 23.409 3.831 1.00 68.12 336 PRO A N 1
ATOM 2551 C CA . PRO A 1 336 ? -18.713 22.932 5.170 1.00 68.12 336 PRO A CA 1
ATOM 2552 C C . PRO A 1 336 ? -17.199 22.873 5.407 1.00 68.12 336 PRO A C 1
ATOM 2554 O O . PRO A 1 336 ? -16.487 22.093 4.768 1.00 68.12 336 PRO A O 1
ATOM 2557 N N . ARG A 1 337 ? -16.688 23.696 6.328 1.00 78.69 337 ARG A N 1
ATOM 2558 C CA . ARG A 1 337 ? -15.255 23.819 6.642 1.00 78.69 337 ARG A CA 1
ATOM 2559 C C . ARG A 1 337 ? -14.788 22.880 7.748 1.00 78.69 337 ARG A C 1
ATOM 2561 O O . ARG A 1 337 ? -15.548 22.303 8.523 1.00 78.69 337 ARG A O 1
ATOM 2568 N N . SER A 1 338 ? -13.470 22.754 7.817 1.00 87.19 338 SER A N 1
ATOM 2569 C CA . SER A 1 338 ? -12.745 22.083 8.889 1.00 87.19 338 SER A CA 1
ATOM 2570 C C . SER A 1 338 ? -11.665 22.995 9.440 1.00 87.19 338 SER A C 1
ATOM 2572 O O . SER A 1 338 ? -11.101 23.810 8.707 1.00 87.19 338 SER A O 1
ATOM 2574 N N . GLU A 1 339 ? -11.286 22.776 10.686 1.00 90.62 339 GLU A N 1
ATOM 2575 C CA . GLU A 1 339 ? -10.069 23.324 11.266 1.00 90.62 339 GLU A CA 1
ATOM 2576 C C . GLU A 1 339 ? -9.153 22.227 11.788 1.00 90.62 339 GLU A C 1
ATOM 2578 O O . GLU A 1 339 ? -9.567 21.088 11.996 1.00 90.62 339 GLU A O 1
ATOM 2583 N N . VAL A 1 340 ? -7.897 22.595 12.012 1.00 93.50 340 VAL A N 1
ATOM 2584 C CA . VAL A 1 340 ? -6.945 21.729 12.697 1.00 93.50 340 VAL A CA 1
ATOM 2585 C C . VAL A 1 340 ? -7.079 21.970 14.190 1.00 93.50 340 VAL A C 1
ATOM 2587 O O . VAL A 1 340 ? -6.799 23.070 14.658 1.00 93.50 340 VAL A O 1
ATOM 2590 N N . MET A 1 341 ? -7.483 20.933 14.914 1.00 94.06 341 MET A N 1
ATOM 2591 C CA . MET A 1 341 ? -7.549 20.932 16.369 1.00 94.06 341 MET A CA 1
ATOM 2592 C C . MET A 1 341 ? -6.154 20.702 16.959 1.00 94.06 341 MET A C 1
ATOM 2594 O O . MET A 1 341 ? -5.664 21.536 17.708 1.00 94.06 341 MET A O 1
ATOM 2598 N N . ALA A 1 342 ? -5.468 19.626 16.560 1.00 94.62 342 ALA A N 1
ATOM 2599 C CA . ALA A 1 342 ? -4.122 19.292 17.038 1.00 94.62 342 ALA A CA 1
ATOM 2600 C C . ALA A 1 342 ? -3.223 18.822 15.885 1.00 94.62 342 ALA A C 1
ATOM 2602 O O . ALA A 1 342 ? -3.713 18.207 14.940 1.00 94.62 342 ALA A O 1
ATOM 2603 N N . ARG A 1 343 ? -1.911 19.093 15.955 1.00 94.44 343 ARG A N 1
ATOM 2604 C CA . ARG A 1 343 ? -0.903 18.650 14.968 1.00 94.44 343 ARG A CA 1
ATOM 2605 C C . ARG A 1 343 ? 0.129 17.734 15.608 1.00 94.44 343 ARG A C 1
ATOM 2607 O O . ARG A 1 343 ? 0.508 17.948 16.756 1.00 94.44 343 ARG A O 1
ATOM 2614 N N . PHE A 1 344 ? 0.651 16.798 14.822 1.00 90.00 344 PHE A N 1
ATOM 2615 C CA . PHE A 1 344 ? 1.736 15.907 15.228 1.00 90.00 344 PHE A CA 1
ATOM 2616 C C . PHE A 1 344 ? 2.909 15.988 14.243 1.00 90.00 344 PHE A C 1
ATOM 2618 O O . PHE A 1 344 ? 2.779 16.490 13.128 1.00 90.00 344 PHE A O 1
ATOM 2625 N N . THR A 1 345 ? 4.084 15.522 14.663 1.00 85.00 345 THR A N 1
ATOM 2626 C CA . THR A 1 345 ? 5.334 15.589 13.877 1.00 85.00 345 THR A CA 1
ATOM 2627 C C . THR A 1 345 ? 5.645 14.300 13.110 1.00 85.00 345 THR A C 1
ATOM 2629 O O . THR A 1 345 ? 6.662 14.214 12.421 1.00 85.00 345 THR A O 1
ATOM 2632 N N . SER A 1 346 ? 4.779 13.296 13.225 1.00 80.12 346 SER A N 1
ATOM 2633 C CA . SER A 1 346 ? 4.880 11.979 12.593 1.00 80.12 346 SER A CA 1
ATOM 2634 C C . SER A 1 346 ? 3.485 11.465 12.245 1.00 80.12 346 SER A C 1
ATOM 2636 O O . SER A 1 346 ? 2.530 11.890 12.905 1.00 80.12 346 SER A O 1
ATOM 2638 N N . PRO A 1 347 ? 3.357 10.548 11.268 1.00 86.69 347 PRO A N 1
ATOM 2639 C CA . PRO A 1 347 ? 2.081 9.944 10.912 1.00 86.69 347 PRO A CA 1
ATOM 2640 C C . PRO A 1 347 ? 1.311 9.455 12.137 1.00 86.69 347 PRO A C 1
ATOM 2642 O O . PRO A 1 347 ? 1.877 8.849 13.052 1.00 86.69 347 PRO A O 1
ATOM 2645 N N . ALA A 1 348 ? 0.019 9.763 12.153 1.00 90.31 348 ALA A N 1
ATOM 2646 C CA . ALA A 1 348 ? -0.893 9.400 13.223 1.00 90.31 348 ALA A CA 1
ATOM 2647 C C . ALA A 1 348 ? -1.845 8.329 12.693 1.00 90.31 348 ALA A C 1
ATOM 2649 O O . ALA A 1 348 ? -2.592 8.569 11.748 1.00 90.31 348 ALA A O 1
ATOM 2650 N N . MET A 1 349 ? -1.793 7.129 13.263 1.00 89.62 349 MET A N 1
ATOM 2651 C CA . MET A 1 349 ? -2.438 5.952 12.673 1.00 89.62 349 MET A CA 1
ATOM 2652 C C . MET A 1 349 ? -3.757 5.584 13.345 1.00 89.62 349 MET A C 1
ATOM 2654 O O . MET A 1 349 ? -4.604 4.953 12.712 1.00 89.62 349 MET A O 1
ATOM 2658 N N . ALA A 1 350 ? -3.961 6.005 14.593 1.00 94.12 350 ALA A N 1
ATOM 2659 C CA . ALA A 1 350 ? -5.168 5.700 15.345 1.00 94.12 350 ALA A CA 1
ATOM 2660 C C . ALA A 1 350 ? -5.667 6.905 16.145 1.00 94.12 350 ALA A C 1
ATOM 2662 O O . ALA A 1 350 ? -4.874 7.634 16.741 1.00 94.12 350 ALA A O 1
ATOM 2663 N N . LEU A 1 351 ? -6.990 7.061 16.174 1.00 95.44 351 LEU A N 1
ATOM 2664 C CA . LEU A 1 351 ? -7.736 8.005 17.000 1.00 95.44 351 LEU A CA 1
ATOM 2665 C C . LEU A 1 351 ? -8.967 7.266 17.539 1.00 95.44 351 LEU A C 1
ATOM 2667 O O . LEU A 1 351 ? -9.664 6.607 16.773 1.00 95.44 351 LEU A O 1
ATOM 2671 N N . THR A 1 352 ? -9.252 7.370 18.833 1.00 95.19 352 THR A N 1
ATOM 2672 C CA . THR A 1 352 ? -10.527 6.904 19.404 1.00 95.19 352 THR A CA 1
ATOM 2673 C C . THR A 1 352 ? -10.946 7.828 20.531 1.00 95.19 352 THR A C 1
ATOM 2675 O O . THR A 1 352 ? -10.104 8.261 21.318 1.00 95.19 352 THR A O 1
ATOM 2678 N N . SER A 1 353 ? -12.242 8.134 20.629 1.00 92.75 353 SER A N 1
ATOM 2679 C CA . SER A 1 353 ? -12.762 8.800 21.827 1.00 92.75 353 SER A CA 1
ATOM 2680 C C . SER A 1 353 ? -12.576 7.875 23.024 1.00 92.75 353 SER A C 1
ATOM 2682 O O . SER A 1 353 ? -12.744 6.665 22.887 1.00 92.75 353 SER A O 1
ATOM 2684 N N . ILE A 1 354 ? -12.199 8.448 24.165 1.00 91.81 354 ILE A N 1
ATOM 2685 C CA . ILE A 1 354 ? -12.074 7.748 25.450 1.00 91.81 354 ILE A CA 1
ATOM 2686 C C . ILE A 1 354 ? -13.055 8.300 26.499 1.00 91.81 354 ILE A C 1
ATOM 2688 O O . ILE A 1 354 ? -12.937 7.988 27.683 1.00 91.81 354 ILE A O 1
ATOM 2692 N N . GLY A 1 355 ? -14.030 9.105 26.060 1.00 87.62 355 GLY A N 1
ATOM 2693 C CA . GLY A 1 355 ? -15.015 9.775 26.911 1.00 87.62 355 GLY A CA 1
ATOM 2694 C C . GLY A 1 355 ? -14.573 11.156 27.405 1.00 87.62 355 GLY A C 1
ATOM 2695 O O . GLY A 1 355 ? -13.416 11.547 27.261 1.00 87.62 355 GLY A O 1
ATOM 2696 N N . GLU A 1 356 ? -15.526 11.908 27.970 1.00 86.75 356 GLU A N 1
ATOM 2697 C CA . GLU A 1 356 ? -15.297 13.213 28.624 1.00 86.75 356 GLU A CA 1
ATOM 2698 C C . GLU A 1 356 ? -14.560 14.242 27.742 1.00 86.75 356 GLU A C 1
ATOM 2700 O O . GLU A 1 356 ? -13.700 14.982 28.217 1.00 86.75 356 GLU A O 1
ATOM 2705 N N . GLY A 1 357 ? -14.844 14.260 26.434 1.00 89.75 357 GLY A N 1
ATOM 2706 C CA . GLY A 1 357 ? -14.182 15.180 25.502 1.00 89.75 357 GLY A CA 1
ATOM 2707 C C . GLY A 1 357 ? -12.681 14.919 25.336 1.00 89.75 357 GLY A C 1
ATOM 2708 O O . GLY A 1 357 ? -11.919 15.849 25.068 1.00 89.75 357 GLY A O 1
ATOM 2709 N N . ARG A 1 358 ? -12.242 13.671 25.536 1.00 93.81 358 ARG A N 1
ATOM 2710 C CA . ARG A 1 358 ? -10.858 13.241 25.336 1.00 93.81 358 ARG A CA 1
ATOM 2711 C C . ARG A 1 358 ? -10.762 12.155 24.276 1.00 93.81 358 ARG A C 1
ATOM 2713 O O . ARG A 1 358 ? -11.650 11.311 24.122 1.00 93.81 358 ARG A O 1
ATOM 2720 N N . TRP A 1 359 ? -9.628 12.142 23.587 1.00 95.62 359 TRP A N 1
ATOM 2721 C CA . TRP A 1 359 ? -9.295 11.156 22.569 1.00 95.62 359 TRP A CA 1
ATOM 2722 C C . TRP A 1 359 ? -7.915 10.568 22.810 1.00 95.62 359 TRP A C 1
ATOM 2724 O O . TRP A 1 359 ? -6.969 11.295 23.098 1.00 95.62 359 TRP A O 1
ATOM 2734 N N . PHE A 1 360 ? -7.788 9.256 22.648 1.00 96.25 360 PHE A N 1
ATOM 2735 C CA . PHE A 1 360 ? -6.496 8.596 22.518 1.00 96.25 360 PHE A CA 1
ATOM 2736 C C . PHE A 1 360 ? -5.997 8.729 21.080 1.00 96.25 360 PHE A C 1
ATOM 2738 O O . PHE A 1 360 ? -6.761 8.507 20.138 1.00 96.25 360 PHE A O 1
ATOM 2745 N N . VAL A 1 361 ? -4.712 9.041 20.921 1.00 96.94 361 VAL A N 1
ATOM 2746 C CA . VAL A 1 361 ? -4.022 9.108 19.631 1.00 96.94 361 VAL A CA 1
ATOM 2747 C C . VAL A 1 361 ? -2.729 8.316 19.693 1.00 96.94 361 VAL A C 1
ATOM 2749 O O . VAL A 1 361 ? -1.939 8.484 20.623 1.00 96.94 361 VAL A O 1
ATOM 2752 N N . ALA A 1 362 ? -2.481 7.515 18.659 1.00 96.25 362 ALA A N 1
ATOM 2753 C CA . ALA A 1 362 ? -1.193 6.870 18.437 1.00 96.25 362 ALA A CA 1
ATOM 2754 C C . ALA A 1 362 ? -0.546 7.376 17.144 1.00 96.25 362 ALA A C 1
ATOM 2756 O O . ALA A 1 362 ? -1.155 7.377 16.070 1.00 96.25 362 ALA A O 1
ATOM 2757 N N . THR A 1 363 ? 0.712 7.777 17.267 1.00 93.81 363 THR A N 1
ATOM 2758 C CA . THR A 1 363 ? 1.606 8.159 16.174 1.00 93.81 363 THR A CA 1
ATOM 2759 C C . THR A 1 363 ? 2.760 7.169 16.086 1.00 93.81 363 THR A C 1
ATOM 2761 O O . THR A 1 363 ? 3.025 6.451 17.048 1.00 93.81 363 THR A O 1
ATOM 2764 N N . GLU A 1 364 ? 3.508 7.180 14.984 1.00 83.56 364 GLU A N 1
ATOM 2765 C CA . GLU A 1 364 ? 4.713 6.341 14.847 1.00 83.56 364 GLU A CA 1
ATOM 2766 C C . GLU A 1 364 ? 5.760 6.575 15.952 1.00 83.56 364 GLU A C 1
ATOM 2768 O O . GLU A 1 364 ? 6.604 5.715 16.191 1.00 83.56 364 GLU A O 1
ATOM 2773 N N . LYS A 1 365 ? 5.732 7.738 16.619 1.00 84.94 365 LYS A N 1
ATOM 2774 C CA . LYS A 1 365 ? 6.728 8.134 17.626 1.00 84.94 365 LYS A CA 1
ATOM 2775 C C . LYS A 1 365 ? 6.198 8.201 19.055 1.00 84.94 365 LYS A C 1
ATOM 2777 O O . LYS A 1 365 ? 6.970 8.504 19.956 1.00 84.94 365 LYS A O 1
ATOM 2782 N N . GLY A 1 366 ? 4.909 7.963 19.278 1.00 93.06 366 GLY A N 1
ATOM 2783 C CA . GLY A 1 366 ? 4.342 8.051 20.621 1.00 93.06 366 GLY A CA 1
ATOM 2784 C C . GLY A 1 366 ? 2.828 7.934 20.658 1.00 93.06 366 GLY A C 1
ATOM 2785 O O . GLY A 1 366 ? 2.151 8.127 19.645 1.00 93.06 366 GLY A O 1
ATOM 2786 N N . ALA A 1 367 ? 2.305 7.666 21.852 1.00 95.56 367 ALA A N 1
ATOM 2787 C CA . ALA A 1 367 ? 0.879 7.642 22.153 1.00 95.56 367 ALA A CA 1
ATOM 2788 C C . ALA A 1 367 ? 0.537 8.686 23.224 1.00 95.56 367 ALA A C 1
ATOM 2790 O O . ALA A 1 367 ? 1.330 8.949 24.128 1.00 95.56 367 ALA A O 1
ATOM 2791 N N . MET A 1 368 ? -0.626 9.320 23.100 1.00 95.44 368 MET A N 1
ATOM 2792 C CA . MET A 1 368 ? -1.043 10.431 23.956 1.00 95.44 368 MET A CA 1
ATOM 2793 C C . MET A 1 368 ? -2.565 10.532 24.030 1.00 95.44 368 MET A C 1
ATOM 2795 O O . MET A 1 368 ? -3.277 9.990 23.185 1.00 95.44 368 MET A O 1
ATOM 2799 N N . THR A 1 369 ? -3.066 11.270 25.015 1.00 95.69 369 THR A N 1
ATOM 2800 C CA . THR A 1 369 ? -4.447 11.751 25.029 1.00 95.69 369 THR A CA 1
ATOM 2801 C C . THR A 1 369 ? -4.509 13.214 24.612 1.00 95.69 369 THR A C 1
ATOM 2803 O O . THR A 1 369 ? -3.630 13.996 24.976 1.00 95.69 369 THR A O 1
ATOM 2806 N N . VAL A 1 370 ? -5.564 13.586 23.897 1.00 96.50 370 VAL A N 1
ATOM 2807 C CA . VAL A 1 370 ? -5.864 14.957 23.474 1.00 96.50 370 VAL A CA 1
ATOM 2808 C C . VAL A 1 370 ? -7.230 15.345 24.027 1.00 96.50 370 VAL A C 1
ATOM 2810 O O . VAL A 1 370 ? -8.170 14.567 23.879 1.00 96.50 370 VAL A O 1
ATOM 2813 N N . ASP A 1 371 ? -7.349 16.504 24.671 1.00 95.38 371 ASP A N 1
ATOM 2814 C CA . ASP A 1 371 ? -8.638 17.070 25.099 1.00 95.38 371 ASP A CA 1
ATOM 2815 C C . ASP A 1 371 ? -9.183 18.098 24.090 1.00 95.38 371 ASP A C 1
ATOM 2817 O O . ASP A 1 371 ? -8.520 18.419 23.103 1.00 95.38 371 ASP A O 1
ATOM 2821 N N . ARG A 1 372 ? -10.395 18.620 24.323 1.00 92.19 372 ARG A N 1
ATOM 2822 C CA . ARG A 1 372 ? -11.069 19.606 23.448 1.00 92.19 372 ARG A CA 1
ATOM 2823 C C . ARG A 1 372 ? -10.285 20.896 23.210 1.00 92.19 372 ARG A C 1
ATOM 2825 O O . ARG A 1 372 ? -10.462 21.513 22.156 1.00 92.19 372 ARG A O 1
ATOM 2832 N N . ASP A 1 373 ? -9.423 21.266 24.151 1.00 91.75 373 ASP A N 1
ATOM 2833 C CA . ASP A 1 373 ? -8.559 22.446 24.077 1.00 91.75 373 ASP A CA 1
ATOM 2834 C C . ASP A 1 373 ? -7.237 22.143 23.353 1.00 91.75 373 ASP A C 1
ATOM 2836 O O . ASP A 1 373 ? -6.317 22.963 23.329 1.00 91.75 373 ASP A O 1
ATOM 2840 N N . ALA A 1 374 ? -7.146 20.961 22.730 1.00 93.81 374 ALA A N 1
ATOM 2841 C CA . ALA A 1 374 ? -5.976 20.455 22.028 1.00 93.81 374 ALA A CA 1
ATOM 2842 C C . ALA A 1 374 ? -4.740 20.278 22.922 1.00 93.81 374 ALA A C 1
ATOM 2844 O O . ALA A 1 374 ? -3.602 20.227 22.440 1.00 93.81 374 ALA A O 1
ATOM 2845 N N . ARG A 1 375 ? -4.945 20.113 24.232 1.00 96.50 375 ARG A N 1
ATOM 2846 C CA . ARG A 1 375 ? -3.862 19.807 25.155 1.00 96.50 375 ARG A CA 1
ATOM 2847 C C . ARG A 1 375 ? -3.457 18.347 25.002 1.00 96.50 375 ARG A C 1
ATOM 2849 O O . ARG A 1 375 ? -4.249 17.428 25.203 1.00 96.50 375 ARG A O 1
ATOM 2856 N N . LEU A 1 376 ? -2.185 18.144 24.679 1.00 96.00 376 LEU A N 1
ATOM 2857 C CA . LEU A 1 376 ? -1.579 16.823 24.556 1.00 96.00 376 LEU A CA 1
ATOM 2858 C C . LEU A 1 376 ? -1.038 16.370 25.915 1.00 96.00 376 LEU A C 1
ATOM 2860 O O . LEU A 1 376 ? -0.255 17.082 26.543 1.00 96.00 376 LEU A O 1
ATOM 2864 N N . THR A 1 377 ? -1.420 15.171 26.342 1.00 96.50 377 THR A N 1
ATOM 2865 C CA . THR A 1 377 ? -0.851 14.502 27.520 1.00 96.50 377 THR A CA 1
ATOM 2866 C C . THR A 1 377 ? -0.271 13.158 27.081 1.00 96.50 377 THR A C 1
ATOM 2868 O O . THR A 1 377 ? -1.046 12.286 26.685 1.00 96.50 377 THR A O 1
ATOM 2871 N N . PRO A 1 378 ? 1.063 12.978 27.089 1.00 95.19 378 PRO A N 1
ATOM 2872 C CA . PRO A 1 378 ? 1.689 11.703 26.745 1.00 95.19 378 PRO A CA 1
ATOM 2873 C C . PRO A 1 378 ? 1.156 10.556 27.605 1.00 95.19 378 PRO A C 1
ATOM 2875 O O . PRO A 1 378 ? 0.850 10.745 28.784 1.00 95.19 378 PRO A O 1
ATOM 2878 N N . LEU A 1 379 ? 1.049 9.368 27.013 1.00 93.25 379 LEU A N 1
ATOM 2879 C CA . LEU A 1 379 ? 0.718 8.160 27.758 1.00 93.25 379 LEU A CA 1
ATOM 2880 C C . LEU A 1 379 ? 1.871 7.811 28.715 1.00 93.25 379 LEU A C 1
ATOM 2882 O O . LEU A 1 379 ? 3.036 7.927 28.344 1.00 93.25 379 LEU A O 1
ATOM 2886 N N . SER A 1 380 ? 1.542 7.383 29.934 1.00 89.06 380 SER A N 1
ATOM 2887 C CA . SER A 1 380 ? 2.515 6.913 30.922 1.00 89.06 380 SER A CA 1
ATOM 2888 C C . SER A 1 380 ? 2.035 5.594 31.546 1.00 89.06 380 SER A C 1
ATOM 2890 O O . SER A 1 380 ? 0.922 5.580 32.085 1.00 89.06 380 SER A O 1
ATOM 2892 N N . PRO A 1 381 ? 2.834 4.507 31.496 1.00 90.38 381 PRO A N 1
ATOM 2893 C CA . PRO A 1 381 ? 4.126 4.404 30.802 1.00 90.38 381 PRO A CA 1
ATOM 2894 C C . PRO A 1 381 ? 4.012 4.566 29.273 1.00 90.38 381 PRO A C 1
ATOM 2896 O O . PRO A 1 381 ? 2.930 4.451 28.693 1.00 90.38 381 PRO A O 1
ATOM 2899 N N . GLU A 1 382 ? 5.137 4.892 28.630 1.00 92.56 382 GLU A N 1
ATOM 2900 C CA . GLU A 1 382 ? 5.216 5.021 27.172 1.00 92.56 382 GLU A CA 1
ATOM 2901 C C . GLU A 1 382 ? 5.190 3.643 26.499 1.00 92.56 382 GLU A C 1
ATOM 2903 O O . GLU A 1 382 ? 5.827 2.697 26.960 1.00 92.56 382 GLU A O 1
ATOM 2908 N N . LEU A 1 383 ? 4.489 3.546 25.367 1.00 93.94 383 LEU A N 1
ATOM 2909 C CA . LEU A 1 383 ? 4.508 2.342 24.539 1.00 93.94 383 LEU A CA 1
ATOM 2910 C C . LEU A 1 383 ? 5.869 2.157 23.867 1.00 93.94 383 LEU A C 1
ATOM 2912 O O . LEU A 1 383 ? 6.498 3.124 23.437 1.00 93.94 383 LEU A O 1
ATOM 2916 N N . SER A 1 384 ? 6.281 0.900 23.694 1.00 91.94 384 SER A N 1
ATOM 2917 C CA . SER A 1 384 ? 7.528 0.594 22.996 1.00 91.94 384 SER A CA 1
ATOM 2918 C C . SER A 1 384 ? 7.488 1.081 21.530 1.00 91.94 384 SER A C 1
ATOM 2920 O O . SER A 1 384 ? 6.438 0.986 20.877 1.00 91.94 384 SER A O 1
ATOM 2922 N N . PRO A 1 385 ? 8.615 1.563 20.968 1.00 91.12 385 PRO A N 1
ATOM 2923 C CA . PRO A 1 385 ? 8.691 1.991 19.568 1.00 91.12 385 PRO A CA 1
ATOM 2924 C C . PRO A 1 385 ? 8.262 0.908 18.571 1.00 91.12 385 PRO A C 1
ATOM 2926 O O . PRO A 1 385 ? 7.655 1.206 17.545 1.00 91.12 385 PRO A O 1
ATOM 2929 N N . GLU A 1 386 ? 8.541 -0.359 18.880 1.00 90.12 386 GLU A N 1
ATOM 2930 C CA . GLU A 1 386 ? 8.175 -1.502 18.045 1.00 90.12 386 GLU A CA 1
ATOM 2931 C C . GLU A 1 386 ? 6.663 -1.707 17.976 1.00 90.12 386 GLU A C 1
ATOM 2933 O O . GLU A 1 386 ? 6.152 -2.076 16.921 1.00 90.12 386 GLU A O 1
ATOM 2938 N N . VAL A 1 387 ? 5.944 -1.471 19.080 1.00 92.69 387 VAL A N 1
ATOM 2939 C CA . VAL A 1 387 ? 4.476 -1.508 19.092 1.00 92.69 387 VAL A CA 1
ATOM 2940 C C . VAL A 1 387 ? 3.927 -0.306 18.334 1.00 92.69 387 VAL A C 1
ATOM 2942 O O . VAL A 1 387 ? 3.083 -0.484 17.459 1.00 92.69 387 VAL A O 1
ATOM 2945 N N . LEU A 1 388 ? 4.428 0.902 18.625 1.00 93.88 388 LEU A N 1
ATOM 2946 C CA . LEU A 1 388 ? 3.985 2.152 17.994 1.00 93.88 388 LEU A CA 1
ATOM 2947 C C . LEU A 1 388 ? 4.079 2.095 16.465 1.00 93.88 388 LEU A C 1
ATOM 2949 O O . LEU A 1 388 ? 3.116 2.441 15.783 1.00 93.88 388 LEU A O 1
ATOM 2953 N N . ALA A 1 389 ? 5.192 1.581 15.934 1.00 87.25 389 ALA A N 1
ATOM 2954 C CA . ALA A 1 389 ? 5.407 1.406 14.497 1.00 87.25 389 ALA A CA 1
ATOM 2955 C C . ALA A 1 389 ? 4.400 0.447 13.832 1.00 87.25 389 ALA A C 1
ATOM 2957 O O . ALA A 1 389 ? 4.222 0.489 12.616 1.00 87.25 389 ALA A O 1
ATOM 2958 N N . GLY A 1 390 ? 3.757 -0.428 14.611 1.00 90.94 390 GLY A N 1
ATOM 2959 C CA . GLY A 1 390 ? 2.767 -1.382 14.122 1.00 90.94 390 GLY A CA 1
ATOM 2960 C C . GLY A 1 390 ? 1.314 -0.944 14.294 1.00 90.94 390 GLY A C 1
ATOM 2961 O O . GLY A 1 390 ? 0.443 -1.594 13.720 1.00 90.94 390 GLY A O 1
ATOM 2962 N N . ILE A 1 391 ? 1.006 0.102 15.070 1.00 95.94 391 ILE A N 1
ATOM 2963 C CA . ILE A 1 391 ? -0.389 0.493 15.332 1.00 95.94 391 ILE A CA 1
ATOM 2964 C C . ILE A 1 391 ? -1.058 0.980 14.039 1.00 95.94 391 ILE A C 1
ATOM 2966 O O . ILE A 1 391 ? -0.549 1.843 13.330 1.00 95.94 391 ILE A O 1
ATOM 2970 N N . THR A 1 392 ? -2.243 0.444 13.753 1.00 95.62 392 THR A N 1
ATOM 2971 C CA . THR A 1 392 ? -3.005 0.693 12.510 1.00 95.62 392 THR A CA 1
ATOM 2972 C C . THR A 1 392 ? -4.408 1.248 12.753 1.00 95.62 392 THR A C 1
ATOM 2974 O O . THR A 1 392 ? -4.961 1.948 11.896 1.00 95.62 392 THR A O 1
ATOM 2977 N N . CYS A 1 393 ? -4.976 0.947 13.920 1.00 97.06 393 CYS A N 1
ATOM 2978 C CA . CYS A 1 393 ? -6.267 1.426 14.397 1.00 97.06 393 CYS A CA 1
ATOM 2979 C C . CYS A 1 393 ? -6.360 1.252 15.919 1.00 97.06 393 CYS A C 1
ATOM 2981 O O . CYS A 1 393 ? -5.573 0.521 16.524 1.00 97.06 393 CYS A O 1
ATOM 2983 N N . ALA A 1 394 ? -7.340 1.905 16.536 1.00 96.81 394 ALA A N 1
ATOM 2984 C CA . ALA A 1 394 ? -7.661 1.733 17.945 1.00 96.81 394 ALA A CA 1
ATOM 2985 C C . ALA A 1 394 ? -9.164 1.899 18.155 1.00 96.81 394 ALA A C 1
ATOM 2987 O O . ALA A 1 394 ? -9.802 2.655 17.425 1.00 96.81 394 ALA A O 1
ATOM 2988 N N . CYS A 1 395 ? -9.704 1.248 19.179 1.00 95.25 395 CYS A N 1
ATOM 2989 C CA . CYS A 1 395 ? -11.050 1.524 19.661 1.00 95.25 395 CYS A CA 1
ATOM 2990 C C . CYS A 1 395 ? -11.096 1.502 21.185 1.00 95.25 395 CYS A C 1
ATOM 2992 O O . CYS A 1 395 ? -10.275 0.869 21.855 1.00 95.25 395 CYS A O 1
ATOM 2994 N N . HIS A 1 396 ? -12.088 2.187 21.735 1.00 91.06 396 HIS A N 1
ATOM 2995 C CA . HIS A 1 396 ? -12.360 2.203 23.164 1.00 91.06 396 HIS A CA 1
ATOM 2996 C C . HIS A 1 396 ? -13.347 1.094 23.530 1.00 91.06 396 HIS A C 1
ATOM 2998 O O . HIS A 1 396 ? -14.381 0.925 22.887 1.00 91.06 396 HIS A O 1
ATOM 3004 N N . GLY A 1 397 ? -12.986 0.293 24.527 1.00 83.88 397 GLY A N 1
ATOM 3005 C CA . GLY A 1 397 ? -13.839 -0.732 25.115 1.00 83.88 397 GLY A CA 1
ATOM 3006 C C . GLY A 1 397 ?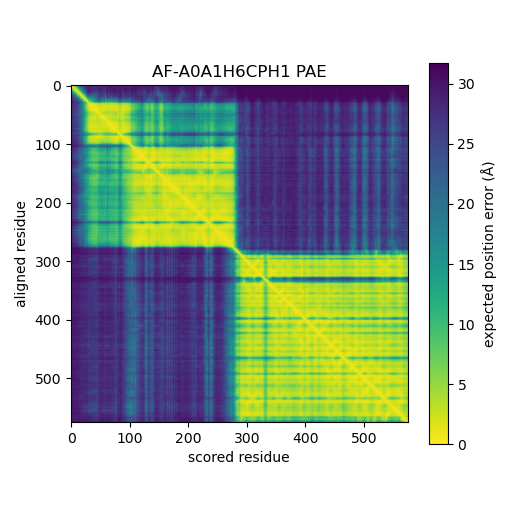 -14.574 -0.226 26.352 1.00 83.88 397 GLY A C 1
ATOM 3007 O O . GLY A 1 397 ? -14.446 0.928 26.762 1.00 83.88 397 GLY A O 1
ATOM 3008 N N . ARG A 1 398 ? -15.331 -1.122 26.993 1.00 72.19 398 ARG A N 1
ATOM 3009 C CA . ARG A 1 398 ? -15.929 -0.831 28.302 1.00 72.19 398 ARG A CA 1
ATOM 3010 C C . ARG A 1 398 ? -14.838 -0.602 29.357 1.00 72.19 398 ARG A C 1
ATOM 3012 O O . ARG A 1 398 ? -13.719 -1.099 29.230 1.00 72.19 398 ARG A O 1
ATOM 3019 N N . ASP A 1 399 ? -15.179 0.178 30.379 1.00 68.38 399 ASP A N 1
ATOM 3020 C CA . ASP A 1 399 ? -14.337 0.453 31.553 1.00 68.38 399 ASP A CA 1
ATOM 3021 C C . ASP A 1 399 ? -13.032 1.218 31.272 1.00 68.38 399 ASP A C 1
ATOM 3023 O O . ASP A 1 399 ? -12.056 1.085 32.006 1.00 68.38 399 ASP A O 1
ATOM 3027 N N . GLY A 1 400 ? -12.981 2.027 30.210 1.00 73.38 400 GLY A N 1
ATOM 3028 C CA . GLY A 1 400 ? -11.807 2.864 29.944 1.00 73.38 400 GLY A CA 1
ATOM 3029 C C . GLY A 1 400 ? -10.720 2.193 29.096 1.00 73.38 400 GLY A C 1
ATOM 3030 O O . GLY A 1 400 ? -9.720 2.834 28.783 1.00 73.38 400 GLY A O 1
ATOM 3031 N N . GLN A 1 401 ? -10.894 0.923 28.715 1.00 86.38 401 GLN A N 1
ATOM 3032 C CA . GLN A 1 401 ? -9.843 0.129 28.073 1.00 86.38 401 GLN A CA 1
ATOM 3033 C C . GLN A 1 401 ? -9.612 0.520 26.616 1.00 86.38 401 GLN A C 1
ATOM 3035 O O . GLN A 1 401 ? -10.556 0.663 25.843 1.00 86.38 401 GLN A O 1
ATOM 3040 N N . ILE A 1 402 ? -8.348 0.611 26.213 1.00 93.81 402 ILE A N 1
ATOM 3041 C CA . ILE A 1 402 ? -7.971 0.879 24.824 1.00 93.81 402 ILE A CA 1
ATOM 3042 C C . ILE A 1 402 ? -7.549 -0.432 24.167 1.00 93.81 402 ILE A C 1
ATOM 3044 O O . ILE A 1 402 ? -6.679 -1.149 24.664 1.00 93.81 402 ILE A O 1
ATOM 3048 N N . TRP A 1 403 ? -8.168 -0.724 23.031 1.00 96.06 403 TRP A N 1
ATOM 3049 C CA . TRP A 1 403 ? -7.795 -1.816 22.146 1.00 96.06 403 TRP A CA 1
ATOM 3050 C C . TRP A 1 403 ? -7.055 -1.257 20.940 1.00 96.06 403 TRP A C 1
ATOM 3052 O O . TRP A 1 403 ? -7.406 -0.195 20.425 1.00 96.06 403 TRP A O 1
ATOM 3062 N N . LEU A 1 404 ? -6.037 -1.979 20.488 1.00 97.50 404 LEU A N 1
ATOM 3063 C CA . LEU A 1 404 ? -5.148 -1.601 19.399 1.00 97.50 404 LEU A CA 1
ATOM 3064 C C . LEU A 1 404 ? -5.144 -2.700 18.340 1.00 97.50 404 LEU A C 1
ATOM 3066 O O . LEU A 1 404 ? -4.994 -3.884 18.643 1.00 97.50 404 LEU A O 1
ATOM 3070 N N . GLY A 1 405 ? -5.263 -2.294 17.084 1.00 97.56 405 GLY A N 1
ATOM 3071 C CA . GLY A 1 405 ? -4.893 -3.125 15.951 1.00 97.56 405 GLY A CA 1
ATOM 3072 C C . GLY A 1 405 ? -3.422 -2.913 15.635 1.00 97.56 405 GLY A C 1
ATOM 3073 O O . GLY A 1 405 ? -2.996 -1.773 15.433 1.00 97.56 405 GLY A O 1
ATOM 3074 N N . VAL A 1 406 ? -2.645 -3.991 15.592 1.00 96.75 406 VAL A N 1
ATOM 3075 C CA . VAL A 1 406 ? -1.201 -3.934 15.333 1.00 96.75 406 VAL A CA 1
ATOM 3076 C C . VAL A 1 406 ? -0.867 -4.811 14.129 1.00 96.75 406 VAL A C 1
ATOM 3078 O O . VAL A 1 406 ? -1.404 -5.910 13.985 1.00 96.75 406 VAL A O 1
ATOM 3081 N N . GLY A 1 407 ? -0.024 -4.300 13.236 1.00 91.06 407 GLY A N 1
ATOM 3082 C CA . GLY A 1 407 ? 0.441 -4.968 12.026 1.00 91.06 407 GLY A CA 1
ATOM 3083 C C . GLY A 1 407 ? 1.825 -5.601 12.150 1.00 91.06 407 GLY A C 1
ATOM 3084 O O . GLY A 1 407 ? 2.377 -5.742 13.239 1.00 91.06 407 GLY A O 1
ATOM 3085 N N . GLU A 1 408 ? 2.378 -6.007 11.006 1.00 84.25 408 GLU A N 1
ATOM 3086 C CA . GLU A 1 408 ? 3.759 -6.492 10.929 1.00 84.25 408 GLU A CA 1
ATOM 3087 C C . GLU A 1 408 ? 4.738 -5.344 11.167 1.00 84.25 408 GLU A C 1
ATOM 3089 O O . GLU A 1 408 ? 4.558 -4.241 10.649 1.00 84.25 408 GLU A O 1
ATOM 3094 N N . THR A 1 409 ? 5.797 -5.617 11.922 1.00 83.38 409 THR A N 1
ATOM 3095 C CA . THR A 1 409 ? 6.872 -4.657 12.180 1.00 83.38 409 THR A CA 1
ATOM 3096 C C . THR A 1 409 ? 8.226 -5.324 11.969 1.00 83.38 409 THR A C 1
ATOM 3098 O O . THR A 1 409 ? 8.322 -6.541 11.796 1.00 83.38 409 THR A O 1
ATOM 3101 N N . SER A 1 410 ? 9.303 -4.536 11.991 1.00 77.31 410 SER A N 1
ATOM 3102 C CA . SER A 1 410 ? 10.670 -5.071 11.935 1.00 77.31 410 SER A CA 1
ATOM 3103 C C . SER A 1 410 ? 11.044 -5.901 13.169 1.00 77.31 410 SER A C 1
ATOM 3105 O O . SER A 1 410 ? 12.067 -6.581 13.153 1.00 77.31 410 SER A O 1
ATOM 3107 N N . ALA A 1 411 ? 10.248 -5.834 14.240 1.00 81.56 411 ALA A N 1
ATOM 3108 C CA . ALA A 1 411 ? 10.487 -6.513 15.499 1.00 81.56 411 ALA A CA 1
ATOM 3109 C C . ALA A 1 411 ? 9.796 -7.891 15.504 1.00 81.56 411 ALA A C 1
ATOM 3111 O O . ALA A 1 411 ? 8.569 -7.960 15.593 1.00 81.56 411 ALA A O 1
ATOM 3112 N N . PRO A 1 412 ? 10.540 -9.013 15.457 1.00 81.19 412 PRO A N 1
ATOM 3113 C CA . PRO A 1 412 ? 9.954 -10.345 15.305 1.00 81.19 412 PRO A CA 1
ATOM 3114 C C . PRO A 1 412 ? 9.059 -10.780 16.469 1.00 81.19 412 PRO A C 1
ATOM 3116 O O . PRO A 1 412 ? 8.352 -11.770 16.346 1.00 81.19 412 PRO A O 1
ATOM 3119 N N . GLN A 1 413 ? 9.105 -10.121 17.620 1.00 86.62 413 GLN A N 1
ATOM 3120 C CA . GLN A 1 413 ? 8.240 -10.402 18.765 1.00 86.62 413 GLN A CA 1
ATOM 3121 C C . GLN A 1 413 ? 6.846 -9.776 18.624 1.00 86.62 413 GLN A C 1
ATOM 3123 O O . GLN A 1 413 ? 5.894 -10.272 19.227 1.00 86.62 413 GLN A O 1
ATOM 3128 N N . ILE A 1 414 ? 6.711 -8.727 17.809 1.00 90.31 414 ILE A N 1
ATOM 3129 C CA . ILE A 1 414 ? 5.433 -8.077 17.528 1.00 90.31 414 ILE A CA 1
ATOM 3130 C C . ILE A 1 414 ? 4.764 -8.827 16.377 1.00 90.31 414 ILE A C 1
ATOM 3132 O O . ILE A 1 414 ? 5.372 -9.105 15.342 1.00 90.31 414 ILE A O 1
ATOM 3136 N N . ARG A 1 415 ? 3.516 -9.244 16.587 1.00 91.38 415 ARG A N 1
ATOM 3137 C CA . ARG A 1 415 ? 2.754 -10.048 15.629 1.00 91.38 415 ARG A CA 1
ATOM 3138 C C . ARG A 1 415 ? 1.529 -9.266 15.180 1.00 91.38 415 ARG A C 1
ATOM 3140 O O . ARG A 1 415 ? 0.936 -8.589 16.013 1.00 91.38 415 ARG A O 1
ATOM 3147 N N . PRO A 1 416 ? 1.085 -9.425 13.924 1.00 93.50 416 PRO A N 1
ATOM 3148 C CA . PRO A 1 416 ? -0.209 -8.909 13.514 1.00 93.50 416 PRO A CA 1
ATOM 3149 C C . PRO A 1 416 ? -1.315 -9.443 14.423 1.00 93.50 416 PRO A C 1
ATOM 3151 O O . PRO A 1 416 ? -1.396 -10.651 14.681 1.00 93.50 416 PRO A O 1
ATOM 3154 N N . GLY A 1 417 ? -2.153 -8.554 14.944 1.00 96.56 417 GLY A N 1
ATOM 3155 C CA . GLY A 1 417 ? -3.118 -8.955 15.953 1.00 96.56 417 GLY A CA 1
ATOM 3156 C C . GLY A 1 417 ? -3.866 -7.823 16.632 1.00 96.56 417 GLY A C 1
ATOM 3157 O O . GLY A 1 417 ? -3.722 -6.643 16.308 1.00 96.56 417 GLY A O 1
ATOM 3158 N N . LEU A 1 418 ? -4.678 -8.240 17.597 1.00 97.69 418 LEU A N 1
ATOM 3159 C CA . LEU A 1 418 ? -5.403 -7.385 18.520 1.00 97.69 418 LEU A CA 1
ATOM 3160 C C . LEU A 1 418 ? -4.640 -7.332 19.834 1.00 97.69 418 LEU A C 1
ATOM 3162 O O . LEU A 1 418 ? -4.370 -8.365 20.451 1.00 97.69 418 LEU A O 1
ATOM 3166 N N . TYR A 1 419 ? -4.313 -6.119 20.245 1.00 96.25 419 TYR A N 1
ATOM 3167 C CA . TYR A 1 419 ? -3.626 -5.824 21.486 1.00 96.25 419 TYR A CA 1
ATOM 3168 C C . TYR A 1 419 ? -4.559 -5.043 22.401 1.00 96.25 419 TYR A C 1
ATOM 3170 O O . TYR A 1 419 ? -5.390 -4.259 21.941 1.00 96.25 419 TYR A O 1
ATOM 3178 N N . ARG A 1 420 ? -4.406 -5.233 23.704 1.00 94.06 420 ARG A N 1
ATOM 3179 C CA . ARG A 1 420 ? -5.105 -4.464 24.726 1.00 94.06 420 ARG A CA 1
ATOM 3180 C C . ARG A 1 420 ? -4.093 -3.712 25.566 1.00 94.06 420 ARG A C 1
ATOM 3182 O O . ARG A 1 420 ? -3.079 -4.277 25.965 1.00 94.06 420 ARG A O 1
ATOM 3189 N N . LEU A 1 421 ? -4.379 -2.443 25.825 1.00 92.69 421 LEU A N 1
ATOM 3190 C CA . LEU A 1 421 ? -3.567 -1.621 26.705 1.00 92.69 421 LEU A CA 1
ATOM 3191 C C . LEU A 1 421 ? -3.934 -1.926 28.163 1.00 92.69 421 LEU A C 1
ATOM 3193 O O . LEU A 1 421 ? -5.077 -1.707 28.571 1.00 92.69 421 LEU A O 1
ATOM 3197 N N . ILE A 1 422 ? -2.981 -2.447 28.933 1.00 88.56 422 ILE A N 1
ATOM 3198 C CA . ILE A 1 422 ? -3.141 -2.814 30.346 1.00 88.56 422 ILE A CA 1
ATOM 3199 C C . ILE A 1 422 ? -1.991 -2.182 31.116 1.00 88.56 422 ILE A C 1
ATOM 3201 O O . ILE A 1 422 ? -0.839 -2.492 30.836 1.00 88.56 422 ILE A O 1
ATOM 3205 N N . ASP A 1 423 ? -2.297 -1.278 32.047 1.00 83.88 423 ASP A N 1
ATOM 3206 C CA . ASP A 1 423 ? -1.290 -0.571 32.854 1.00 83.88 423 ASP A CA 1
ATOM 3207 C C . ASP A 1 423 ? -0.171 0.079 32.006 1.00 83.88 423 ASP A C 1
ATOM 3209 O O . ASP A 1 423 ? 0.986 0.155 32.406 1.00 83.88 423 ASP A O 1
ATOM 3213 N N . GLY A 1 424 ? -0.546 0.543 30.805 1.00 82.06 424 GLY A N 1
ATOM 3214 C CA . GLY A 1 424 ? 0.325 1.172 29.805 1.00 82.06 424 GLY A CA 1
ATOM 3215 C C . GLY A 1 424 ? 1.164 0.216 28.949 1.00 82.06 424 GLY A C 1
ATOM 3216 O O . GLY A 1 424 ? 1.862 0.677 28.053 1.00 82.06 424 GLY A O 1
ATOM 3217 N N . GLU A 1 425 ? 1.034 -1.096 29.138 1.00 89.31 425 GLU A N 1
ATOM 3218 C CA . GLU A 1 425 ? 1.651 -2.121 28.292 1.00 89.31 425 GLU A CA 1
ATOM 3219 C C . GLU A 1 425 ? 0.670 -2.638 27.231 1.00 89.31 425 GLU A C 1
ATOM 3221 O O . GLU A 1 425 ? -0.513 -2.863 27.504 1.00 89.31 425 GLU A O 1
ATOM 3226 N N . ALA A 1 426 ? 1.153 -2.861 26.007 1.00 93.88 426 ALA A N 1
ATOM 3227 C CA . ALA A 1 426 ? 0.353 -3.450 24.935 1.00 93.88 426 ALA A CA 1
ATOM 3228 C C . ALA A 1 426 ? 0.440 -4.984 24.975 1.00 93.88 426 ALA A C 1
ATOM 3230 O O . ALA A 1 426 ? 1.425 -5.585 24.545 1.00 93.88 426 ALA A O 1
ATOM 3231 N N . VAL A 1 427 ? -0.625 -5.632 25.446 1.00 93.88 427 VAL A N 1
ATOM 3232 C CA . VAL A 1 427 ? -0.701 -7.090 25.597 1.00 93.88 427 VAL A CA 1
ATOM 3233 C C . VAL A 1 427 ? -1.434 -7.711 24.412 1.00 93.88 427 VAL A C 1
ATOM 3235 O O . VAL A 1 427 ? -2.56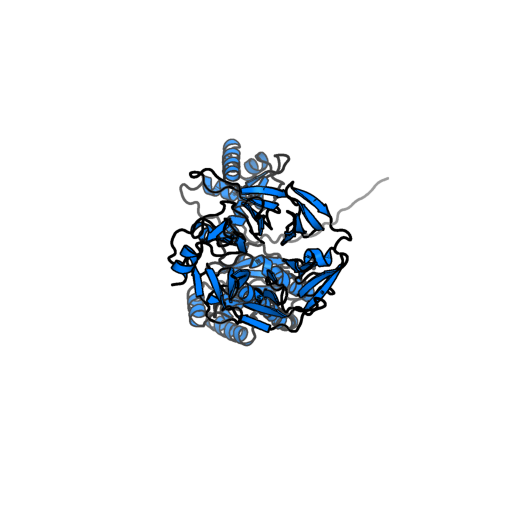1 -7.331 24.109 1.00 93.88 427 VAL A O 1
ATOM 3238 N N . LEU A 1 428 ? -0.807 -8.679 23.738 1.00 95.19 428 LEU A N 1
ATOM 3239 C CA . LEU A 1 428 ? -1.413 -9.411 22.620 1.00 95.19 428 LEU A CA 1
ATOM 3240 C C . LEU A 1 428 ? -2.542 -10.327 23.120 1.00 95.19 428 LEU A C 1
ATOM 3242 O O . LEU A 1 428 ? -2.286 -11.279 23.853 1.00 95.19 428 LEU A O 1
ATOM 3246 N N . GLU A 1 429 ? -3.766 -10.081 22.658 1.00 95.12 429 GLU A N 1
ATOM 3247 C CA . GLU A 1 429 ? -4.968 -10.847 23.023 1.00 95.12 429 GLU A CA 1
ATOM 3248 C C . GLU A 1 429 ? -5.363 -11.855 21.937 1.00 95.12 429 GLU A C 1
ATOM 3250 O O . GLU A 1 429 ? -5.802 -12.963 22.238 1.00 95.12 429 GLU A O 1
ATOM 3255 N N . ALA A 1 430 ? -5.180 -11.506 20.658 1.00 96.00 430 ALA A N 1
ATOM 3256 C CA . ALA A 1 430 ? -5.461 -12.411 19.545 1.00 96.00 430 ALA A CA 1
ATOM 3257 C C . ALA A 1 430 ? -4.514 -12.177 18.366 1.00 96.00 430 ALA A C 1
ATOM 3259 O O . ALA A 1 430 ? -4.314 -11.045 17.929 1.00 96.00 430 ALA A O 1
ATOM 3260 N N . LYS A 1 431 ? -3.965 -13.262 17.810 1.00 95.50 431 LYS A N 1
ATOM 3261 C CA . LYS A 1 431 ? -3.181 -13.222 16.567 1.00 95.50 431 LYS A CA 1
ATOM 3262 C C . LYS A 1 431 ? -4.114 -13.176 15.364 1.00 95.50 431 LYS A C 1
ATOM 3264 O O . LYS A 1 431 ? -5.098 -13.912 15.318 1.00 95.50 431 LYS A O 1
ATOM 3269 N N . LEU A 1 432 ? -3.762 -12.361 14.380 1.00 94.50 432 LEU A N 1
ATOM 3270 C CA . LEU A 1 432 ? -4.475 -12.234 13.113 1.00 94.50 432 LEU A CA 1
ATOM 3271 C C . LEU A 1 432 ? -3.545 -12.597 11.944 1.00 94.50 432 LEU A C 1
ATOM 3273 O O . LEU A 1 432 ? -2.327 -12.489 12.078 1.00 94.50 432 LEU A O 1
ATOM 3277 N N . PRO A 1 433 ? -4.090 -13.036 10.795 1.00 89.12 433 PRO A N 1
ATOM 3278 C CA . PRO A 1 433 ? -3.282 -13.368 9.619 1.00 89.12 433 PRO A CA 1
ATOM 3279 C C . PRO A 1 433 ? -2.668 -12.134 8.938 1.00 89.12 433 PRO A C 1
ATOM 3281 O O . PRO A 1 433 ? -1.712 -12.268 8.183 1.00 89.12 433 PRO A O 1
ATOM 3284 N N . SER A 1 434 ? -3.221 -10.946 9.183 1.00 87.44 434 SER A N 1
ATOM 3285 C CA . SER A 1 434 ? -2.745 -9.665 8.663 1.00 87.44 434 SER A CA 1
ATOM 3286 C C . SER A 1 434 ? -3.091 -8.543 9.639 1.00 87.44 434 SER A C 1
ATOM 3288 O O . SER A 1 434 ? -3.891 -8.734 10.560 1.00 87.44 434 SER A O 1
ATOM 3290 N N . ALA A 1 435 ? -2.524 -7.358 9.416 1.00 88.38 435 ALA A N 1
ATOM 3291 C CA . ALA A 1 435 ? -2.879 -6.170 10.181 1.00 88.38 435 ALA A CA 1
ATOM 3292 C C . ALA A 1 435 ? -4.379 -5.848 10.012 1.00 88.38 435 ALA A C 1
ATOM 3294 O O . ALA A 1 435 ? -4.853 -5.788 8.868 1.00 88.38 435 ALA A O 1
ATOM 3295 N N . PRO A 1 436 ? -5.138 -5.642 11.101 1.00 96.88 436 PRO A N 1
ATOM 3296 C CA . PRO A 1 436 ? -6.476 -5.079 10.993 1.00 96.88 436 PRO A CA 1
ATOM 3297 C C . PRO A 1 436 ? -6.382 -3.610 10.562 1.00 96.88 436 PRO A C 1
ATOM 3299 O O . PRO A 1 436 ? -5.505 -2.883 11.007 1.00 96.88 436 PRO A O 1
ATOM 3302 N N . THR A 1 437 ? -7.265 -3.152 9.680 1.00 95.00 437 THR A N 1
ATOM 3303 C CA . THR A 1 437 ? -7.296 -1.734 9.273 1.00 95.00 437 THR A CA 1
ATOM 3304 C C . THR A 1 437 ? -8.215 -0.888 10.136 1.00 95.00 437 THR A C 1
ATOM 3306 O O . THR A 1 437 ? -8.036 0.334 10.199 1.00 95.00 437 THR A O 1
ATOM 3309 N N . ASP A 1 438 ? -9.182 -1.543 10.775 1.00 97.94 438 ASP A N 1
ATOM 3310 C CA . ASP A 1 438 ? -10.100 -0.949 11.729 1.00 97.94 438 ASP A CA 1
ATOM 3311 C C . ASP A 1 438 ? -10.646 -2.005 12.690 1.00 97.94 438 ASP A C 1
ATOM 3313 O O . ASP A 1 438 ? -10.762 -3.188 12.336 1.00 97.94 438 ASP A O 1
ATOM 3317 N N . ILE A 1 439 ? -10.984 -1.562 13.897 1.00 97.62 439 ILE A N 1
ATOM 3318 C CA . ILE A 1 439 ? -11.582 -2.383 14.947 1.00 97.62 439 ILE A CA 1
ATOM 3319 C C . ILE A 1 439 ? -12.682 -1.593 15.644 1.00 97.62 439 ILE A C 1
ATOM 3321 O O . ILE A 1 439 ? -12.575 -0.381 15.803 1.00 97.62 439 ILE A O 1
ATOM 3325 N N . LEU A 1 440 ? -13.729 -2.277 16.092 1.00 95.50 440 LEU A N 1
ATOM 3326 C CA . LEU A 1 440 ? -14.760 -1.662 16.923 1.00 95.50 440 LEU A CA 1
ATOM 3327 C C . LEU A 1 440 ? -15.330 -2.663 17.917 1.00 95.50 440 LEU A C 1
ATOM 3329 O O . LEU A 1 440 ? -15.273 -3.874 17.699 1.00 95.50 440 LEU A O 1
ATOM 3333 N N . ILE A 1 441 ? -15.920 -2.150 18.990 1.00 94.31 441 ILE A N 1
ATOM 3334 C CA . ILE A 1 441 ? -16.632 -2.941 19.991 1.00 94.31 441 ILE A CA 1
ATOM 3335 C C . ILE A 1 441 ? -18.109 -2.555 19.946 1.00 94.31 441 ILE A C 1
ATOM 3337 O O . ILE A 1 441 ? -18.445 -1.383 19.787 1.00 94.31 441 ILE A O 1
ATOM 3341 N N . ASP A 1 442 ? -18.997 -3.546 20.049 1.00 91.69 442 ASP A N 1
ATOM 3342 C CA . ASP A 1 442 ? -20.435 -3.282 20.084 1.00 91.69 442 ASP A CA 1
ATOM 3343 C C . ASP A 1 442 ? -20.872 -2.548 21.355 1.00 91.69 442 ASP A C 1
ATOM 3345 O O . ASP A 1 442 ? -20.212 -2.595 22.393 1.00 91.69 442 ASP A O 1
ATOM 3349 N N . SER A 1 443 ? -22.026 -1.881 21.298 1.00 88.00 443 SER A N 1
ATOM 3350 C CA . SER A 1 443 ? -22.570 -1.152 22.455 1.00 88.00 443 SER A CA 1
ATOM 3351 C C . SER A 1 443 ? -22.769 -2.054 23.685 1.00 88.00 443 SER A C 1
ATOM 3353 O O . SER A 1 443 ? -22.678 -1.604 24.833 1.00 88.00 443 SER A O 1
ATOM 3355 N N . SER A 1 444 ? -22.981 -3.358 23.465 1.00 88.12 444 SER A N 1
ATOM 3356 C CA . SER A 1 444 ? -23.102 -4.366 24.520 1.00 88.12 444 SER A CA 1
ATOM 3357 C C . SER A 1 444 ? -21.766 -4.738 25.180 1.00 88.12 444 SER A C 1
ATOM 3359 O O . SER A 1 444 ? -21.772 -5.377 26.231 1.00 88.12 444 SER A O 1
ATOM 3361 N N . GLY A 1 445 ? -20.634 -4.326 24.603 1.00 89.38 445 GLY A N 1
ATOM 3362 C CA . GLY A 1 445 ? -19.285 -4.673 25.043 1.00 89.38 445 GLY A CA 1
ATOM 3363 C C . GLY A 1 445 ? -18.971 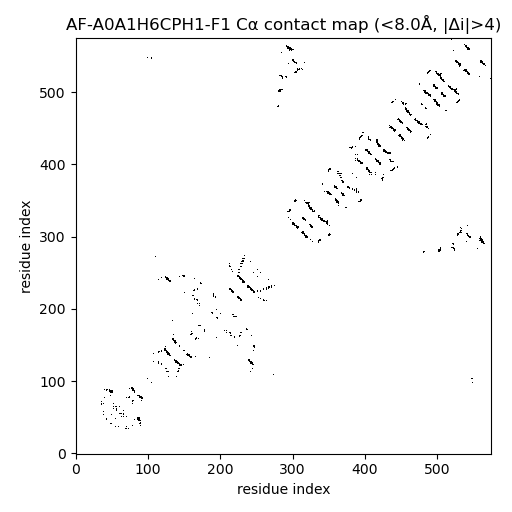-6.165 24.967 1.00 89.38 445 GLY A C 1
ATOM 3364 O O . GLY A 1 445 ? -18.043 -6.617 25.630 1.00 89.38 445 GLY A O 1
ATOM 3365 N N . ARG A 1 446 ? -19.759 -6.948 24.220 1.00 90.88 446 ARG A N 1
ATOM 3366 C CA . ARG A 1 446 ? -19.626 -8.415 24.151 1.00 90.88 446 ARG A CA 1
ATOM 3367 C C . ARG A 1 446 ? -18.946 -8.888 22.884 1.00 90.88 446 ARG A C 1
ATOM 3369 O O . ARG A 1 446 ? -18.497 -10.033 22.856 1.00 90.88 446 ARG A O 1
ATOM 3376 N N . HIS A 1 447 ? -18.863 -8.044 21.860 1.00 94.31 447 HIS A N 1
ATOM 3377 C CA . HIS A 1 447 ? -18.217 -8.404 20.607 1.00 94.31 447 HIS A CA 1
ATOM 3378 C C . HIS A 1 447 ? -17.249 -7.326 20.141 1.00 94.31 447 HIS A C 1
ATOM 3380 O O . HIS A 1 447 ? -17.593 -6.145 20.133 1.00 94.31 447 HIS A O 1
ATOM 3386 N N . LEU A 1 448 ? -16.069 -7.767 19.708 1.00 96.56 448 LEU A N 1
ATOM 3387 C CA . LEU A 1 448 ? -15.088 -6.965 18.987 1.00 96.56 448 LEU A CA 1
ATOM 3388 C C . LEU A 1 448 ? -15.089 -7.407 17.524 1.00 96.56 448 LEU A C 1
ATOM 3390 O O . LEU A 1 448 ? -14.981 -8.598 17.240 1.00 96.56 448 LEU A O 1
ATOM 3394 N N . TYR A 1 449 ? -15.199 -6.458 16.605 1.00 97.88 449 TYR A N 1
ATOM 3395 C CA . TYR A 1 449 ? -15.122 -6.678 15.165 1.00 97.88 449 TYR A CA 1
ATOM 3396 C C . TYR A 1 449 ? -13.802 -6.132 14.628 1.00 97.88 449 TYR A C 1
ATOM 3398 O O . TYR A 1 449 ? -13.337 -5.093 15.093 1.00 97.88 449 TYR A O 1
ATOM 3406 N N . ALA A 1 450 ? -13.217 -6.809 13.642 1.00 98.31 450 ALA A N 1
ATOM 3407 C CA . ALA A 1 450 ? -12.001 -6.370 12.967 1.00 98.31 450 ALA A CA 1
ATOM 3408 C C . ALA A 1 450 ? -12.133 -6.510 11.445 1.00 98.31 450 ALA A C 1
ATOM 3410 O O . ALA A 1 450 ? -12.562 -7.553 10.943 1.00 98.31 450 ALA A O 1
ATOM 3411 N N . ALA A 1 451 ? -11.738 -5.464 10.717 1.00 98.00 451 ALA A N 1
ATOM 3412 C CA . ALA A 1 451 ? -11.625 -5.474 9.262 1.00 98.00 451 ALA A CA 1
ATOM 3413 C C . ALA A 1 451 ? -10.202 -5.865 8.848 1.00 98.00 451 ALA A C 1
ATOM 3415 O O . ALA A 1 451 ? -9.237 -5.191 9.208 1.00 98.00 451 ALA A O 1
ATOM 3416 N N . LEU A 1 452 ? -10.066 -6.941 8.073 1.00 96.56 452 LEU A N 1
ATOM 3417 C CA . LEU A 1 452 ? -8.793 -7.467 7.583 1.00 96.56 452 LEU A CA 1
ATOM 3418 C C . LEU A 1 452 ? -8.688 -7.218 6.078 1.00 96.56 452 LEU A C 1
ATOM 3420 O O . LEU A 1 452 ? -9.024 -8.078 5.260 1.00 96.56 452 LEU A O 1
ATOM 3424 N N . ARG A 1 453 ? -8.228 -6.021 5.706 1.00 88.75 453 ARG A N 1
ATOM 3425 C CA . ARG A 1 453 ? -8.211 -5.556 4.310 1.00 88.75 453 ARG A CA 1
ATOM 3426 C C . ARG A 1 453 ? -7.512 -6.516 3.349 1.00 88.75 453 ARG A C 1
ATOM 3428 O O . ARG A 1 453 ? -8.061 -6.815 2.292 1.00 88.75 453 ARG A O 1
ATOM 3435 N N . ASP A 1 454 ? -6.332 -7.003 3.722 1.00 80.12 454 ASP A N 1
ATOM 3436 C CA . ASP A 1 454 ? -5.496 -7.836 2.848 1.00 80.12 454 ASP A CA 1
ATOM 3437 C C . ASP A 1 454 ? -6.078 -9.246 2.655 1.00 80.12 454 ASP A C 1
ATOM 3439 O O . ASP A 1 454 ? -5.918 -9.841 1.590 1.00 80.12 454 ASP A O 1
ATOM 3443 N N . ALA A 1 455 ? -6.792 -9.761 3.663 1.00 81.94 455 ALA A N 1
ATOM 3444 C CA . ALA A 1 455 ? -7.512 -11.032 3.588 1.00 81.94 455 ALA A CA 1
ATOM 3445 C C . ALA A 1 455 ? -8.896 -10.899 2.924 1.00 81.94 455 ALA A C 1
ATOM 3447 O O . ALA A 1 455 ? -9.450 -11.888 2.449 1.00 81.94 455 ALA A O 1
ATOM 3448 N N . GLY A 1 456 ? -9.462 -9.687 2.887 1.00 89.00 456 GLY A N 1
ATOM 3449 C CA . GLY A 1 456 ? -10.849 -9.452 2.480 1.00 89.00 456 GLY A CA 1
ATOM 3450 C C . GLY A 1 456 ? -11.877 -9.866 3.537 1.00 89.00 456 GLY A C 1
ATOM 3451 O O . GLY A 1 456 ? -13.065 -9.926 3.230 1.00 89.00 456 GLY A O 1
ATOM 3452 N N . ASP A 1 457 ? -11.445 -10.144 4.766 1.00 96.50 457 ASP A N 1
ATOM 3453 C CA . ASP A 1 457 ? -12.283 -10.732 5.811 1.00 96.50 457 ASP A CA 1
ATOM 3454 C C . ASP A 1 457 ? -12.745 -9.691 6.831 1.00 96.50 457 ASP A C 1
ATOM 3456 O O . ASP A 1 457 ? -12.023 -8.758 7.186 1.00 96.50 457 ASP A O 1
ATOM 3460 N N . ILE A 1 458 ? -13.952 -9.893 7.345 1.00 98.12 458 ILE A N 1
ATOM 3461 C CA . ILE A 1 458 ? -14.470 -9.232 8.538 1.00 98.12 458 ILE A CA 1
ATOM 3462 C C . ILE A 1 458 ? -14.667 -10.320 9.577 1.00 98.12 458 ILE A C 1
ATOM 3464 O O . ILE A 1 458 ? -15.435 -11.261 9.364 1.00 98.12 458 ILE A O 1
ATOM 3468 N N . VAL A 1 459 ? -13.970 -10.195 10.699 1.00 98.19 459 VAL A N 1
ATOM 3469 C CA . VAL A 1 459 ? -14.007 -11.184 11.777 1.00 98.19 459 VAL A CA 1
ATOM 3470 C C . VAL A 1 459 ? -14.586 -10.578 13.045 1.00 98.19 459 VAL A C 1
ATOM 3472 O O . VAL A 1 459 ? -14.462 -9.378 13.290 1.00 98.19 459 VAL A O 1
ATOM 3475 N N . ARG A 1 460 ? -15.216 -11.421 13.859 1.00 97.69 460 ARG A N 1
ATOM 3476 C CA . ARG A 1 460 ? -15.786 -11.073 15.158 1.00 97.69 460 ARG A CA 1
ATOM 3477 C C . ARG A 1 460 ? -15.198 -11.960 16.243 1.00 97.69 460 ARG A C 1
ATOM 3479 O O . ARG A 1 460 ? -15.020 -13.156 16.051 1.00 97.69 460 ARG A O 1
ATOM 3486 N N . PHE A 1 461 ? -14.966 -11.375 17.406 1.00 97.38 461 PHE A N 1
ATOM 3487 C CA . PHE A 1 461 ? -14.537 -12.055 18.617 1.00 97.38 461 PHE A CA 1
ATOM 3488 C C . PHE A 1 461 ? -15.562 -11.822 19.714 1.00 97.38 461 PHE A C 1
ATOM 3490 O O . PHE A 1 461 ? -16.034 -10.700 19.896 1.00 97.38 461 PHE A O 1
ATOM 3497 N N . ARG A 1 462 ? -15.865 -12.861 20.491 1.00 95.75 462 ARG A N 1
ATOM 3498 C CA . ARG A 1 462 ? -16.602 -12.697 21.746 1.00 95.75 462 ARG A CA 1
ATOM 3499 C C . ARG A 1 462 ? -15.650 -12.207 22.835 1.00 95.75 462 ARG A C 1
ATOM 3501 O O . ARG A 1 462 ? -14.619 -12.835 23.067 1.00 95.75 462 ARG A O 1
ATOM 3508 N N . ILE A 1 463 ? -16.021 -11.136 23.523 1.00 93.00 463 ILE A N 1
ATOM 3509 C CA . ILE A 1 463 ? -15.310 -10.604 24.686 1.00 93.00 463 ILE A CA 1
ATOM 3510 C C . ILE A 1 463 ? -15.835 -11.328 25.930 1.00 93.00 463 ILE A C 1
ATOM 3512 O O . ILE A 1 463 ? -17.035 -11.328 26.221 1.00 93.00 463 ILE A O 1
ATOM 3516 N N . GLY A 1 464 ? -14.942 -12.018 26.636 1.00 86.94 464 GLY A N 1
ATOM 3517 C CA . GLY A 1 464 ? -15.259 -12.710 27.880 1.00 86.94 464 GLY A CA 1
ATOM 3518 C C . GLY A 1 464 ? -15.411 -11.755 29.074 1.00 86.94 464 GLY A C 1
ATOM 3519 O O . GLY A 1 464 ? -15.017 -10.598 29.002 1.00 86.94 464 GLY A O 1
ATOM 3520 N N . PRO A 1 465 ? -15.896 -12.243 30.229 1.00 78.25 465 PRO A N 1
ATOM 3521 C CA . PRO A 1 465 ? -16.117 -11.424 31.431 1.00 78.25 465 PRO A CA 1
ATOM 3522 C C . PRO A 1 465 ? -14.836 -10.854 32.069 1.00 78.25 465 PRO A C 1
ATOM 3524 O O . PRO A 1 465 ? -14.919 -10.003 32.944 1.00 78.25 465 PRO A O 1
ATOM 3527 N N . ARG A 1 466 ? -13.653 -11.335 31.664 1.00 77.25 466 ARG A N 1
ATOM 3528 C CA . ARG A 1 466 ? -12.338 -10.781 32.046 1.00 77.25 466 ARG A CA 1
ATOM 3529 C C . ARG A 1 466 ? -11.660 -10.037 30.888 1.00 77.25 466 ARG A C 1
ATOM 3531 O O . ARG A 1 466 ? -10.442 -9.913 30.871 1.00 77.25 466 ARG A O 1
ATOM 3538 N N . ASN A 1 467 ? -12.442 -9.629 29.892 1.00 77.44 467 ASN A N 1
ATOM 3539 C CA . ASN A 1 467 ? -12.028 -8.929 28.675 1.00 77.44 467 ASN A CA 1
ATOM 3540 C C . ASN A 1 467 ? -11.054 -9.685 27.755 1.00 77.44 467 ASN A C 1
ATOM 3542 O O . ASN A 1 467 ? -10.558 -9.105 26.798 1.00 77.44 467 ASN A O 1
ATOM 3546 N N . GLY A 1 468 ? -10.830 -10.983 27.983 1.00 84.62 468 GLY A N 1
ATOM 3547 C CA . GLY A 1 468 ? -10.117 -11.843 27.035 1.00 84.62 468 GLY A CA 1
ATOM 3548 C C . GLY A 1 468 ? -10.970 -12.171 25.807 1.00 84.62 468 GLY A C 1
ATOM 3549 O O . GLY A 1 468 ? -12.195 -12.313 25.916 1.00 84.62 468 GLY A O 1
ATOM 3550 N N . LEU A 1 469 ? -10.327 -12.314 24.649 1.00 92.81 469 LEU A N 1
ATOM 3551 C CA . LEU A 1 469 ? -11.000 -12.656 23.395 1.00 92.81 469 LEU A CA 1
ATOM 3552 C C . LEU A 1 469 ? -11.188 -14.171 23.240 1.00 92.81 469 LEU A C 1
ATOM 3554 O O . LEU A 1 469 ? -10.305 -14.969 23.549 1.00 92.81 469 LEU A O 1
ATOM 3558 N N . GLY A 1 470 ? -12.364 -14.570 22.752 1.00 92.31 470 GLY A N 1
ATOM 3559 C CA . GLY A 1 470 ? -12.623 -15.928 22.275 1.00 92.31 470 GLY A CA 1
ATOM 3560 C C . GLY A 1 470 ? -11.968 -16.214 20.919 1.00 92.31 470 GLY A C 1
ATOM 3561 O O . GLY A 1 470 ? -11.159 -15.438 20.421 1.00 92.31 470 GLY A O 1
ATOM 3562 N N . ASN A 1 471 ? -12.350 -17.325 20.288 1.00 93.38 471 ASN A N 1
ATOM 3563 C CA . ASN A 1 471 ? -11.905 -17.627 18.926 1.00 93.38 471 ASN A CA 1
ATOM 3564 C C . ASN A 1 471 ? -12.515 -16.644 17.906 1.00 93.38 471 ASN A C 1
ATOM 3566 O O . ASN A 1 471 ? -13.643 -16.187 18.118 1.00 93.38 471 ASN A O 1
ATOM 3570 N N . PRO A 1 472 ? -11.807 -16.346 16.801 1.00 96.12 472 PRO A N 1
ATOM 3571 C CA . PRO A 1 472 ? -12.356 -15.545 15.715 1.00 96.12 472 PRO A CA 1
ATOM 3572 C C . PRO A 1 472 ? -13.481 -16.289 14.992 1.00 96.12 472 PRO A C 1
ATOM 3574 O O . PRO A 1 472 ? -13.340 -17.455 14.624 1.00 96.12 472 PRO A O 1
ATOM 3577 N N . GLU A 1 473 ? -14.565 -15.577 14.718 1.00 97.19 473 GLU A N 1
ATOM 3578 C CA . GLU A 1 473 ? -15.663 -15.999 13.854 1.00 97.19 473 GLU A CA 1
ATOM 3579 C C . GLU A 1 473 ? -15.641 -15.151 12.579 1.00 97.19 473 GLU A C 1
ATOM 3581 O O . GLU A 1 473 ? -15.594 -13.921 12.647 1.00 97.19 473 GLU A O 1
ATOM 3586 N N . LEU A 1 474 ? -15.680 -15.785 11.405 1.00 97.19 474 LEU A N 1
ATOM 3587 C CA . LEU A 1 474 ? -15.833 -15.063 10.142 1.00 97.19 474 LEU A CA 1
ATOM 3588 C C . LEU A 1 474 ? -17.267 -14.529 10.047 1.00 97.19 474 LEU A C 1
ATOM 3590 O O . LEU A 1 474 ? -18.210 -15.314 10.028 1.00 97.19 474 LEU A O 1
ATOM 3594 N N . VAL A 1 475 ? -17.421 -13.206 9.973 1.00 97.12 475 VAL A N 1
ATOM 3595 C CA . VAL A 1 475 ? -18.720 -12.555 9.745 1.00 97.12 475 VAL A CA 1
ATOM 3596 C C . VAL A 1 475 ? -19.015 -12.523 8.255 1.00 97.12 475 VAL A C 1
ATOM 3598 O O . VAL A 1 475 ? -20.067 -12.967 7.819 1.00 97.12 475 VAL A O 1
ATOM 3601 N N . ALA A 1 476 ? -18.078 -12.011 7.459 1.00 95.38 476 ALA A N 1
ATOM 3602 C CA . ALA A 1 476 ? -18.229 -11.930 6.015 1.00 95.38 476 ALA A CA 1
ATOM 3603 C C . ALA A 1 476 ? -16.866 -11.895 5.324 1.00 95.38 476 ALA A C 1
ATOM 3605 O O . ALA A 1 476 ? -15.884 -11.402 5.882 1.00 95.38 476 ALA A O 1
ATOM 3606 N N . ARG A 1 477 ? -16.838 -12.372 4.079 1.00 93.69 477 ARG A N 1
ATOM 3607 C CA . ARG A 1 477 ? -15.725 -12.179 3.150 1.00 93.69 477 ARG A CA 1
ATOM 3608 C C . ARG A 1 477 ? -16.181 -11.260 2.028 1.00 93.69 477 ARG A C 1
ATOM 3610 O O . ARG A 1 477 ? -17.131 -11.573 1.313 1.00 93.69 477 ARG A O 1
ATOM 3617 N N . VAL A 1 478 ? -15.508 -10.128 1.885 1.00 86.62 478 VAL A N 1
ATOM 3618 C CA . VAL A 1 478 ? -15.760 -9.167 0.816 1.00 86.62 478 VAL A CA 1
ATOM 3619 C C . VAL A 1 478 ? -15.100 -9.680 -0.458 1.00 86.62 478 VAL A C 1
ATOM 3621 O O . VAL A 1 478 ? -13.884 -9.876 -0.511 1.00 86.62 478 VAL A O 1
ATOM 3624 N N . ASP A 1 479 ? -15.909 -9.890 -1.494 1.00 79.19 479 ASP A N 1
ATOM 3625 C CA . ASP A 1 479 ? -15.392 -10.189 -2.826 1.00 79.19 479 ASP A CA 1
ATOM 3626 C C . ASP A 1 479 ? -14.502 -9.036 -3.299 1.00 79.19 479 ASP A C 1
ATOM 3628 O O . ASP A 1 479 ? -14.902 -7.871 -3.236 1.00 79.19 479 ASP A O 1
ATOM 3632 N N . ALA A 1 480 ? -13.315 -9.378 -3.806 1.00 74.31 480 ALA A N 1
ATOM 3633 C CA . ALA A 1 480 ? -12.370 -8.416 -4.351 1.00 74.31 480 ALA A CA 1
ATOM 3634 C C . ALA A 1 480 ? -13.040 -7.434 -5.308 1.00 74.31 480 ALA A C 1
ATOM 3636 O O . ALA A 1 480 ? -12.777 -6.251 -5.208 1.00 74.31 480 ALA A O 1
ATOM 3637 N N . LEU A 1 481 ? -13.962 -7.884 -6.161 1.00 69.62 481 LEU A N 1
ATOM 3638 C CA . LEU A 1 481 ? -14.672 -7.063 -7.146 1.00 69.62 481 LEU A CA 1
ATOM 3639 C C . LEU A 1 481 ? -15.450 -5.878 -6.552 1.00 69.62 481 LEU A C 1
ATOM 3641 O O . LEU A 1 481 ? -15.803 -4.958 -7.296 1.00 69.62 481 LEU A O 1
ATOM 3645 N N . HIS A 1 482 ? -15.750 -5.907 -5.252 1.00 78.19 482 HIS A N 1
ATOM 3646 C CA . HIS A 1 482 ? -16.450 -4.846 -4.529 1.00 78.19 482 HIS A CA 1
ATOM 3647 C C . HIS A 1 482 ? -15.506 -3.928 -3.737 1.00 78.19 482 HIS A C 1
ATOM 3649 O O . HIS A 1 482 ? -15.971 -2.970 -3.131 1.00 78.19 482 HIS A O 1
ATOM 3655 N N . GLY A 1 483 ? -14.196 -4.178 -3.770 1.00 85.88 483 GLY A N 1
ATOM 3656 C CA . GLY A 1 483 ? -13.181 -3.478 -2.986 1.00 85.88 483 GLY A CA 1
ATOM 3657 C C . GLY A 1 483 ? -12.702 -4.303 -1.793 1.00 85.88 483 GLY A C 1
ATOM 3658 O O . GLY A 1 483 ? -12.899 -5.518 -1.721 1.00 85.88 483 GLY A O 1
ATOM 3659 N N . ARG A 1 484 ? -12.038 -3.643 -0.840 1.00 91.06 484 ARG A N 1
ATOM 3660 C CA . ARG A 1 484 ? -11.471 -4.287 0.358 1.00 91.06 484 ARG A CA 1
ATOM 3661 C C . ARG A 1 484 ? -12.007 -3.669 1.648 1.00 91.06 484 ARG A C 1
ATOM 3663 O O . ARG A 1 484 ? -12.088 -2.444 1.714 1.00 91.06 484 ARG A O 1
ATOM 3670 N N . PRO A 1 485 ? -12.330 -4.460 2.687 1.00 96.38 485 PRO A N 1
ATOM 3671 C CA . PRO A 1 485 ? -12.851 -3.918 3.937 1.00 96.38 485 PRO A CA 1
ATOM 3672 C C . PRO A 1 485 ? -11.801 -3.008 4.582 1.00 96.38 485 PRO A C 1
ATOM 3674 O O . PRO A 1 485 ? -10.653 -3.409 4.748 1.00 96.38 485 PRO A O 1
ATOM 3677 N N . MET A 1 486 ? -12.189 -1.774 4.898 1.00 95.44 486 MET A N 1
ATOM 3678 C CA . MET A 1 486 ? -11.275 -0.732 5.371 1.00 95.44 486 MET A CA 1
ATOM 3679 C C . MET A 1 486 ? -11.634 -0.227 6.762 1.00 95.44 486 MET A C 1
ATOM 3681 O O . MET A 1 486 ? -10.762 -0.185 7.623 1.00 95.44 486 MET A O 1
ATOM 3685 N N . ALA A 1 487 ? -12.896 0.149 6.960 1.00 97.50 487 ALA A N 1
ATOM 3686 C CA . ALA A 1 487 ? -13.410 0.693 8.210 1.00 97.50 487 ALA A CA 1
ATOM 3687 C C . ALA A 1 487 ? -14.804 0.154 8.506 1.00 97.50 487 ALA A C 1
ATOM 3689 O O . ALA A 1 487 ? -15.506 -0.260 7.579 1.00 97.50 487 ALA A O 1
ATOM 3690 N N . LEU A 1 488 ? -15.190 0.166 9.776 1.00 97.69 488 LEU A N 1
ATOM 3691 C CA . LEU A 1 488 ? -16.413 -0.444 10.275 1.00 97.69 488 LEU A CA 1
ATOM 3692 C C . LEU A 1 488 ? -17.242 0.572 11.075 1.00 97.69 488 LEU A C 1
ATOM 3694 O O . LEU A 1 488 ? -16.698 1.413 11.781 1.00 97.69 488 LEU A O 1
ATOM 3698 N N . ALA A 1 489 ? -18.568 0.469 11.009 1.00 96.50 489 ALA A N 1
ATOM 3699 C CA . ALA A 1 489 ? -19.472 1.154 11.936 1.00 96.50 489 ALA A CA 1
ATOM 3700 C C . ALA A 1 489 ? -20.703 0.294 12.220 1.00 96.50 489 ALA A C 1
ATOM 3702 O O . ALA A 1 489 ? -21.183 -0.432 11.350 1.00 96.50 489 ALA A O 1
ATOM 3703 N N . LEU A 1 490 ? -21.232 0.371 13.438 1.00 93.81 490 LEU A N 1
ATOM 3704 C CA . LEU A 1 490 ? -22.419 -0.381 13.831 1.00 93.81 490 LEU A CA 1
ATOM 3705 C C . LEU A 1 490 ? -23.664 0.491 13.745 1.00 93.81 490 LEU A C 1
ATOM 3707 O O . LEU A 1 490 ? -23.735 1.536 14.380 1.00 93.81 490 LEU A O 1
ATOM 3711 N N . GLU A 1 491 ? -24.662 0.005 13.014 1.00 91.62 491 GLU A N 1
ATOM 3712 C CA . GLU A 1 491 ? -26.025 0.526 13.060 1.00 91.62 491 GLU A CA 1
ATOM 3713 C C . GLU A 1 491 ? -26.836 -0.429 13.939 1.00 91.62 491 GLU A C 1
ATOM 3715 O O . GLU A 1 491 ? -27.251 -1.515 13.516 1.00 91.62 491 GLU A O 1
ATOM 3720 N N . GLU A 1 492 ? -26.961 -0.068 15.214 1.00 83.75 492 GLU A N 1
ATOM 3721 C CA . GLU A 1 492 ? -27.667 -0.882 16.201 1.00 83.75 492 GLU A CA 1
ATOM 3722 C C . GLU A 1 492 ? -29.155 -1.037 15.831 1.00 83.75 492 GLU A C 1
ATOM 3724 O O . GLU A 1 492 ? -29.769 -0.099 15.317 1.00 83.75 492 GLU A O 1
ATOM 3729 N N . PRO A 1 493 ? -29.767 -2.202 16.112 1.00 82.19 493 PRO A N 1
ATOM 3730 C CA . PRO A 1 493 ? -29.175 -3.372 16.779 1.00 82.19 493 PRO A CA 1
ATOM 3731 C C . PRO A 1 493 ? -28.490 -4.385 15.841 1.00 82.19 493 PRO A C 1
ATOM 3733 O O . PRO A 1 493 ? -27.742 -5.253 16.296 1.00 82.19 493 PRO A O 1
ATOM 3736 N N . ASP A 1 494 ? -28.735 -4.294 14.534 1.00 86.88 494 ASP A N 1
ATOM 3737 C CA . ASP A 1 494 ? -28.669 -5.474 13.661 1.00 86.88 494 ASP A CA 1
ATOM 3738 C C . ASP A 1 494 ? -27.640 -5.396 12.534 1.00 86.88 494 ASP A C 1
ATOM 3740 O O . ASP A 1 494 ? -27.300 -6.432 11.954 1.00 86.88 494 ASP A O 1
ATOM 3744 N N . HIS A 1 495 ? -27.152 -4.201 12.197 1.00 93.69 495 HIS A N 1
ATOM 3745 C CA . HIS A 1 495 ? -26.394 -3.995 10.969 1.00 93.69 495 HIS A CA 1
ATOM 3746 C C . HIS A 1 495 ? -24.960 -3.539 11.234 1.00 93.69 495 HIS A C 1
ATOM 3748 O O . HIS A 1 495 ? -24.642 -2.856 12.212 1.00 93.69 495 HIS A O 1
ATOM 3754 N N . LEU A 1 496 ? -24.088 -3.952 10.323 1.00 95.81 496 LEU A N 1
ATOM 3755 C CA . LEU A 1 496 ? -22.695 -3.562 10.230 1.00 95.81 496 LEU A CA 1
ATOM 3756 C C . LEU A 1 496 ? -22.490 -2.853 8.891 1.00 95.81 496 LEU A C 1
ATOM 3758 O O . LEU A 1 496 ? -22.866 -3.363 7.832 1.00 95.81 496 LEU A O 1
ATOM 3762 N N . TRP A 1 497 ? -21.884 -1.677 8.959 1.00 97.38 497 TRP A N 1
ATOM 3763 C CA . TRP A 1 497 ? -21.435 -0.898 7.819 1.00 97.38 497 TRP A CA 1
ATOM 3764 C C . TRP A 1 497 ? -19.939 -1.081 7.621 1.00 97.38 497 TRP A C 1
ATOM 3766 O O . TRP A 1 497 ? -19.179 -1.133 8.586 1.00 97.38 497 TRP A O 1
ATOM 3776 N N . VAL A 1 498 ? -19.528 -1.165 6.359 1.00 98.00 498 VAL A N 1
ATOM 3777 C CA . VAL A 1 498 ? -18.149 -1.431 5.955 1.00 98.00 498 VAL A CA 1
ATOM 3778 C C . VAL A 1 498 ? -17.766 -0.473 4.842 1.00 98.00 498 VAL A C 1
ATOM 3780 O O . VAL A 1 498 ? -18.397 -0.460 3.788 1.00 98.00 498 VAL A O 1
ATOM 3783 N N . ALA A 1 499 ? -16.712 0.307 5.045 1.00 97.75 499 ALA A N 1
ATOM 3784 C CA . ALA A 1 499 ? -16.098 1.085 3.979 1.00 97.75 499 ALA A CA 1
ATOM 3785 C C . ALA A 1 499 ? -15.245 0.170 3.099 1.00 97.75 499 ALA A C 1
ATOM 3787 O O . ALA A 1 499 ? -14.429 -0.593 3.623 1.00 97.75 499 ALA A O 1
ATOM 3788 N N . LEU A 1 500 ? -15.414 0.257 1.778 1.00 95.62 500 LEU A N 1
ATOM 3789 C CA . LEU A 1 500 ? -14.700 -0.585 0.822 1.00 95.62 500 LEU A CA 1
ATOM 3790 C C . LEU A 1 500 ? -13.632 0.218 0.073 1.00 95.62 500 LEU A C 1
ATOM 3792 O O . LEU A 1 500 ? -13.930 1.001 -0.829 1.00 95.62 500 LEU A O 1
ATOM 3796 N N . TRP A 1 501 ? -12.370 0.008 0.444 1.00 91.69 501 TRP A N 1
ATOM 3797 C CA . TRP A 1 501 ? -11.208 0.593 -0.220 1.00 91.69 501 TRP A CA 1
ATOM 3798 C C . TRP A 1 501 ? -11.135 0.151 -1.684 1.00 91.69 501 TRP A C 1
ATOM 3800 O O . TRP A 1 501 ? -11.230 -1.043 -1.968 1.00 91.69 501 TRP A O 1
ATOM 3810 N N . ASP A 1 502 ? -10.969 1.116 -2.594 1.00 85.81 502 ASP A N 1
ATOM 3811 C CA . ASP A 1 502 ? -11.033 0.959 -4.060 1.00 85.81 502 ASP A CA 1
ATOM 3812 C C . ASP A 1 502 ? -12.373 0.411 -4.594 1.00 85.81 502 ASP A C 1
ATOM 3814 O O . ASP A 1 502 ? -12.522 0.137 -5.787 1.00 85.81 502 ASP A O 1
ATOM 3818 N N . GLY A 1 503 ? -13.382 0.323 -3.723 1.00 85.31 503 GLY A N 1
ATOM 3819 C CA . GLY A 1 503 ? -14.699 -0.233 -4.015 1.00 85.31 503 GLY A CA 1
ATOM 3820 C C . GLY A 1 503 ? -15.754 0.784 -4.437 1.00 85.31 503 GLY A C 1
ATOM 3821 O O . GLY A 1 503 ? -16.846 0.378 -4.838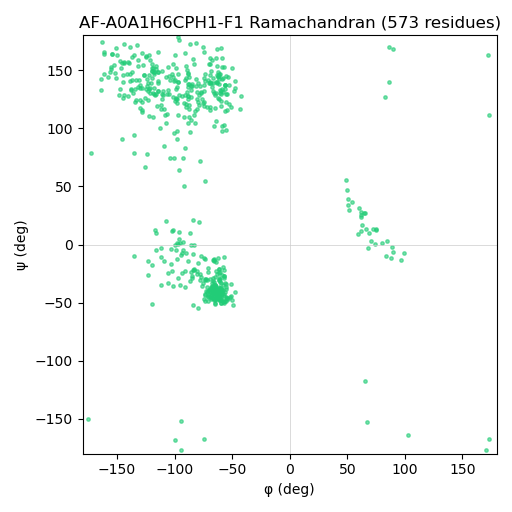 1.00 85.31 503 GLY A O 1
ATOM 3822 N N . TRP A 1 504 ? -15.475 2.090 -4.329 1.00 90.44 504 TRP A N 1
ATOM 3823 C CA . TRP A 1 504 ? -16.453 3.164 -4.584 1.00 90.44 504 TRP A CA 1
ATOM 3824 C C . TRP A 1 504 ? -17.766 2.994 -3.819 1.00 90.44 504 TRP A C 1
ATOM 3826 O O . TRP A 1 504 ? -18.834 3.349 -4.316 1.00 90.44 504 TRP A O 1
ATOM 3836 N N . SER A 1 505 ? -17.728 2.364 -2.648 1.00 91.62 505 SER A N 1
ATOM 3837 C CA . SER A 1 505 ? -18.955 1.978 -1.968 1.00 91.62 505 SER A CA 1
ATOM 3838 C C . SER A 1 505 ? -18.766 1.699 -0.486 1.00 91.62 505 SER A C 1
ATOM 3840 O O . SER A 1 505 ? -17.655 1.508 0.018 1.00 91.62 505 SER A O 1
ATOM 3842 N N . LEU A 1 506 ? -19.898 1.680 0.204 1.00 94.75 506 LEU A N 1
ATOM 3843 C CA . LEU A 1 506 ? -20.064 1.049 1.499 1.00 94.75 506 LEU A CA 1
ATOM 3844 C C . LEU A 1 506 ? -20.836 -0.257 1.312 1.00 94.75 506 LEU A C 1
ATOM 3846 O O . LEU A 1 506 ? -21.765 -0.310 0.506 1.00 94.75 506 LEU A O 1
ATOM 3850 N N . ALA A 1 507 ? -20.513 -1.282 2.092 1.00 94.00 507 ALA A N 1
ATOM 3851 C CA . ALA A 1 507 ? -21.399 -2.420 2.291 1.00 94.00 507 ALA A CA 1
ATOM 3852 C C . ALA A 1 507 ? -22.174 -2.250 3.596 1.00 94.00 507 ALA A C 1
ATOM 3854 O O . ALA A 1 507 ? -21.597 -1.925 4.632 1.00 94.00 507 ALA A O 1
ATOM 3855 N N . ARG A 1 508 ? -23.473 -2.522 3.547 1.00 94.25 508 ARG A N 1
ATOM 3856 C CA . ARG A 1 508 ? -24.322 -2.727 4.716 1.00 94.25 508 ARG A CA 1
ATOM 3857 C C . ARG A 1 508 ? -24.726 -4.190 4.744 1.00 94.25 508 ARG A C 1
ATOM 3859 O O . ARG A 1 508 ? -25.272 -4.685 3.763 1.00 94.25 508 ARG A O 1
ATOM 3866 N N . LEU A 1 509 ? -24.472 -4.868 5.850 1.00 94.75 509 LEU A N 1
ATOM 3867 C CA . LEU A 1 509 ? -24.828 -6.271 6.053 1.00 94.75 509 LEU A CA 1
ATOM 3868 C C . LEU A 1 509 ? -25.403 -6.467 7.454 1.00 94.75 509 LEU A C 1
ATOM 3870 O O . LEU A 1 509 ? -25.206 -5.632 8.340 1.00 94.75 509 LEU A O 1
ATOM 3874 N N . ARG A 1 510 ? -26.109 -7.574 7.672 1.00 92.62 510 ARG A N 1
ATOM 3875 C CA . ARG A 1 510 ? -26.483 -8.008 9.021 1.00 92.62 510 ARG A CA 1
ATOM 3876 C C . ARG A 1 510 ? -25.242 -8.472 9.783 1.00 92.62 510 ARG A C 1
ATOM 3878 O O . ARG A 1 510 ? -24.250 -8.897 9.193 1.00 92.62 510 ARG A O 1
ATOM 3885 N N . ARG A 1 511 ? -25.289 -8.416 11.115 1.00 91.81 511 ARG A N 1
ATOM 3886 C CA . ARG A 1 511 ? -24.174 -8.816 12.005 1.00 91.81 511 ARG A CA 1
ATOM 3887 C C . ARG A 1 511 ? -23.768 -10.292 11.917 1.00 91.81 511 ARG A C 1
ATOM 3889 O O . ARG A 1 511 ? -22.744 -10.668 12.483 1.00 91.81 511 ARG A O 1
ATOM 3896 N N . ASP A 1 512 ? -24.560 -11.124 11.253 1.00 89.50 512 ASP A N 1
ATOM 3897 C CA . ASP A 1 512 ? -24.256 -12.525 10.945 1.00 89.50 512 ASP A CA 1
ATOM 3898 C C . ASP A 1 512 ? -23.649 -12.726 9.542 1.00 89.50 512 ASP A C 1
ATOM 3900 O O . ASP A 1 512 ? -23.384 -13.862 9.163 1.00 89.50 512 ASP A O 1
ATOM 3904 N N . GLY A 1 513 ? -23.430 -11.648 8.778 1.00 89.31 513 GLY A N 1
ATOM 3905 C CA . GLY A 1 513 ? -22.901 -11.704 7.413 1.00 89.31 513 GLY A CA 1
ATOM 3906 C C . GLY A 1 513 ? -23.954 -11.664 6.308 1.00 89.31 513 GLY A C 1
ATOM 3907 O O . GLY A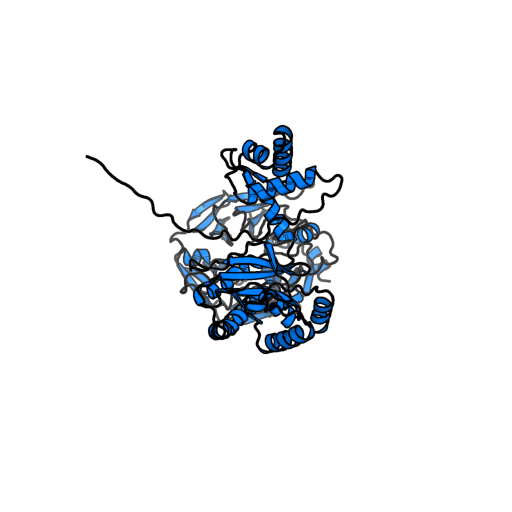 1 513 ? -23.604 -11.470 5.143 1.00 89.31 513 GLY A O 1
ATOM 3908 N N . SER A 1 514 ? -25.234 -11.848 6.638 1.00 85.12 514 SER A N 1
ATOM 3909 C CA . SER A 1 514 ? -26.311 -11.956 5.649 1.00 85.12 514 SER A CA 1
ATOM 3910 C C . SER A 1 514 ? -26.804 -10.593 5.133 1.00 85.12 514 SER A C 1
ATOM 3912 O O . SER A 1 514 ? -26.379 -9.533 5.597 1.00 85.12 514 SER A O 1
ATOM 3914 N N . ASP A 1 515 ? -27.683 -10.618 4.124 1.00 84.44 515 ASP A N 1
ATOM 3915 C CA . ASP A 1 515 ? -28.348 -9.443 3.537 1.00 84.44 515 ASP A CA 1
ATOM 3916 C C . ASP A 1 515 ? -27.413 -8.284 3.165 1.00 84.44 515 ASP A C 1
ATOM 3918 O O . ASP A 1 515 ? -27.678 -7.114 3.450 1.00 84.44 515 ASP A O 1
ATOM 3922 N N . THR A 1 516 ? -26.309 -8.600 2.485 1.00 88.19 516 THR A N 1
ATOM 3923 C CA . THR A 1 516 ? -25.384 -7.567 2.013 1.00 88.19 516 THR A CA 1
ATOM 3924 C C . THR A 1 516 ? -26.042 -6.691 0.940 1.00 88.19 516 THR A C 1
ATOM 3926 O O . THR A 1 516 ? -26.650 -7.174 -0.023 1.00 88.19 516 THR A O 1
ATOM 3929 N N . ARG A 1 517 ? -25.904 -5.377 1.107 1.00 87.00 517 ARG A N 1
ATOM 3930 C CA . ARG A 1 517 ? -26.307 -4.331 0.164 1.00 87.00 517 ARG A CA 1
ATOM 3931 C C . ARG A 1 517 ? -25.151 -3.358 -0.019 1.00 87.00 517 ARG A C 1
ATOM 3933 O O . ARG A 1 517 ? -24.451 -3.049 0.943 1.00 87.00 517 ARG A O 1
ATOM 3940 N N . LEU A 1 518 ? -24.952 -2.888 -1.245 1.00 87.19 518 LEU A N 1
ATOM 3941 C CA . LEU A 1 518 ? -23.895 -1.937 -1.574 1.00 87.19 518 LEU A CA 1
ATOM 3942 C C . LEU A 1 518 ? -24.497 -0.555 -1.801 1.00 87.19 518 LEU A C 1
ATOM 3944 O O . LEU A 1 518 ? -25.469 -0.419 -2.534 1.00 87.19 518 LEU A O 1
ATOM 3948 N N . LEU A 1 519 ? -23.886 0.454 -1.192 1.00 87.94 519 LEU A N 1
ATOM 3949 C CA . LEU A 1 519 ? -24.207 1.862 -1.376 1.00 87.94 519 LEU A CA 1
ATOM 3950 C C . LEU A 1 519 ? -23.032 2.524 -2.089 1.00 87.94 519 LEU A C 1
ATOM 3952 O O . LEU A 1 519 ? -21.930 2.572 -1.546 1.00 87.94 519 LEU A O 1
ATOM 3956 N N . SER A 1 520 ? -23.251 3.024 -3.301 1.00 87.81 520 SER A N 1
ATOM 3957 C CA . SER A 1 520 ? -22.213 3.691 -4.089 1.00 87.81 520 SER A CA 1
ATOM 3958 C C . SER A 1 520 ? -21.835 5.062 -3.525 1.00 87.81 520 SER A C 1
ATOM 3960 O O . SER A 1 520 ? -22.688 5.835 -3.100 1.00 87.81 520 SER A O 1
ATOM 3962 N N . LEU A 1 521 ? -20.545 5.385 -3.571 1.00 88.56 521 LEU A N 1
ATOM 3963 C CA . LEU A 1 521 ? -19.967 6.655 -3.150 1.00 88.56 521 LEU A CA 1
ATOM 3964 C C . LEU A 1 521 ? -19.252 7.344 -4.320 1.00 88.56 521 LEU A C 1
ATOM 3966 O O . LEU A 1 521 ? -18.682 6.666 -5.175 1.00 88.56 521 LEU A O 1
ATOM 3970 N N . PRO A 1 522 ? -19.172 8.688 -4.329 1.00 88.81 522 PRO A N 1
ATOM 3971 C CA . PRO A 1 522 ? -18.442 9.451 -5.343 1.00 88.81 522 PRO A CA 1
ATOM 3972 C C . PRO A 1 522 ? -16.922 9.462 -5.095 1.00 88.81 522 PRO A C 1
ATOM 3974 O O . PRO A 1 522 ? -16.219 10.349 -5.577 1.00 88.81 522 PRO A O 1
ATOM 3977 N N . VAL A 1 523 ? -16.411 8.520 -4.297 1.00 91.38 523 VAL A N 1
ATOM 3978 C CA . VAL A 1 523 ? -14.993 8.400 -3.955 1.00 91.38 523 VAL A CA 1
ATOM 3979 C C . VAL A 1 523 ? -14.558 6.936 -3.987 1.00 91.38 523 VAL A C 1
ATOM 3981 O O . VAL A 1 523 ? -15.232 6.097 -3.392 1.00 91.38 523 VAL A O 1
ATOM 3984 N N . PRO A 1 524 ? -13.411 6.609 -4.609 1.00 87.69 524 PRO A N 1
ATOM 3985 C CA . PRO A 1 524 ? -12.907 5.238 -4.683 1.00 87.69 524 PRO A CA 1
ATOM 3986 C C . PRO A 1 524 ? -12.504 4.676 -3.318 1.00 87.69 524 PRO A C 1
ATOM 3988 O O . PRO A 1 524 ? -12.604 3.475 -3.094 1.00 87.69 524 PRO A O 1
ATOM 3991 N N . ARG A 1 525 ? -12.025 5.536 -2.411 1.00 93.00 525 ARG A N 1
ATOM 3992 C CA . ARG A 1 525 ? -11.388 5.153 -1.144 1.00 93.00 525 ARG A CA 1
ATOM 3993 C C . ARG A 1 525 ? -12.102 5.794 0.048 1.00 93.00 525 ARG A C 1
ATOM 3995 O O . ARG A 1 525 ? -11.608 6.798 0.565 1.00 93.00 525 ARG A O 1
ATOM 4002 N N . PRO A 1 526 ? -13.256 5.260 0.482 1.00 96.19 526 PRO A N 1
ATOM 4003 C CA . PRO A 1 526 ? -13.775 5.517 1.822 1.00 96.19 526 PRO A CA 1
ATOM 4004 C C . PRO A 1 526 ? -12.873 4.839 2.868 1.00 96.19 526 PRO A C 1
ATOM 4006 O O . PRO A 1 526 ? -12.383 3.729 2.653 1.00 96.19 526 PRO A O 1
ATOM 4009 N N . THR A 1 527 ? -12.602 5.521 3.980 1.00 96.00 527 THR A N 1
ATOM 4010 C CA . THR A 1 527 ? -11.484 5.173 4.880 1.00 96.00 527 THR A CA 1
ATOM 4011 C C . THR A 1 527 ? -11.808 5.171 6.367 1.00 96.00 527 THR A C 1
ATOM 4013 O O . THR A 1 527 ? -10.990 4.693 7.151 1.00 96.00 527 THR A O 1
ATOM 4016 N N . GLY A 1 528 ? -12.976 5.664 6.766 1.00 96.69 528 GLY A N 1
ATOM 4017 C CA . GLY A 1 528 ? -13.427 5.697 8.155 1.00 96.69 528 GLY A CA 1
ATOM 4018 C C . GLY A 1 528 ? -14.935 5.890 8.221 1.00 96.69 528 GLY A C 1
ATOM 4019 O O . GLY A 1 528 ? -15.497 6.561 7.354 1.00 96.69 528 GLY A O 1
ATOM 4020 N N . LEU A 1 529 ? -15.577 5.296 9.227 1.00 97.50 529 LEU A N 1
ATOM 4021 C CA . LEU A 1 529 ? -17.022 5.356 9.435 1.00 97.50 529 LEU A CA 1
ATOM 4022 C C . LEU A 1 529 ? -17.338 5.679 10.893 1.00 97.50 529 LEU A C 1
ATOM 4024 O O . LEU A 1 529 ? -16.671 5.177 11.791 1.00 97.50 529 LEU A O 1
ATOM 4028 N N . THR A 1 530 ? -18.363 6.493 11.132 1.00 95.56 530 THR A N 1
ATOM 4029 C CA . THR A 1 530 ? -18.922 6.675 12.477 1.00 95.56 530 THR A CA 1
ATOM 4030 C C . THR A 1 530 ? -20.364 7.152 12.404 1.00 95.56 530 THR A C 1
ATOM 4032 O O . THR A 1 530 ? -20.728 7.871 11.472 1.00 95.56 530 THR A O 1
ATOM 4035 N N . PHE A 1 531 ? -21.178 6.763 13.381 1.00 93.81 531 PHE A N 1
ATOM 4036 C CA . PHE A 1 531 ? -22.509 7.335 13.568 1.00 93.81 531 PHE A CA 1
ATOM 4037 C C . PHE A 1 531 ? -22.435 8.540 14.507 1.00 93.81 531 PHE A C 1
ATOM 4039 O O . PHE A 1 531 ? -21.654 8.553 15.459 1.00 93.81 531 PHE A O 1
ATOM 4046 N N . GLY A 1 532 ? -23.248 9.555 14.235 1.00 91.12 532 GLY A N 1
ATOM 4047 C CA . GLY A 1 532 ? -23.315 10.773 15.029 1.00 91.12 532 GLY A CA 1
ATOM 4048 C C . GLY A 1 532 ? -24.420 11.708 14.556 1.00 91.12 532 GLY A C 1
ATOM 4049 O O . GLY A 1 532 ? -25.437 11.277 14.017 1.00 91.12 532 GLY A O 1
ATOM 4050 N N . GLY A 1 533 ? -24.204 13.005 14.743 1.00 87.69 533 GLY A N 1
ATOM 4051 C CA . GLY A 1 533 ? -25.207 14.034 14.504 1.00 87.69 533 GLY A CA 1
ATOM 4052 C C . GLY A 1 533 ? -26.105 14.262 15.726 1.00 87.69 533 GLY A C 1
ATOM 4053 O O . GLY A 1 533 ? -26.059 13.477 16.676 1.00 87.69 533 GLY A O 1
ATOM 4054 N N . PRO A 1 534 ? -26.937 15.319 15.710 1.00 79.81 534 PRO A N 1
ATOM 4055 C CA . PRO A 1 534 ? -27.834 15.657 16.820 1.00 79.81 534 PRO A CA 1
ATOM 4056 C C . PRO A 1 534 ? -28.768 14.508 17.226 1.00 79.81 534 PRO A C 1
ATOM 4058 O O . PRO A 1 534 ? -28.970 14.268 18.412 1.00 79.81 534 PRO A O 1
ATOM 4061 N N . ASP A 1 535 ? -29.265 13.761 16.236 1.00 81.44 535 ASP A N 1
ATOM 4062 C CA . ASP A 1 535 ? -30.188 12.637 16.433 1.00 81.44 535 ASP A CA 1
ATOM 4063 C C . ASP A 1 535 ? -29.483 11.266 16.429 1.00 81.44 535 ASP A C 1
ATOM 4065 O O . ASP A 1 535 ? -30.138 10.229 16.519 1.00 81.44 535 ASP A O 1
ATOM 4069 N N . GLY A 1 536 ? -28.153 11.229 16.273 1.00 82.81 536 GLY A N 1
ATOM 4070 C CA . GLY A 1 536 ? -27.378 9.984 16.172 1.00 82.81 536 GLY A CA 1
ATOM 4071 C C . GLY A 1 536 ? -27.576 9.183 14.875 1.00 82.81 536 GLY A C 1
ATOM 4072 O O . GLY A 1 536 ? -26.999 8.107 14.733 1.00 82.81 536 GLY A O 1
ATOM 4073 N N . ASP A 1 537 ? -28.373 9.685 13.926 1.00 86.38 537 ASP A N 1
ATOM 4074 C CA . ASP A 1 537 ? -28.727 8.994 12.678 1.00 86.38 537 ASP A CA 1
ATOM 4075 C C . ASP A 1 537 ? -27.849 9.393 11.476 1.00 86.38 537 ASP A C 1
ATOM 4077 O O . ASP A 1 537 ? -28.096 8.960 10.354 1.00 86.38 537 ASP A O 1
ATOM 4081 N N . LEU A 1 538 ? -26.811 10.216 11.647 1.00 91.06 538 LEU A N 1
ATOM 4082 C CA . LEU A 1 538 ? -25.897 10.544 10.548 1.00 91.06 538 LEU A CA 1
ATOM 4083 C C . LEU A 1 538 ? -24.741 9.549 10.502 1.00 91.06 538 LEU A C 1
ATOM 4085 O O . LEU A 1 538 ? -23.968 9.445 11.450 1.00 91.06 538 LEU A O 1
ATOM 4089 N N . LEU A 1 539 ? -24.586 8.858 9.370 1.00 95.12 539 LEU A N 1
ATOM 4090 C CA . LEU A 1 539 ? -23.383 8.082 9.078 1.00 95.12 539 LEU A CA 1
ATOM 4091 C C . LEU A 1 539 ? -22.358 8.993 8.402 1.00 95.12 539 LEU A C 1
ATOM 4093 O O . LEU A 1 539 ? -22.531 9.390 7.246 1.00 95.12 539 LEU A O 1
ATOM 4097 N N . TYR A 1 540 ? -21.283 9.305 9.116 1.00 95.94 540 TYR A N 1
ATOM 4098 C CA . TYR A 1 540 ? -20.157 10.052 8.578 1.00 95.94 540 TYR A CA 1
ATOM 4099 C C . TYR A 1 540 ? -19.139 9.119 7.934 1.00 95.94 540 TYR A C 1
ATOM 4101 O O . TYR A 1 540 ? -18.803 8.068 8.482 1.00 95.94 540 TYR A O 1
ATOM 4109 N N . VAL A 1 541 ? -18.618 9.537 6.782 1.00 97.12 541 VAL A N 1
ATOM 4110 C CA . VAL A 1 541 ? -17.660 8.763 5.989 1.00 97.12 541 VAL A CA 1
ATOM 4111 C C . VAL A 1 541 ? -16.454 9.631 5.670 1.00 97.12 541 VAL A C 1
ATOM 4113 O O . VAL A 1 541 ? -16.573 10.602 4.922 1.00 97.12 541 VAL A O 1
ATOM 4116 N N . THR A 1 542 ? -15.280 9.288 6.197 1.00 97.50 542 THR A N 1
ATOM 4117 C CA . THR A 1 542 ? -14.023 9.914 5.761 1.00 97.50 542 THR A CA 1
ATOM 4118 C C . THR A 1 542 ? -13.507 9.232 4.498 1.00 97.50 542 THR A C 1
ATOM 4120 O O . THR A 1 542 ? -13.824 8.072 4.221 1.00 97.50 542 THR A O 1
ATOM 4123 N N . SER A 1 543 ? -12.704 9.950 3.712 1.00 96.25 543 SER A N 1
ATOM 4124 C CA . SER A 1 543 ? -12.090 9.415 2.495 1.00 96.25 543 SER A CA 1
ATOM 4125 C C . SER A 1 543 ? -10.612 9.789 2.369 1.00 96.25 543 SER A C 1
ATOM 4127 O O . SER A 1 543 ? -10.115 10.693 3.046 1.00 96.25 543 SER A O 1
ATOM 4129 N N . GLY A 1 544 ? -9.899 9.078 1.494 1.00 89.88 544 GLY A N 1
ATOM 4130 C CA . GLY A 1 544 ? -8.487 9.311 1.195 1.00 89.88 544 GLY A CA 1
ATOM 4131 C C . GLY A 1 544 ? -8.234 9.685 -0.266 1.00 89.88 544 GLY A C 1
ATOM 4132 O O . GLY A 1 544 ? -8.961 9.275 -1.173 1.00 89.88 544 GLY A O 1
ATOM 4133 N N . ARG A 1 545 ? -7.159 10.445 -0.491 1.00 86.00 545 ARG A N 1
ATOM 4134 C CA . ARG A 1 545 ? -6.607 10.767 -1.823 1.00 86.00 545 ARG A CA 1
ATOM 4135 C C . ARG A 1 545 ? -5.278 10.074 -2.094 1.00 86.00 545 ARG A C 1
ATOM 4137 O O . ARG A 1 545 ? -4.819 10.066 -3.234 1.00 86.00 545 ARG A O 1
ATOM 4144 N N . ILE A 1 546 ? -4.649 9.540 -1.046 1.00 79.50 546 ILE A N 1
ATOM 4145 C CA . ILE A 1 546 ? -3.391 8.804 -1.138 1.00 79.50 546 ILE A CA 1
ATOM 4146 C C . ILE A 1 546 ? -3.477 7.760 -2.254 1.00 79.50 546 ILE A C 1
ATOM 4148 O O . ILE A 1 546 ? -4.467 7.038 -2.338 1.00 79.50 546 ILE A O 1
ATOM 4152 N N . GLY A 1 547 ? -2.457 7.705 -3.112 1.00 68.19 547 GLY A N 1
ATOM 4153 C CA . GLY A 1 547 ? -2.300 6.700 -4.165 1.00 68.19 547 GLY A CA 1
ATOM 4154 C C . GLY A 1 547 ? -3.340 6.733 -5.293 1.00 68.19 547 GLY A C 1
ATOM 4155 O O . GLY A 1 547 ? -3.420 5.753 -6.028 1.00 68.19 547 GLY A O 1
ATOM 4156 N N . LEU A 1 548 ? -4.150 7.793 -5.415 1.00 71.44 548 LEU A N 1
ATOM 4157 C CA . LEU A 1 548 ? -5.002 8.017 -6.586 1.00 71.44 548 LEU A CA 1
ATOM 4158 C C . LEU A 1 548 ? -4.208 8.722 -7.690 1.00 71.44 548 LEU A C 1
ATOM 4160 O O . LEU A 1 548 ? -3.484 9.683 -7.433 1.00 71.44 548 LEU A O 1
ATOM 4164 N N . THR A 1 549 ? -4.378 8.266 -8.928 1.00 69.12 549 THR A N 1
ATOM 4165 C CA . THR A 1 549 ? -3.809 8.924 -10.113 1.00 69.12 549 THR A CA 1
ATOM 4166 C C . THR A 1 549 ? -4.492 10.274 -10.380 1.00 69.12 549 THR A C 1
ATOM 4168 O O . THR A 1 549 ? -5.629 10.488 -9.945 1.00 69.12 549 THR A O 1
ATOM 4171 N N . PRO A 1 550 ? -3.871 11.190 -11.149 1.00 67.19 550 PRO A N 1
ATOM 4172 C CA . PRO A 1 550 ? -4.514 12.447 -11.540 1.00 67.19 550 PRO A CA 1
ATOM 4173 C C . PRO A 1 550 ? -5.866 12.256 -12.242 1.00 67.19 550 PRO A C 1
ATOM 4175 O O . PRO A 1 550 ? -6.794 13.021 -11.991 1.00 67.19 550 PRO A O 1
ATOM 4178 N N . GLN A 1 551 ? -6.003 11.211 -13.067 1.00 69.12 551 GLN A N 1
ATOM 4179 C CA . GLN A 1 551 ? -7.270 10.866 -13.713 1.00 69.12 551 GLN A CA 1
ATOM 4180 C C . GLN A 1 551 ? -8.334 10.467 -12.681 1.00 69.12 551 GLN A C 1
ATOM 4182 O O . GLN A 1 551 ? -9.441 10.992 -12.710 1.00 69.12 551 GLN A O 1
ATOM 4187 N N . GLN A 1 552 ? -7.993 9.604 -11.724 1.00 73.94 552 GLN A N 1
ATOM 4188 C CA . GLN A 1 552 ? -8.927 9.196 -10.669 1.00 73.94 552 GLN A CA 1
ATOM 4189 C C . GLN A 1 552 ? -9.314 10.360 -9.756 1.00 73.94 552 GLN A C 1
ATOM 4191 O O . GLN A 1 552 ? -10.456 10.441 -9.322 1.00 73.94 552 GLN A O 1
ATOM 4196 N N . ILE A 1 553 ? -8.391 11.286 -9.484 1.00 79.19 553 ILE A N 1
ATOM 4197 C CA . ILE A 1 553 ? -8.709 12.526 -8.764 1.00 79.19 553 ILE A CA 1
ATOM 4198 C C . ILE A 1 553 ? -9.661 13.405 -9.586 1.00 79.19 553 ILE A C 1
ATOM 4200 O O . ILE A 1 553 ? -10.534 14.043 -9.005 1.00 79.19 553 ILE A O 1
ATOM 4204 N N . ALA A 1 554 ? -9.522 13.450 -10.913 1.00 77.62 554 ALA A N 1
ATOM 4205 C CA . ALA A 1 554 ? -10.454 14.174 -11.776 1.00 77.62 554 ALA A CA 1
ATOM 4206 C C . ALA A 1 554 ? -11.848 13.514 -11.816 1.00 77.62 554 ALA A C 1
ATOM 4208 O O . ALA A 1 554 ? -12.852 14.220 -11.825 1.00 77.62 554 ALA A O 1
ATOM 4209 N N . GLU A 1 555 ? -11.918 12.179 -11.785 1.00 81.56 555 GLU A N 1
ATOM 4210 C CA . GLU A 1 555 ? -13.170 11.405 -11.721 1.00 81.56 555 GLU A CA 1
ATOM 4211 C C . GLU A 1 555 ? -13.841 11.467 -10.330 1.00 81.56 555 GLU A C 1
ATOM 4213 O O . GLU A 1 555 ? -15.073 11.439 -10.227 1.00 81.56 555 GLU A O 1
ATOM 4218 N N . ALA A 1 556 ? -13.040 11.598 -9.265 1.00 88.00 556 ALA A N 1
ATOM 4219 C CA . ALA A 1 556 ? -13.455 11.701 -7.864 1.00 88.00 556 ALA A CA 1
ATOM 4220 C C . ALA A 1 556 ? -12.870 12.958 -7.175 1.00 88.00 556 ALA A C 1
ATOM 4222 O O . ALA A 1 556 ? -12.060 12.858 -6.245 1.00 88.00 556 ALA A O 1
ATOM 4223 N N . PRO A 1 557 ? -13.285 14.175 -7.579 1.00 88.06 557 PRO A N 1
ATOM 4224 C CA . PRO A 1 557 ? -12.701 15.426 -7.080 1.00 88.06 557 PRO A CA 1
ATOM 4225 C C . PRO A 1 557 ? -12.918 15.644 -5.576 1.00 88.06 557 PRO A C 1
ATOM 4227 O O . PRO A 1 557 ? -12.148 16.365 -4.932 1.00 88.06 557 PRO A O 1
ATOM 4230 N N . THR A 1 558 ? -13.943 14.999 -5.013 1.00 90.06 558 THR A N 1
ATOM 4231 C CA . THR A 1 558 ? -14.311 15.031 -3.593 1.00 90.06 558 THR A CA 1
ATOM 4232 C C . THR A 1 558 ? -13.517 14.057 -2.722 1.00 90.06 558 THR A C 1
ATOM 4234 O O . THR A 1 558 ? -13.739 14.024 -1.514 1.00 90.06 558 THR A O 1
ATOM 4237 N N . SER A 1 559 ? -12.583 13.273 -3.275 1.00 91.81 559 SER A N 1
ATOM 4238 C CA . SER A 1 559 ? -11.681 12.454 -2.457 1.00 91.81 559 SER A CA 1
ATOM 4239 C C . SER A 1 559 ? -10.916 13.318 -1.449 1.00 91.81 559 SER A C 1
ATOM 4241 O O . SER A 1 559 ? -10.417 14.399 -1.784 1.00 91.81 559 SER A O 1
ATOM 4243 N N . GLY A 1 560 ? -10.810 12.823 -0.214 1.00 90.62 560 GLY A N 1
ATOM 4244 C CA . GLY A 1 560 ? -10.241 13.532 0.937 1.00 90.62 560 GLY A CA 1
ATOM 4245 C C . GLY A 1 560 ? -11.262 14.342 1.742 1.00 90.62 560 GLY A C 1
ATOM 4246 O O . GLY A 1 560 ? -10.922 14.873 2.795 1.00 90.62 560 GLY A O 1
ATOM 4247 N N . ASN A 1 561 ? -12.506 14.454 1.279 1.00 93.56 561 ASN A N 1
ATOM 4248 C CA . ASN A 1 561 ? -13.571 15.092 2.047 1.00 93.56 561 ASN A CA 1
ATOM 4249 C C . ASN A 1 561 ? -14.267 14.098 2.985 1.00 93.56 561 ASN A C 1
ATOM 4251 O O . ASN A 1 561 ? -14.028 12.884 2.934 1.00 93.56 561 ASN A O 1
ATOM 4255 N N . VAL A 1 562 ? -15.149 14.644 3.821 1.00 94.31 562 VAL A N 1
ATOM 4256 C CA . VAL A 1 562 ? -16.026 13.891 4.715 1.00 94.31 562 VAL A CA 1
ATOM 4257 C C . VAL A 1 562 ? -17.465 14.007 4.224 1.00 94.31 562 VAL A C 1
ATOM 4259 O O . VAL A 1 562 ? -17.926 15.110 3.926 1.00 94.31 562 VAL A O 1
ATOM 4262 N N . PHE A 1 563 ? -18.168 12.883 4.143 1.00 92.75 563 PHE A N 1
ATOM 4263 C CA . PHE A 1 563 ? -19.569 12.793 3.719 1.00 92.75 563 PHE A CA 1
ATOM 4264 C C . PHE A 1 563 ? -20.473 12.536 4.922 1.00 92.75 563 PHE A C 1
ATOM 4266 O O . PHE A 1 563 ? -20.024 11.930 5.894 1.00 92.75 563 PHE A O 1
ATOM 4273 N N . ALA A 1 564 ? -21.730 12.966 4.841 1.00 90.44 564 ALA A N 1
ATOM 4274 C CA . ALA A 1 564 ? -22.763 12.656 5.826 1.00 90.44 564 ALA A CA 1
ATOM 4275 C C . ALA A 1 564 ? -23.978 12.040 5.129 1.00 90.44 564 ALA A C 1
ATOM 4277 O O . ALA A 1 564 ? -24.512 12.609 4.178 1.00 90.44 564 ALA A O 1
ATOM 4278 N N . LEU A 1 565 ? -24.404 10.870 5.600 1.00 89.38 565 LEU A N 1
ATOM 4279 C CA . LEU A 1 565 ? -25.533 10.127 5.050 1.00 89.38 565 LEU A CA 1
ATOM 4280 C C . LEU A 1 565 ? -26.617 9.981 6.122 1.00 89.38 565 LEU A C 1
ATOM 4282 O O . LEU A 1 565 ? -26.436 9.220 7.075 1.00 89.38 565 LEU A O 1
ATOM 4286 N N . ASP A 1 566 ? -27.741 10.679 5.958 1.00 83.75 566 ASP A N 1
ATOM 4287 C CA . ASP A 1 566 ? -28.911 10.533 6.835 1.00 83.75 566 ASP A CA 1
ATOM 4288 C C . ASP A 1 566 ? -29.689 9.232 6.566 1.00 83.75 566 ASP A C 1
ATOM 4290 O O . ASP A 1 566 ? -29.484 8.565 5.544 1.00 83.75 566 ASP A O 1
ATOM 4294 N N . GLY A 1 567 ? -30.588 8.844 7.477 1.00 78.88 567 GLY A N 1
ATOM 4295 C CA . GLY A 1 567 ? -31.344 7.598 7.354 1.00 78.88 567 GLY A CA 1
ATOM 4296 C C . GLY A 1 567 ? -32.227 7.524 6.106 1.00 78.88 567 GLY A C 1
ATOM 4297 O O . GLY A 1 567 ? -32.413 6.440 5.548 1.00 78.88 567 GLY A O 1
ATOM 4298 N N . ARG A 1 568 ? -32.732 8.660 5.605 1.00 73.44 568 ARG A N 1
ATOM 4299 C CA . ARG A 1 568 ? -33.562 8.702 4.389 1.00 73.44 568 ARG A CA 1
ATOM 4300 C C . ARG A 1 568 ? -32.722 8.428 3.150 1.00 73.44 568 ARG A C 1
ATOM 4302 O O . ARG A 1 568 ? -33.127 7.625 2.314 1.00 73.44 568 ARG A O 1
ATOM 4309 N N . LEU A 1 569 ? -31.555 9.057 3.053 1.00 72.12 569 LEU A N 1
ATOM 4310 C CA . LEU A 1 569 ? -30.602 8.887 1.968 1.00 72.12 569 LEU A CA 1
ATOM 4311 C C . LEU A 1 569 ? -30.040 7.465 1.972 1.00 72.12 569 LEU A C 1
ATOM 4313 O O . LEU A 1 569 ? -30.039 6.816 0.928 1.00 72.12 569 LEU A O 1
ATOM 4317 N N . ARG A 1 570 ? -29.666 6.929 3.145 1.00 82.19 570 ARG A N 1
ATOM 4318 C CA . ARG A 1 570 ? -29.261 5.519 3.268 1.00 82.19 570 ARG A CA 1
ATOM 4319 C C . ARG A 1 570 ? -30.376 4.589 2.792 1.00 82.19 570 ARG A C 1
ATOM 4321 O O . ARG A 1 570 ? -30.124 3.725 1.960 1.00 82.19 570 ARG A O 1
ATOM 4328 N N . ALA A 1 571 ? -31.615 4.785 3.246 1.00 74.69 571 ALA A N 1
ATOM 4329 C CA . ALA A 1 571 ? -32.743 3.947 2.838 1.00 74.69 571 ALA A CA 1
ATOM 4330 C C . ALA A 1 571 ? -33.085 4.066 1.344 1.00 74.69 571 ALA A C 1
ATOM 4332 O O . ALA A 1 571 ? -33.495 3.077 0.743 1.00 74.69 571 ALA A O 1
ATOM 4333 N N . ALA A 1 572 ? -32.937 5.248 0.742 1.00 62.78 572 ALA A N 1
ATOM 4334 C CA . ALA A 1 572 ? -33.196 5.468 -0.678 1.00 62.78 572 ALA A CA 1
ATOM 4335 C C . ALA A 1 572 ? -32.140 4.805 -1.571 1.00 62.78 572 ALA A C 1
ATOM 4337 O O . ALA A 1 572 ? -32.494 4.231 -2.592 1.00 62.78 572 ALA A O 1
ATOM 4338 N N . LEU A 1 573 ? -30.867 4.855 -1.173 1.00 62.78 573 LEU A N 1
ATOM 4339 C CA . LEU A 1 573 ? -29.744 4.310 -1.945 1.00 62.78 573 LEU A CA 1
ATOM 4340 C C . LEU A 1 573 ? -29.578 2.790 -1.809 1.00 62.78 573 LEU A C 1
ATOM 4342 O O . LEU A 1 573 ? -28.838 2.186 -2.579 1.00 62.78 573 LEU A O 1
ATOM 4346 N N . LEU A 1 574 ? -30.217 2.185 -0.804 1.00 65.44 574 LEU A N 1
ATOM 4347 C CA . LEU A 1 574 ? -30.209 0.737 -0.568 1.00 65.44 574 LEU A CA 1
ATOM 4348 C C . LEU A 1 574 ? -31.400 0.003 -1.214 1.00 65.44 574 LEU A C 1
ATOM 4350 O O . LEU A 1 574 ? -31.439 -1.230 -1.143 1.00 65.44 574 LEU A O 1
ATOM 4354 N N . ARG A 1 575 ? -32.374 0.739 -1.769 1.00 57.47 575 ARG A N 1
ATOM 4355 C CA . ARG A 1 575 ? -33.481 0.202 -2.581 1.00 57.47 575 ARG A CA 1
ATOM 4356 C C . ARG A 1 575 ? -33.007 -0.039 -4.002 1.00 57.47 575 ARG A C 1
ATOM 4358 O O . ARG A 1 575 ? -33.425 -1.079 -4.554 1.00 57.47 575 ARG A O 1
#